Protein AF-A0A2H9MKB1-F1 (afdb_monomer_lite)

Secondary structure (DSSP, 8-state):
-HHHHHHHHHHHHHHHHHHHHHHHHHHHHHHHHHHHHHHHHHHHHHHHHHHHHHHHHHHHHHHHHHHHHHHHHHHHHHHHHHHHHHHHHHHHHHHHHHHHHHHHHHHHHHHHHSB-TTS-B--SSHHHHHHHHHHHHHHHHHHHHH---------HHHHHHHHHHHHT----HHHHHHHHHHHHHHHTTHHHHHHHHHHHHHHHHHHHHHHHHHHHHHHHHHHHHHHHHHHHHHHHHHHHHHHHHHHHHHHHHHHHHHHHHHHHHHHHHHHHHHHHHHHHHHHHHH-S-TTT---EETTTTEETT--SPPPHHHHHHHHHHHHHHS--SEEEEESTTTT--HHHHHHHHHHGGGSSSEEEEE-S-HHHHTTT-S--------SSS------

pLDDT: mean 73.16, std 12.73, range [38.84, 93.56]

Sequence (391 aa):
MEEKEKKIKIKIGHEEKRMNEINYEISEAEKILEKEKKLDEEIKERKELEKIYRELVDEEEKFKENMAYIILKDELKKAVENINKKKDEIIKARIKQGRINAQEELLESILHSGRCICGTPVSTSNYGKHEISMLLENLKHEEEKIGKIKDFYIGPGDLSSALEKVRNININPLIIKNEKGKIEDGLNKKTRLSKMGIILKNLNEKRVEGKARELRIEELKSEFAEIKDMVEEKREKIKANKKRKTLKKIRNTERLISVLDEITEETKRLKKMETEKKASSILRSVTNKPREYKDVDVENRNIKNVSSELSDGEKHVLALSFLGGIKKDMMVVDMPFTRLDKTHKRKLLKKIPSLAEQVILMDTDVDEIKNLTENVYHIRHDQERRISVIT

Foldseek 3Di:
DVVVVVVLVVVLVVLVVVLVVLVVLLVVLVVVLVVLVVVVVVVVVVVVLVVVLVVLVVVVVVCVVCVVCVQCVVLVVVLVVVVVVVVVVLVVLVVVLVVLVVLLVQLVVCLVVQAHPVRHGQDPPPVSSVVSVVVNVVSVVVNVVSPDPDDDDPDVVSVVVSVVVVVPDPRDVVVVVVVVVVSVVSCVVVVVSVVCVVVVVVSVVVVVVSVVSVVVSVVSVVVSVVSVVVSVVSVVVSVVVVVVVVVVVVVVVVVVVVVVVVVVVVVVVVLQVQLFVQLQVQLLQQDPCNVQQRTAHPVVLGGPPDPDDDDPQSNLSSVLSNQLSDAEQEDEDEASPPRHDPRSLVSCLVCQCNSHVYYHYHHPCVVSCVVRDPDDWDFDDDPDDDDDTDD

Radius of gyration: 78.36 Å; chains: 1; bounding box: 126×83×202 Å

Structure (mmCIF, N/CA/C/O backbone):
data_AF-A0A2H9MKB1-F1
#
_entry.id   AF-A0A2H9MKB1-F1
#
loop_
_atom_site.group_PDB
_atom_site.id
_atom_site.type_symbol
_atom_site.label_atom_id
_atom_site.label_alt_id
_atom_site.label_comp_id
_atom_site.label_asym_id
_atom_site.label_entity_id
_atom_site.label_seq_id
_atom_site.pdbx_PDB_ins_code
_atom_site.Cartn_x
_atom_site.Cartn_y
_atom_site.Cartn_z
_atom_site.occupancy
_atom_site.B_iso_or_equiv
_atom_site.auth_seq_id
_atom_site.auth_comp_id
_atom_site.auth_asym_id
_atom_site.auth_atom_id
_atom_site.pdbx_PDB_model_num
ATOM 1 N N . MET A 1 1 ? -0.426 1.055 -26.595 1.00 58.62 1 MET A N 1
ATOM 2 C CA . MET A 1 1 ? -0.145 0.480 -25.249 1.00 58.62 1 MET A CA 1
ATOM 3 C C . MET A 1 1 ? -0.121 1.536 -24.148 1.00 58.62 1 MET A C 1
ATOM 5 O O . MET A 1 1 ? -0.644 1.259 -23.080 1.00 58.62 1 MET A O 1
ATOM 9 N N . GLU A 1 2 ? 0.443 2.726 -24.374 1.00 59.28 2 GLU A N 1
ATOM 10 C CA . GLU A 1 2 ? 0.395 3.836 -23.398 1.00 59.28 2 GLU A CA 1
ATOM 11 C C . GLU A 1 2 ? -1.032 4.294 -23.071 1.00 59.28 2 GLU A C 1
ATOM 13 O O . GLU A 1 2 ? -1.350 4.573 -21.921 1.00 59.28 2 GLU A O 1
ATOM 18 N N . GLU A 1 3 ? -1.929 4.264 -24.053 1.00 69.31 3 GLU A N 1
ATOM 19 C CA . GLU A 1 3 ? -3.345 4.587 -23.861 1.00 69.31 3 GLU A CA 1
ATOM 20 C C . GLU A 1 3 ? -4.076 3.590 -22.940 1.00 69.31 3 GLU A C 1
ATOM 22 O O . GLU A 1 3 ? -4.896 3.978 -22.109 1.00 69.31 3 GLU A O 1
ATOM 27 N N . LYS A 1 4 ? -3.725 2.296 -23.025 1.00 68.31 4 LYS A N 1
ATOM 28 C CA . LYS A 1 4 ? -4.243 1.256 -22.121 1.00 68.31 4 LYS A CA 1
ATOM 29 C C . LYS A 1 4 ? -3.705 1.443 -20.698 1.00 68.31 4 LYS A C 1
ATOM 31 O O . LYS A 1 4 ? -4.467 1.314 -19.749 1.00 68.31 4 LYS A O 1
ATOM 36 N N . GLU A 1 5 ? -2.432 1.809 -20.539 1.00 66.31 5 GLU A N 1
ATOM 37 C CA . GLU A 1 5 ? -1.844 2.127 -19.227 1.00 66.31 5 GLU A CA 1
ATOM 38 C C . GLU A 1 5 ? -2.465 3.384 -18.600 1.00 66.31 5 GLU A C 1
ATOM 40 O O . GLU A 1 5 ? -2.758 3.378 -17.405 1.00 66.31 5 GLU A O 1
ATOM 45 N N . LYS A 1 6 ? -2.733 4.435 -19.390 1.00 71.94 6 LYS A N 1
ATOM 46 C CA . LYS A 1 6 ? -3.470 5.623 -18.924 1.00 71.94 6 LYS A CA 1
ATOM 47 C C . LYS A 1 6 ? -4.881 5.261 -18.453 1.00 71.94 6 LYS A C 1
ATOM 49 O O . LYS A 1 6 ? -5.256 5.646 -17.350 1.00 71.94 6 LYS A O 1
ATOM 54 N N . LYS A 1 7 ? -5.632 4.465 -19.225 1.00 75.06 7 LYS A N 1
ATOM 55 C CA . LYS A 1 7 ? -6.976 4.001 -18.830 1.00 75.06 7 LYS A CA 1
ATOM 56 C C . LYS A 1 7 ? -6.960 3.171 -17.540 1.00 75.06 7 LYS A C 1
ATOM 58 O O . LYS A 1 7 ? -7.843 3.341 -16.707 1.00 75.06 7 LYS A O 1
ATOM 63 N N . ILE A 1 8 ? -5.960 2.307 -17.342 1.00 70.69 8 ILE A N 1
ATOM 64 C CA . ILE A 1 8 ? -5.837 1.514 -16.106 1.00 70.69 8 ILE A CA 1
ATOM 65 C C . ILE A 1 8 ? -5.494 2.410 -14.909 1.00 70.69 8 ILE A C 1
ATOM 67 O O . ILE A 1 8 ? -6.091 2.240 -13.853 1.00 70.69 8 ILE A O 1
ATOM 71 N N . LYS A 1 9 ? -4.599 3.395 -15.068 1.00 70.44 9 LYS A N 1
ATOM 72 C CA . LYS A 1 9 ? -4.277 4.356 -13.998 1.00 70.44 9 LYS A CA 1
ATOM 73 C C . LYS A 1 9 ? -5.481 5.188 -13.564 1.00 70.44 9 LYS A C 1
ATOM 75 O O . LYS A 1 9 ? -5.674 5.376 -12.371 1.00 70.44 9 LYS A O 1
ATOM 80 N N . ILE A 1 10 ? -6.294 5.649 -14.515 1.00 79.62 10 ILE A N 1
ATOM 81 C CA . ILE A 1 10 ? -7.531 6.383 -14.212 1.00 79.62 10 ILE A CA 1
ATOM 82 C C . ILE A 1 10 ? -8.492 5.489 -13.420 1.00 79.62 10 ILE A C 1
ATOM 84 O O . ILE A 1 10 ? -9.015 5.921 -12.399 1.00 79.62 10 ILE A O 1
ATOM 88 N N . LYS A 1 11 ? -8.664 4.223 -13.829 1.00 73.56 11 LYS A N 1
ATOM 89 C CA . LYS A 1 11 ? -9.482 3.260 -13.074 1.00 73.56 11 LYS A CA 1
ATOM 90 C C . LYS A 1 11 ? -8.948 3.022 -11.660 1.00 73.56 11 LYS A C 1
ATOM 92 O O . LYS A 1 11 ? -9.741 3.028 -10.736 1.00 73.56 11 LYS A O 1
ATOM 97 N N . ILE A 1 12 ? -7.633 2.865 -11.481 1.00 75.25 12 ILE A N 1
ATOM 98 C CA . ILE A 1 12 ? -7.021 2.732 -10.146 1.00 75.25 12 ILE A CA 1
ATOM 99 C C . ILE A 1 12 ? -7.339 3.957 -9.281 1.00 75.25 12 ILE A C 1
ATOM 101 O O . ILE A 1 12 ? -7.769 3.788 -8.151 1.00 75.25 12 ILE A O 1
ATOM 105 N N . GLY A 1 13 ? -7.211 5.172 -9.821 1.00 73.50 13 GLY A N 1
ATOM 106 C CA . GLY A 1 13 ? -7.532 6.390 -9.071 1.00 73.50 13 GLY A CA 1
ATOM 107 C C . GLY A 1 13 ? -9.009 6.498 -8.668 1.00 73.50 13 GLY A C 1
ATOM 108 O O . GLY A 1 13 ? -9.310 7.034 -7.606 1.00 73.50 13 GLY A O 1
ATOM 109 N N . HIS A 1 14 ? -9.934 5.979 -9.483 1.00 77.62 14 HIS A N 1
ATOM 110 C CA . HIS A 1 14 ? -11.351 5.889 -9.111 1.00 77.62 14 HIS A CA 1
ATOM 111 C C . HIS A 1 14 ? -11.593 4.874 -7.987 1.00 77.62 14 HIS A C 1
ATOM 113 O O . HIS A 1 14 ? -12.285 5.202 -7.028 1.00 77.62 14 HIS A O 1
ATOM 119 N N . GLU A 1 15 ? -10.996 3.683 -8.071 1.00 71.50 15 GLU A N 1
ATOM 120 C CA . GLU A 1 15 ? -11.118 2.666 -7.016 1.00 71.50 15 GLU A CA 1
ATOM 121 C C . GLU A 1 15 ? -10.456 3.114 -5.702 1.00 71.50 15 GLU A C 1
ATOM 123 O O . GLU A 1 15 ? -10.992 2.874 -4.627 1.00 71.50 15 GLU A O 1
ATOM 128 N N . GLU A 1 16 ? -9.329 3.832 -5.762 1.00 72.50 16 GLU A N 1
ATOM 129 C CA . GLU A 1 16 ? -8.664 4.401 -4.580 1.00 72.50 16 GLU A CA 1
ATOM 130 C C . GLU A 1 16 ? -9.519 5.479 -3.897 1.00 72.50 16 GLU A C 1
ATOM 132 O O . GLU A 1 16 ? -9.569 5.538 -2.670 1.00 72.50 16 GLU A O 1
ATOM 137 N N . LYS A 1 17 ? -10.235 6.307 -4.670 1.00 78.12 17 LYS A N 1
ATOM 138 C CA . LYS A 1 17 ? -11.211 7.251 -4.105 1.00 78.12 17 LYS A CA 1
ATOM 139 C C . LYS A 1 17 ? -12.365 6.525 -3.421 1.00 78.12 17 LYS A C 1
ATOM 141 O O . LYS A 1 17 ? -12.674 6.852 -2.281 1.00 78.12 17 LYS A O 1
ATOM 146 N N . ARG A 1 18 ? -12.930 5.508 -4.077 1.00 76.12 18 ARG A N 1
ATOM 147 C CA . ARG A 1 18 ? -14.017 4.696 -3.517 1.00 76.12 18 ARG A CA 1
ATOM 148 C C . ARG A 1 18 ? -13.586 3.960 -2.242 1.00 76.12 18 ARG A C 1
ATOM 150 O O . ARG A 1 18 ? -14.330 3.942 -1.272 1.00 76.12 18 ARG A O 1
ATOM 157 N N . MET A 1 19 ? -12.360 3.431 -2.196 1.00 70.56 19 MET A N 1
ATOM 158 C CA . MET A 1 19 ? -11.767 2.866 -0.974 1.00 70.56 19 MET A CA 1
ATOM 159 C C . MET A 1 19 ? -11.711 3.880 0.173 1.00 70.56 19 MET A C 1
ATOM 161 O O . MET A 1 19 ? -12.005 3.535 1.313 1.00 70.56 19 MET A O 1
ATOM 165 N N . ASN A 1 20 ? -11.310 5.122 -0.106 1.00 73.25 20 ASN A N 1
ATOM 166 C CA . ASN A 1 20 ? -11.224 6.156 0.926 1.00 73.25 20 ASN A CA 1
ATOM 167 C C . ASN A 1 20 ? -12.607 6.564 1.451 1.00 73.25 20 ASN A C 1
ATOM 169 O O . ASN A 1 20 ? -12.748 6.791 2.649 1.00 73.25 20 ASN A O 1
ATOM 173 N N . GLU A 1 21 ? -13.613 6.620 0.576 1.00 77.94 21 GLU A N 1
ATOM 174 C CA . GLU A 1 21 ? -15.013 6.857 0.952 1.00 77.94 21 GLU A CA 1
ATOM 175 C C . GLU A 1 21 ? -15.540 5.726 1.850 1.00 77.94 21 GLU A C 1
ATOM 177 O O . GLU A 1 21 ? -16.026 5.995 2.945 1.00 77.94 21 GLU A O 1
ATOM 182 N N . ILE A 1 22 ? -15.328 4.463 1.462 1.00 73.75 22 ILE A N 1
ATOM 183 C CA . ILE A 1 22 ? -15.722 3.292 2.266 1.00 73.75 22 ILE A CA 1
ATOM 184 C C . ILE A 1 22 ? -15.012 3.282 3.630 1.00 73.75 22 ILE A C 1
ATOM 186 O O . ILE A 1 22 ? -15.642 3.043 4.657 1.00 73.75 22 ILE A O 1
ATOM 190 N N . ASN A 1 23 ? -13.713 3.588 3.677 1.00 70.31 23 ASN A N 1
ATOM 191 C CA . ASN A 1 23 ? -12.975 3.672 4.943 1.00 70.31 23 ASN A CA 1
ATOM 192 C C . ASN A 1 23 ? -13.512 4.768 5.869 1.00 70.31 23 ASN A C 1
ATOM 194 O O . ASN A 1 23 ? -13.538 4.592 7.088 1.00 70.31 23 ASN A O 1
ATOM 198 N N . TYR A 1 24 ? -13.928 5.902 5.304 1.00 77.00 24 TYR A N 1
ATOM 199 C CA . TYR A 1 24 ? -14.552 6.967 6.077 1.00 77.00 24 TYR A CA 1
ATOM 200 C C . TYR A 1 24 ? -15.899 6.515 6.660 1.00 77.00 24 TYR A C 1
ATOM 202 O O . TYR A 1 24 ? -16.142 6.711 7.851 1.00 77.00 24 TYR A O 1
ATOM 210 N N . GLU A 1 25 ? -16.731 5.842 5.860 1.00 73.31 25 GLU A N 1
ATOM 211 C CA . GLU A 1 25 ? -18.007 5.274 6.314 1.00 73.31 25 GLU A CA 1
ATOM 212 C C . GLU A 1 25 ? -17.820 4.233 7.429 1.00 73.31 25 GLU A C 1
ATOM 214 O O . GLU A 1 25 ? -18.529 4.285 8.436 1.00 73.31 25 GLU A O 1
ATOM 219 N N . ILE A 1 26 ? -16.827 3.342 7.307 1.00 71.12 26 ILE A N 1
ATOM 220 C CA . ILE A 1 26 ? -16.478 2.367 8.354 1.00 71.12 26 ILE A CA 1
ATOM 221 C C . ILE A 1 26 ? -16.092 3.089 9.651 1.00 71.12 26 ILE A C 1
ATOM 223 O O . ILE A 1 26 ? -16.600 2.747 10.717 1.00 71.12 26 ILE A O 1
ATOM 227 N N . SER A 1 27 ? -15.242 4.118 9.570 1.00 73.94 27 SER A N 1
ATOM 228 C CA . SER A 1 27 ? -14.792 4.864 10.751 1.00 73.94 27 SER A CA 1
ATOM 229 C C . SER A 1 27 ? -15.940 5.571 11.481 1.00 73.94 27 SER A C 1
ATOM 231 O O . SER A 1 27 ? -15.993 5.556 12.713 1.00 73.94 27 SER A O 1
ATOM 233 N N . GLU A 1 28 ? -16.873 6.187 10.753 1.00 75.06 28 GLU A N 1
ATOM 234 C CA . GLU A 1 28 ? -18.058 6.803 11.361 1.00 75.06 28 GLU A CA 1
ATOM 235 C C . GLU A 1 28 ? -18.982 5.757 11.999 1.00 75.06 28 GLU A C 1
ATOM 237 O O . GLU A 1 28 ? -19.472 5.962 13.113 1.00 75.06 28 GLU A O 1
ATOM 242 N N . ALA A 1 29 ? -19.171 4.605 11.353 1.00 65.88 29 ALA A N 1
ATOM 243 C CA . ALA A 1 29 ? -19.993 3.530 11.893 1.00 65.88 29 ALA A CA 1
ATOM 244 C C . ALA A 1 29 ? -19.385 2.911 13.171 1.00 65.88 29 ALA A C 1
ATOM 246 O O . ALA A 1 29 ? -20.108 2.679 14.142 1.00 65.88 29 ALA A O 1
ATOM 247 N N . GLU A 1 30 ? -18.060 2.740 13.230 1.00 70.56 30 GLU A N 1
ATOM 248 C CA . GLU A 1 30 ? -17.345 2.265 14.425 1.00 70.56 30 GLU A CA 1
ATOM 249 C C . GLU A 1 30 ? -17.513 3.219 15.622 1.00 70.56 30 GLU A C 1
ATOM 251 O O . GLU A 1 30 ? -17.778 2.770 16.740 1.00 70.56 30 GLU A O 1
ATOM 256 N N . LYS A 1 31 ? -17.467 4.543 15.405 1.00 72.81 31 LYS A N 1
ATOM 257 C CA . LYS A 1 31 ? -17.727 5.536 16.470 1.00 72.81 31 LYS A CA 1
ATOM 258 C C . LYS A 1 31 ? -19.143 5.444 17.037 1.00 72.81 31 LYS A C 1
ATOM 260 O O . LYS A 1 31 ? -19.353 5.743 18.215 1.00 72.81 31 LYS A O 1
ATOM 265 N N . ILE A 1 32 ? -20.128 5.105 16.208 1.00 69.56 32 ILE A N 1
ATOM 266 C CA . ILE A 1 32 ? -21.516 4.932 16.650 1.00 69.56 32 ILE A CA 1
ATOM 267 C C . ILE A 1 32 ? -21.634 3.661 17.499 1.00 69.56 32 ILE A C 1
ATOM 269 O O . ILE A 1 32 ? -22.227 3.705 18.575 1.00 69.56 32 ILE A O 1
ATOM 273 N N . LEU A 1 33 ? -20.989 2.577 17.073 1.00 67.19 33 LEU A N 1
ATOM 274 C CA . LEU A 1 33 ? -20.943 1.298 17.786 1.00 67.19 33 LEU A CA 1
ATOM 275 C C . LEU A 1 33 ? -20.297 1.418 19.175 1.00 67.19 33 LEU A C 1
ATOM 277 O O . LEU A 1 33 ? -20.787 0.857 20.154 1.00 67.19 33 LEU A O 1
ATOM 281 N N . GLU A 1 34 ? -19.228 2.208 19.287 1.00 71.75 34 GLU A N 1
ATOM 282 C CA . GLU A 1 34 ? -18.580 2.536 20.564 1.00 71.75 34 GLU A CA 1
ATOM 283 C C . GLU A 1 34 ? -19.556 3.225 21.539 1.00 71.75 34 GLU A C 1
ATOM 285 O O . GLU A 1 34 ? -19.585 2.922 22.734 1.00 71.75 34 GLU A O 1
ATOM 290 N N . LYS A 1 35 ? -20.388 4.147 21.033 1.00 68.88 35 LYS A N 1
ATOM 291 C CA . LYS A 1 35 ? -21.415 4.829 21.838 1.00 68.88 35 LYS A CA 1
ATOM 292 C C . LYS A 1 35 ? -22.535 3.877 22.258 1.00 68.88 35 LYS A C 1
ATOM 294 O O . LYS A 1 35 ? -23.031 4.007 23.373 1.00 68.88 35 LYS A O 1
ATOM 299 N N . GLU A 1 36 ? -22.919 2.931 21.403 1.00 62.84 36 GLU A N 1
ATOM 300 C CA . GLU A 1 36 ? -23.922 1.909 21.733 1.00 62.84 36 GLU A CA 1
ATOM 301 C C . GLU A 1 36 ? -23.435 0.964 22.837 1.00 62.84 36 GLU A C 1
ATOM 303 O O . GLU A 1 36 ? -24.178 0.713 23.784 1.00 62.84 36 GLU A O 1
ATOM 308 N N . LYS A 1 37 ? -22.170 0.527 22.796 1.00 68.81 37 LYS A N 1
ATOM 309 C CA . LYS A 1 37 ? -21.584 -0.317 23.855 1.00 68.81 37 LYS A CA 1
ATOM 310 C C . LYS A 1 37 ? -21.613 0.353 25.228 1.00 68.81 37 LYS A C 1
ATOM 312 O O . LYS A 1 37 ? -22.026 -0.271 26.201 1.00 68.81 37 LYS A O 1
ATOM 317 N N . LYS A 1 38 ? -21.226 1.632 25.303 1.00 69.06 38 LYS A N 1
ATOM 318 C CA . LYS A 1 38 ? -21.283 2.406 26.558 1.00 69.06 38 LYS A CA 1
ATOM 319 C C . LYS A 1 38 ? -22.708 2.511 27.096 1.00 69.06 38 LYS A C 1
ATOM 321 O O . LYS A 1 38 ? -22.934 2.406 28.295 1.00 69.06 38 LYS A O 1
ATOM 326 N N . LEU A 1 39 ? -23.678 2.672 26.203 1.00 65.62 39 LEU A N 1
ATOM 327 C CA . LEU A 1 39 ? -25.082 2.757 26.580 1.00 65.62 39 LEU A CA 1
ATOM 328 C C . LEU A 1 39 ? -25.633 1.414 27.090 1.00 65.62 39 LEU A C 1
ATOM 330 O O . LEU A 1 39 ? -26.423 1.396 28.031 1.00 65.62 39 LEU A O 1
ATOM 334 N N . ASP A 1 40 ? -25.189 0.287 26.529 1.00 64.00 40 ASP A N 1
ATOM 335 C CA . ASP A 1 40 ? -25.533 -1.051 27.026 1.00 64.00 40 ASP A CA 1
ATOM 336 C C . ASP A 1 40 ? -24.994 -1.314 28.445 1.00 64.00 40 ASP A C 1
ATOM 338 O O . ASP A 1 40 ? -25.667 -1.964 29.253 1.00 64.00 40 ASP A O 1
ATOM 342 N N . GLU A 1 41 ? -23.804 -0.802 28.771 1.00 68.56 41 GLU A N 1
ATOM 343 C CA . GLU A 1 41 ? -23.243 -0.857 30.128 1.00 68.56 41 GLU A CA 1
ATOM 344 C C . GLU A 1 41 ? -24.093 -0.047 31.118 1.00 68.56 41 GLU A C 1
ATOM 346 O O . GLU A 1 41 ? -24.503 -0.583 32.151 1.00 68.56 41 GLU A O 1
ATOM 351 N N . GLU A 1 42 ? -24.478 1.182 30.758 1.00 65.88 42 GLU A N 1
ATOM 352 C CA . GLU A 1 42 ? -25.374 2.019 31.572 1.00 65.88 42 GLU A CA 1
ATOM 353 C C . GLU A 1 42 ? -26.751 1.357 31.800 1.00 65.88 42 GLU A C 1
ATOM 355 O O . GLU A 1 42 ? -27.340 1.458 32.882 1.00 65.88 42 GLU A O 1
ATOM 360 N N . ILE A 1 43 ? -27.282 0.629 30.807 1.00 62.75 43 ILE A N 1
ATOM 361 C CA . ILE A 1 43 ? -28.542 -0.125 30.944 1.00 62.75 43 ILE A CA 1
ATOM 362 C C . ILE A 1 43 ? -28.400 -1.276 31.946 1.00 62.75 43 ILE A C 1
ATOM 364 O O . ILE A 1 43 ? -29.339 -1.542 32.706 1.00 62.75 43 ILE A O 1
ATOM 368 N N . LYS A 1 44 ? -27.266 -1.990 31.946 1.00 68.75 44 LYS A N 1
ATOM 369 C CA . LYS A 1 44 ? -27.017 -3.076 32.907 1.00 68.75 44 LYS A CA 1
ATOM 370 C C . LYS A 1 44 ? -26.945 -2.538 34.330 1.00 68.75 44 LYS A C 1
ATOM 372 O O . LYS A 1 44 ? -27.675 -3.036 35.185 1.00 68.75 44 LYS A O 1
ATOM 377 N N . GLU A 1 45 ? -26.169 -1.481 34.547 1.00 66.44 45 GLU A N 1
ATOM 378 C CA . GLU A 1 45 ? -26.048 -0.825 35.853 1.00 66.44 45 GLU A CA 1
ATOM 379 C C . GLU A 1 45 ? -27.422 -0.349 36.366 1.00 66.44 45 GLU A C 1
ATOM 381 O O . GLU A 1 45 ? -27.780 -0.537 37.531 1.00 66.44 45 GLU A O 1
ATOM 386 N N . ARG A 1 46 ? -28.279 0.163 35.471 1.00 62.56 46 ARG A N 1
ATOM 387 C CA . ARG A 1 46 ? -29.656 0.550 35.814 1.00 62.56 46 ARG A CA 1
ATOM 388 C C . ARG A 1 46 ? -30.522 -0.623 36.276 1.00 62.56 46 ARG A C 1
ATOM 390 O O . ARG A 1 46 ? -31.307 -0.451 37.205 1.00 62.56 46 ARG A O 1
ATOM 397 N N . LYS A 1 47 ? -30.419 -1.795 35.642 1.00 64.81 47 LYS A N 1
ATOM 398 C CA . LYS A 1 47 ? -31.186 -2.986 36.057 1.00 64.81 47 LYS A CA 1
ATOM 399 C C . LYS A 1 47 ? -30.784 -3.454 37.452 1.00 64.81 47 LYS A C 1
ATOM 401 O O . LYS A 1 47 ? -31.645 -3.876 38.221 1.00 64.81 47 LYS A O 1
ATOM 406 N N . GLU A 1 48 ? -29.501 -3.354 37.782 1.00 67.06 48 GLU A N 1
ATOM 407 C CA . GLU A 1 48 ? -29.007 -3.651 39.126 1.00 67.06 48 GLU A CA 1
ATOM 408 C C . GLU A 1 48 ? -29.541 -2.639 40.144 1.00 67.06 48 GLU A C 1
ATOM 410 O O . GLU A 1 48 ? -30.080 -3.035 41.176 1.00 67.06 48 GLU A O 1
ATOM 415 N N . LEU A 1 49 ? -29.520 -1.344 39.815 1.00 64.06 49 LEU A N 1
ATOM 416 C CA . LEU A 1 49 ? -30.108 -0.302 40.662 1.00 64.06 49 LEU A CA 1
ATOM 417 C C . LEU A 1 49 ? -31.625 -0.471 40.860 1.00 64.06 49 LEU A C 1
ATOM 419 O O . LEU A 1 49 ? -32.116 -0.252 41.964 1.00 64.06 49 LEU A O 1
ATOM 423 N N . GLU A 1 50 ? -32.377 -0.883 39.834 1.00 63.00 50 GLU A N 1
ATOM 424 C CA . GLU A 1 50 ? -33.813 -1.197 39.950 1.00 63.00 50 GLU A CA 1
ATOM 425 C C . GLU A 1 50 ? -34.080 -2.419 40.839 1.00 63.00 50 GLU A C 1
ATOM 427 O O . GLU A 1 50 ? -35.119 -2.488 41.502 1.00 63.00 50 GLU A O 1
ATOM 432 N N . LYS A 1 51 ? -33.166 -3.396 40.855 1.00 70.25 51 LYS A N 1
ATOM 433 C CA . LYS A 1 51 ? -33.250 -4.546 41.759 1.00 70.25 51 LYS A CA 1
ATOM 434 C C . LYS A 1 51 ? -33.024 -4.105 43.206 1.00 70.25 51 LYS A C 1
ATOM 436 O O . LYS A 1 51 ? -33.884 -4.362 44.040 1.00 70.25 51 LYS A O 1
ATOM 441 N N . ILE A 1 52 ? -31.949 -3.355 43.456 1.00 64.31 52 ILE A N 1
ATOM 442 C CA . ILE A 1 52 ? -31.637 -2.785 44.777 1.00 64.31 52 ILE A CA 1
ATOM 443 C C . ILE A 1 52 ? -32.791 -1.900 45.269 1.00 64.31 52 ILE A C 1
ATOM 445 O O . ILE A 1 52 ? -33.156 -1.938 46.438 1.00 64.31 52 ILE A O 1
ATOM 449 N N . TYR A 1 53 ? -33.413 -1.121 44.378 1.00 62.69 53 TYR A N 1
ATOM 450 C CA . TYR A 1 53 ? -34.564 -0.294 44.734 1.00 62.69 53 TYR A CA 1
ATOM 451 C C . TYR A 1 53 ? -35.758 -1.125 45.222 1.00 62.69 53 TYR A C 1
ATOM 453 O O . TYR A 1 53 ? -36.395 -0.746 46.199 1.00 62.69 53 TYR A O 1
ATOM 461 N N . ARG A 1 54 ? -36.067 -2.249 44.561 1.00 65.44 54 ARG A N 1
ATOM 462 C CA . ARG A 1 54 ? -37.142 -3.146 45.013 1.00 65.44 54 ARG A CA 1
ATOM 463 C C . ARG A 1 54 ? -36.838 -3.740 46.383 1.00 65.44 54 ARG A C 1
ATOM 465 O O . ARG A 1 54 ? -37.698 -3.699 47.248 1.00 65.44 54 ARG A O 1
ATOM 472 N N . GLU A 1 55 ? -35.604 -4.191 46.589 1.00 68.88 55 GLU A N 1
ATOM 473 C CA . GLU A 1 55 ? -35.157 -4.720 47.881 1.00 68.88 55 GLU A CA 1
ATOM 474 C C . GLU A 1 55 ? -35.301 -3.673 49.002 1.00 68.88 55 GLU A C 1
ATOM 476 O O . GLU A 1 55 ? -35.833 -3.987 50.062 1.00 68.88 55 GLU A O 1
ATOM 481 N N . LEU A 1 56 ? -34.936 -2.410 48.747 1.00 63.19 56 LEU A N 1
ATOM 482 C CA . LEU A 1 56 ? -35.100 -1.314 49.713 1.00 63.19 56 LEU A CA 1
ATOM 483 C C . LEU A 1 56 ? -36.567 -0.984 50.024 1.00 63.19 56 LEU A C 1
ATOM 485 O O . LEU A 1 56 ? -36.886 -0.656 51.163 1.00 63.19 56 LEU A O 1
ATOM 489 N N . VAL A 1 57 ? -37.462 -1.046 49.031 1.00 63.66 57 VAL A N 1
ATOM 490 C CA . VAL A 1 57 ? -38.904 -0.837 49.257 1.00 63.66 57 VAL A CA 1
ATOM 491 C C . VAL A 1 57 ? -39.478 -1.959 50.122 1.00 63.66 57 VAL A C 1
ATOM 493 O O . VAL A 1 57 ? -40.216 -1.678 51.065 1.00 63.66 57 VAL A O 1
ATOM 496 N N . ASP A 1 58 ? -39.090 -3.206 49.856 1.00 67.06 58 ASP A N 1
ATOM 497 C CA . ASP A 1 58 ? -39.511 -4.357 50.659 1.00 67.06 58 ASP A CA 1
ATOM 498 C C . ASP A 1 58 ? -38.971 -4.263 52.101 1.00 67.06 58 ASP A C 1
ATOM 500 O O . ASP A 1 58 ? -39.659 -4.617 53.061 1.00 67.06 58 ASP A O 1
ATOM 504 N N . GLU A 1 59 ? -37.740 -3.771 52.284 1.00 64.06 59 GLU A N 1
ATOM 505 C CA . GLU A 1 59 ? -37.176 -3.477 53.607 1.00 64.06 59 GLU A CA 1
ATOM 506 C C . GLU A 1 59 ? -37.926 -2.343 54.319 1.00 64.06 59 GLU A C 1
ATOM 508 O O . GLU A 1 59 ? -38.186 -2.453 55.518 1.00 64.06 59 GLU A O 1
ATOM 513 N N . GLU A 1 60 ? -38.330 -1.289 53.602 1.00 60.78 60 GLU A N 1
ATOM 514 C CA . GLU A 1 60 ? -39.139 -0.194 54.149 1.00 60.78 60 GLU A CA 1
ATOM 515 C C . GLU A 1 60 ? -40.511 -0.694 54.629 1.00 60.78 60 GLU A C 1
ATOM 517 O O . GLU A 1 60 ? -40.963 -0.313 55.712 1.00 60.78 60 GLU A O 1
ATOM 522 N N . GLU A 1 61 ? -41.181 -1.556 53.859 1.00 65.12 61 GLU A N 1
ATOM 523 C CA . GLU A 1 61 ? -42.460 -2.156 54.259 1.00 65.12 61 GLU A CA 1
ATOM 524 C C . GLU A 1 61 ? -42.300 -3.047 55.490 1.00 65.12 61 GLU A C 1
ATOM 526 O O . GLU A 1 61 ? -43.009 -2.850 56.479 1.00 65.12 61 GLU A O 1
ATOM 531 N N . LYS A 1 62 ? -41.296 -3.933 55.505 1.00 67.44 62 LYS A N 1
ATOM 532 C CA . LYS A 1 62 ? -40.974 -4.746 56.690 1.00 67.44 62 LYS A CA 1
ATOM 533 C C . LYS A 1 62 ? -40.643 -3.886 57.904 1.00 67.44 62 LYS A C 1
ATOM 535 O O . LYS A 1 62 ? -41.004 -4.238 59.029 1.00 67.44 62 LYS A O 1
ATOM 540 N N . PHE A 1 63 ? -39.951 -2.768 57.708 1.00 65.25 63 PHE A N 1
ATOM 541 C CA . PHE A 1 63 ? -39.657 -1.824 58.778 1.00 65.25 63 PHE A CA 1
ATOM 542 C C . PHE A 1 63 ? -40.937 -1.170 59.310 1.00 65.25 63 PHE A C 1
ATOM 544 O O . PHE A 1 63 ? -41.116 -1.108 60.524 1.00 65.25 63 PHE A O 1
ATOM 551 N N . LYS A 1 64 ? -41.861 -0.745 58.434 1.00 62.16 64 LYS A N 1
ATOM 552 C CA . LYS A 1 64 ? -43.174 -0.194 58.825 1.00 62.16 64 LYS A CA 1
ATOM 553 C C . LYS A 1 64 ? -44.019 -1.207 59.592 1.00 62.16 64 LYS A C 1
ATOM 555 O O . LYS A 1 64 ? -44.564 -0.855 60.635 1.00 62.16 64 LYS A O 1
ATOM 560 N N . GLU A 1 65 ? -44.085 -2.450 59.122 1.00 64.00 65 GLU A N 1
ATOM 561 C CA . GLU A 1 65 ? -44.808 -3.537 59.793 1.00 64.00 65 GLU A CA 1
ATOM 562 C C . GLU A 1 65 ? -44.245 -3.817 61.193 1.00 64.00 65 GLU A C 1
ATOM 564 O O . GLU A 1 65 ? -44.995 -3.998 62.153 1.00 64.00 65 GLU A O 1
ATOM 569 N N . ASN A 1 66 ? -42.918 -3.778 61.338 1.00 64.00 66 ASN A N 1
ATOM 570 C CA . ASN A 1 66 ? -42.245 -4.043 62.609 1.00 64.00 66 ASN A CA 1
ATOM 571 C C . ASN A 1 66 ? -42.048 -2.797 63.484 1.00 64.00 66 ASN A C 1
ATOM 573 O O . ASN A 1 66 ? -41.587 -2.922 64.618 1.00 64.00 66 ASN A O 1
ATOM 577 N N . MET A 1 67 ? -42.416 -1.604 63.010 1.00 62.59 67 MET A N 1
ATOM 578 C CA . MET A 1 67 ? -42.163 -0.332 63.694 1.00 62.59 67 MET A CA 1
ATOM 579 C C . MET A 1 67 ? -42.799 -0.299 65.086 1.00 62.59 67 MET A C 1
ATOM 581 O O . MET A 1 67 ? -42.155 0.092 66.059 1.00 62.59 67 MET A O 1
ATOM 585 N N . ALA A 1 68 ? -44.044 -0.769 65.200 1.00 61.22 68 ALA A N 1
ATOM 586 C CA . ALA A 1 68 ? -44.748 -0.842 66.477 1.00 61.22 68 ALA A CA 1
ATOM 587 C C . ALA A 1 68 ? -44.034 -1.775 67.467 1.00 61.22 68 ALA A C 1
ATOM 589 O O . ALA A 1 68 ? -43.885 -1.440 68.639 1.00 61.22 68 ALA A O 1
ATOM 590 N N . TYR A 1 69 ? -43.530 -2.918 66.995 1.00 63.41 69 TYR A N 1
ATOM 591 C CA . TYR A 1 69 ? -42.755 -3.830 67.829 1.00 63.41 69 TYR A CA 1
ATOM 592 C C . TYR A 1 69 ? -41.410 -3.218 68.234 1.00 63.41 69 TYR A C 1
ATOM 594 O O . TYR A 1 69 ? -41.074 -3.248 69.410 1.00 63.41 69 TYR A O 1
ATOM 602 N N . ILE A 1 70 ? -40.668 -2.609 67.302 1.00 63.81 70 ILE A N 1
ATOM 603 C CA . ILE A 1 70 ? -39.361 -1.981 67.567 1.00 63.81 70 ILE A CA 1
ATOM 604 C C . ILE A 1 70 ? -39.482 -0.879 68.628 1.00 63.81 70 ILE A C 1
ATOM 606 O O . ILE A 1 70 ? -38.664 -0.828 69.543 1.00 63.81 70 ILE A O 1
ATOM 610 N N . ILE A 1 71 ? -40.514 -0.036 68.542 1.00 62.59 71 ILE A N 1
ATOM 611 C CA . ILE A 1 71 ? -40.748 1.060 69.495 1.00 62.59 71 ILE A CA 1
ATOM 612 C C . ILE A 1 71 ? -41.140 0.525 70.880 1.00 62.59 71 ILE A C 1
ATOM 614 O O . ILE A 1 71 ? -40.736 1.088 71.896 1.00 62.59 71 ILE A O 1
ATOM 618 N N . LEU A 1 72 ? -41.929 -0.551 70.933 1.00 62.31 72 LEU A N 1
ATOM 619 C CA . LEU A 1 72 ? -42.545 -1.025 72.174 1.00 62.31 72 LEU A CA 1
ATOM 620 C C . LEU A 1 72 ? -41.805 -2.198 72.828 1.00 62.31 72 LEU A C 1
ATOM 622 O O . LEU A 1 72 ? -42.146 -2.564 73.950 1.00 62.31 72 LEU A O 1
ATOM 626 N N . LYS A 1 73 ? -40.804 -2.791 72.167 1.00 68.19 73 LYS A N 1
ATOM 627 C CA . LYS A 1 73 ? -40.128 -4.027 72.597 1.00 68.19 73 LYS A CA 1
ATOM 628 C C . LYS A 1 73 ? -39.618 -3.961 74.033 1.00 68.19 73 LYS A C 1
ATOM 630 O O . LYS A 1 73 ? -39.901 -4.860 74.825 1.00 68.19 73 LYS A O 1
ATOM 635 N N . ASP A 1 74 ? -38.883 -2.907 74.369 1.00 63.81 74 ASP A N 1
ATOM 636 C CA . ASP A 1 74 ? -38.247 -2.785 75.683 1.00 63.81 74 ASP A CA 1
ATOM 637 C C . ASP A 1 74 ? -39.272 -2.519 76.790 1.00 63.81 74 ASP A C 1
ATOM 639 O O . ASP A 1 74 ? -39.156 -3.050 77.895 1.00 63.81 74 ASP A O 1
ATOM 643 N N . GLU A 1 75 ? -40.322 -1.760 76.488 1.00 64.56 75 GLU A N 1
ATOM 644 C CA . GLU A 1 75 ? -41.377 -1.443 77.451 1.00 64.56 75 GLU A CA 1
ATOM 645 C C . GLU A 1 75 ? -42.345 -2.614 77.657 1.00 64.56 75 GLU A C 1
ATOM 647 O O . GLU A 1 75 ? -42.724 -2.912 78.790 1.00 64.56 75 GLU A O 1
ATOM 652 N N . LEU A 1 76 ? -42.661 -3.368 76.599 1.00 66.00 76 LEU A N 1
ATOM 653 C CA . LEU A 1 76 ? -43.375 -4.642 76.704 1.00 66.00 76 LEU A CA 1
ATOM 654 C C . LEU A 1 76 ? -42.580 -5.649 77.539 1.00 66.00 76 LEU A C 1
ATOM 656 O O . LEU A 1 76 ? -43.154 -6.328 78.391 1.00 66.00 76 LEU A O 1
ATOM 660 N N . LYS A 1 77 ? -41.255 -5.713 77.359 1.00 71.12 77 LYS A N 1
ATOM 661 C CA . LYS A 1 77 ? -40.386 -6.578 78.164 1.00 71.12 77 LYS A CA 1
ATOM 662 C C . LYS A 1 77 ? -40.444 -6.206 79.651 1.00 71.12 77 LYS A C 1
ATOM 664 O O . LYS A 1 77 ? -40.678 -7.084 80.481 1.00 71.12 77 LYS A O 1
ATOM 669 N N . LYS A 1 78 ? -40.337 -4.916 79.989 1.00 69.56 78 LYS A N 1
ATOM 670 C CA . LYS A 1 78 ? -40.486 -4.423 81.374 1.00 69.56 78 LYS A CA 1
ATOM 671 C C . LYS A 1 78 ? -41.873 -4.712 81.956 1.00 69.56 78 LYS A C 1
ATOM 673 O O . LYS A 1 78 ? -41.990 -5.062 83.131 1.00 69.56 78 LYS A O 1
ATOM 678 N N . ALA A 1 79 ? -42.933 -4.569 81.160 1.00 67.25 79 ALA A N 1
ATOM 679 C CA . ALA A 1 79 ? -44.298 -4.870 81.584 1.00 67.25 79 ALA A CA 1
ATOM 680 C C . ALA A 1 79 ? -44.464 -6.356 81.945 1.00 67.25 79 ALA A C 1
ATOM 682 O O . ALA A 1 79 ? -44.981 -6.673 83.018 1.00 67.25 79 ALA A O 1
ATOM 683 N N . VAL A 1 80 ? -43.957 -7.257 81.099 1.00 72.19 80 VAL A N 1
ATOM 684 C CA . VAL A 1 80 ? -43.969 -8.708 81.346 1.00 72.19 80 VAL A CA 1
ATOM 685 C C . VAL A 1 80 ? -43.139 -9.072 82.581 1.00 72.19 80 VAL A C 1
ATOM 687 O O . VAL A 1 80 ? -43.601 -9.840 83.424 1.00 72.19 80 VAL A O 1
ATOM 690 N N . GLU A 1 81 ? -41.948 -8.491 82.744 1.00 75.38 81 GLU A N 1
ATOM 691 C CA . GLU A 1 81 ? -41.107 -8.703 83.931 1.00 75.38 81 GLU A CA 1
ATOM 692 C C . GLU A 1 81 ? -41.814 -8.276 85.227 1.00 75.38 81 GLU A C 1
ATOM 694 O O . GLU A 1 81 ? -41.757 -8.991 86.228 1.00 75.38 81 GLU A O 1
ATOM 699 N N . ASN A 1 82 ? -42.534 -7.151 85.213 1.00 72.25 82 ASN A N 1
ATOM 700 C CA . ASN A 1 82 ? -43.304 -6.689 86.370 1.00 72.25 82 ASN A CA 1
ATOM 701 C C . ASN A 1 82 ? -44.483 -7.612 86.710 1.00 72.25 82 ASN A C 1
ATOM 703 O O . ASN A 1 82 ? -44.734 -7.865 87.889 1.00 72.25 82 ASN A O 1
ATOM 707 N N . ILE A 1 83 ? -45.196 -8.129 85.702 1.00 71.06 83 ILE A N 1
ATOM 708 C CA . ILE A 1 83 ? -46.278 -9.105 85.909 1.00 71.06 83 ILE A CA 1
ATOM 709 C C . ILE A 1 83 ? -45.720 -10.387 86.540 1.00 71.06 83 ILE A C 1
ATOM 711 O O . ILE A 1 83 ? -46.290 -10.896 87.506 1.00 71.06 83 ILE A O 1
ATOM 715 N N . ASN A 1 84 ? -44.577 -10.873 86.050 1.00 72.50 84 ASN A N 1
ATOM 716 C CA . ASN A 1 84 ? -43.929 -12.064 86.597 1.00 72.50 84 ASN A CA 1
ATOM 717 C C . ASN A 1 84 ? -43.482 -11.864 88.053 1.00 72.50 84 ASN A C 1
ATOM 719 O O . ASN A 1 84 ? -43.759 -12.720 88.888 1.00 72.50 84 ASN A O 1
ATOM 723 N N . LYS A 1 85 ? -42.896 -10.707 88.398 1.00 76.88 85 LYS A N 1
ATOM 724 C CA . LYS A 1 85 ? -42.529 -10.390 89.792 1.00 76.88 85 LYS A CA 1
ATOM 725 C C . LYS A 1 85 ? -43.734 -10.408 90.734 1.00 76.88 85 LYS A C 1
ATOM 727 O O . LYS A 1 85 ? -43.675 -11.041 91.784 1.00 76.88 85 LYS A O 1
ATOM 732 N N . LYS A 1 86 ? -44.844 -9.771 90.340 1.00 72.88 86 LYS A N 1
ATOM 733 C CA . LYS A 1 86 ? -46.086 -9.790 91.132 1.00 72.88 86 LYS A CA 1
ATOM 734 C C . LYS A 1 86 ? -46.622 -11.210 91.319 1.00 72.88 86 LYS A C 1
ATOM 736 O O . LYS A 1 86 ? -47.046 -11.570 92.414 1.00 72.88 86 LYS A O 1
ATOM 741 N N . LYS A 1 87 ? -46.587 -12.031 90.264 1.00 73.06 87 LYS A N 1
ATOM 742 C CA . LYS A 1 87 ? -46.990 -13.441 90.336 1.00 73.06 87 LYS A CA 1
ATOM 743 C C . LYS A 1 87 ? -46.143 -14.208 91.357 1.00 73.06 87 LYS A C 1
ATOM 745 O O . LYS A 1 87 ? -46.700 -14.938 92.175 1.00 73.06 87 LYS A O 1
ATOM 750 N N . ASP A 1 88 ? -44.827 -14.014 91.349 1.00 75.69 88 ASP A N 1
ATOM 751 C CA . ASP A 1 88 ? -43.913 -14.686 92.277 1.00 75.69 88 ASP A CA 1
ATOM 752 C C . ASP A 1 88 ? -44.149 -14.273 93.739 1.00 75.69 88 ASP A C 1
ATOM 754 O O . ASP A 1 88 ? -44.129 -15.119 94.637 1.00 75.69 88 ASP A O 1
ATOM 758 N N . GLU A 1 89 ? -44.409 -12.989 93.995 1.00 77.69 89 GLU A N 1
ATOM 759 C CA . GLU A 1 89 ? -44.749 -12.477 95.331 1.00 77.69 89 GLU A CA 1
ATOM 760 C C . GLU A 1 89 ? -46.039 -13.104 95.872 1.00 77.69 89 GLU A C 1
ATOM 762 O O . GLU A 1 89 ? -46.084 -13.552 97.021 1.00 77.69 89 GLU A O 1
ATOM 767 N N . ILE A 1 90 ? -47.065 -13.222 95.027 1.00 72.44 90 ILE A N 1
ATOM 768 C CA . ILE A 1 90 ? -48.351 -13.828 95.393 1.00 72.44 90 ILE A CA 1
ATOM 769 C C . ILE A 1 90 ? -48.201 -15.328 95.666 1.00 72.44 90 ILE A C 1
ATOM 771 O O . ILE A 1 90 ? -48.759 -15.833 96.642 1.00 72.44 90 ILE A O 1
ATOM 775 N N . ILE A 1 91 ? -47.418 -16.049 94.856 1.00 75.12 91 ILE A N 1
ATOM 776 C CA . ILE A 1 91 ? -47.128 -17.472 95.095 1.00 75.12 91 ILE A CA 1
ATOM 777 C C . ILE A 1 91 ? -46.452 -17.654 96.460 1.00 75.12 91 ILE A C 1
ATOM 779 O O . ILE A 1 91 ? -46.861 -18.520 97.236 1.00 75.12 91 ILE A O 1
ATOM 783 N N . LYS A 1 92 ? -45.459 -16.818 96.795 1.00 79.81 92 LYS A N 1
ATOM 784 C CA . LYS A 1 92 ? -44.788 -16.858 98.106 1.00 79.81 92 LYS A CA 1
ATOM 785 C C . LYS A 1 92 ? -45.758 -16.590 99.255 1.00 79.81 92 LYS A C 1
ATOM 787 O O . LYS A 1 92 ? -45.724 -17.313 100.251 1.00 79.81 92 LYS A O 1
ATOM 792 N N . ALA A 1 93 ? -46.635 -15.597 99.110 1.00 77.25 93 ALA A N 1
ATOM 793 C CA . ALA A 1 93 ? -47.650 -15.284 100.110 1.00 77.25 93 ALA A CA 1
ATOM 794 C C . ALA A 1 93 ? -48.629 -16.454 100.315 1.00 77.25 93 ALA A C 1
ATOM 796 O O . ALA A 1 93 ? -48.904 -16.828 101.452 1.00 77.25 93 ALA A O 1
ATOM 797 N N . ARG A 1 94 ? -49.069 -17.116 99.235 1.00 76.50 94 ARG A N 1
ATOM 798 C CA . ARG A 1 94 ? -49.960 -18.288 99.296 1.00 76.50 94 ARG A CA 1
ATOM 799 C C . ARG A 1 94 ? -49.301 -19.503 99.957 1.00 76.50 94 ARG A C 1
ATOM 801 O O . ARG A 1 94 ? -49.951 -20.196 100.734 1.00 76.50 94 ARG A O 1
ATOM 808 N N . ILE A 1 95 ? -48.014 -19.750 99.702 1.00 78.75 95 ILE A N 1
ATOM 809 C CA . ILE A 1 95 ? -47.258 -20.802 100.404 1.00 78.75 95 ILE A CA 1
ATOM 810 C C . ILE A 1 95 ? -47.176 -20.491 101.904 1.00 78.75 95 ILE A C 1
ATOM 812 O O . ILE A 1 95 ? -47.347 -21.392 102.724 1.00 78.75 95 ILE A O 1
ATOM 816 N N . LYS A 1 96 ? -46.924 -19.226 102.271 1.00 81.69 96 LYS A N 1
ATOM 817 C CA . LYS A 1 96 ? -46.880 -18.799 103.676 1.00 81.69 96 LYS A CA 1
ATOM 818 C C . LYS A 1 96 ? -48.239 -18.987 104.356 1.00 81.69 96 LYS A C 1
ATOM 820 O O . LYS A 1 96 ? -48.283 -19.572 105.432 1.00 81.69 96 LYS A O 1
ATOM 825 N N . GLN A 1 97 ? -49.318 -18.580 103.689 1.00 80.69 97 GLN A N 1
ATOM 826 C CA . GLN A 1 97 ? -50.691 -18.784 104.144 1.00 80.69 97 GLN A CA 1
ATOM 827 C C . GLN A 1 97 ? -50.983 -20.266 104.407 1.00 80.69 97 GLN A C 1
ATOM 829 O O . GLN A 1 97 ? -51.371 -20.633 105.506 1.00 80.69 97 GLN A O 1
ATOM 834 N N . GLY A 1 98 ? -50.709 -21.146 103.436 1.00 77.81 98 GLY A N 1
ATOM 835 C CA . GLY A 1 98 ? -50.947 -22.584 103.599 1.00 77.81 98 GLY A CA 1
ATOM 836 C C . GLY A 1 98 ? -50.187 -23.201 104.780 1.00 77.81 98 GLY A C 1
ATOM 837 O O . GLY A 1 98 ? -50.694 -24.116 105.422 1.00 77.81 98 GLY A O 1
ATOM 838 N N . ARG A 1 99 ? -48.992 -22.683 105.104 1.00 83.00 99 ARG A N 1
ATOM 839 C CA . ARG A 1 99 ? -48.236 -23.110 106.293 1.00 83.00 99 ARG A CA 1
ATOM 840 C C . ARG A 1 99 ? -48.894 -22.662 107.595 1.00 83.00 99 ARG A C 1
ATOM 842 O O . ARG A 1 99 ? -48.942 -23.466 108.518 1.00 83.00 99 ARG A O 1
ATOM 849 N N . ILE A 1 100 ? -49.379 -21.423 107.661 1.00 84.12 100 ILE A N 1
ATOM 850 C CA . ILE A 1 100 ? -50.072 -20.893 108.844 1.00 84.12 100 ILE A CA 1
ATOM 851 C C . ILE A 1 100 ? -51.360 -21.676 109.082 1.00 84.12 100 ILE A C 1
ATOM 853 O O . ILE A 1 100 ? -51.533 -22.212 110.168 1.00 84.12 100 ILE A O 1
ATOM 857 N N . ASN A 1 101 ? -52.183 -21.873 108.051 1.00 81.75 101 ASN A N 1
ATOM 858 C CA . ASN A 1 101 ? -53.436 -22.622 108.172 1.00 81.75 101 ASN A CA 1
ATOM 859 C C . ASN A 1 101 ? -53.204 -24.064 108.665 1.00 81.75 101 ASN A C 1
ATOM 861 O O . ASN A 1 101 ? -53.929 -24.543 109.530 1.00 81.75 101 ASN A O 1
ATOM 865 N N . ALA A 1 102 ? -52.163 -24.745 108.170 1.00 82.25 102 ALA A N 1
ATOM 866 C CA . ALA A 1 102 ? -51.808 -26.084 108.647 1.00 82.25 102 ALA A CA 1
ATOM 867 C C . ALA A 1 102 ? -51.324 -26.088 110.112 1.00 82.25 102 ALA A C 1
ATOM 869 O O . ALA A 1 102 ? -51.573 -27.044 110.846 1.00 82.25 102 ALA A O 1
ATOM 870 N N . GLN A 1 103 ? -50.621 -25.035 110.546 1.00 85.12 103 GLN A N 1
ATOM 871 C CA . GLN A 1 103 ? -50.213 -24.868 111.943 1.00 85.12 103 GLN A CA 1
ATOM 872 C C . GLN A 1 103 ? -51.413 -24.573 112.848 1.00 85.12 103 GLN A C 1
ATOM 874 O O . GLN A 1 103 ? -51.499 -25.148 113.930 1.00 85.12 103 GLN A O 1
ATOM 879 N N . GLU A 1 104 ? -52.347 -23.731 112.410 1.00 84.81 104 GLU A N 1
ATOM 880 C CA . GLU A 1 104 ? -53.582 -23.446 113.140 1.00 84.81 104 GLU A CA 1
ATOM 881 C C . GLU A 1 104 ? -54.431 -24.701 113.320 1.00 84.81 104 GLU A C 1
ATOM 883 O O . GLU A 1 104 ? -54.771 -25.034 114.452 1.00 84.81 104 GLU A O 1
ATOM 888 N N . GLU A 1 105 ? -54.691 -25.447 112.242 1.00 85.19 105 GLU A N 1
ATOM 889 C CA . GLU A 1 105 ? -55.454 -26.699 112.290 1.00 85.19 105 GLU A CA 1
ATOM 890 C C . GLU A 1 105 ? -54.815 -27.706 113.260 1.00 85.19 105 GLU A C 1
ATOM 892 O O . GLU A 1 105 ? -55.496 -28.347 114.066 1.00 85.19 105 GLU A O 1
ATOM 897 N N . LEU A 1 106 ? -53.480 -27.791 113.257 1.00 85.06 106 LEU A N 1
ATOM 898 C CA . LEU A 1 106 ? -52.745 -28.635 114.188 1.00 85.06 106 LEU A CA 1
ATOM 899 C C . LEU A 1 106 ? -52.938 -28.189 115.647 1.00 85.06 106 LEU A C 1
ATOM 901 O O . LEU A 1 106 ? -53.245 -29.026 116.498 1.00 85.06 106 LEU A O 1
ATOM 905 N N . LEU A 1 107 ? -52.780 -26.900 115.957 1.00 84.75 107 LEU A N 1
ATOM 906 C CA . LEU A 1 107 ? -52.937 -26.391 117.325 1.00 84.75 107 LEU A CA 1
ATOM 907 C C . LEU A 1 107 ? -54.389 -26.503 117.809 1.00 84.75 107 LEU A C 1
ATOM 909 O O . LEU A 1 107 ? -54.615 -26.886 118.959 1.00 84.75 107 LEU A O 1
ATOM 913 N N . GLU A 1 108 ? -55.368 -26.254 116.936 1.00 85.19 108 GLU A N 1
ATOM 914 C CA . GLU A 1 108 ? -56.786 -26.480 117.231 1.00 85.19 108 GLU A CA 1
ATOM 915 C C . GLU A 1 108 ? -57.065 -27.955 117.535 1.00 85.19 108 GLU A C 1
ATOM 917 O O . GLU A 1 108 ? -57.748 -28.256 118.518 1.00 85.19 108 GLU A O 1
ATOM 922 N N . SER A 1 109 ? -56.477 -28.890 116.779 1.00 83.06 109 SER A N 1
ATOM 923 C CA . SER A 1 109 ? -56.641 -30.326 117.034 1.00 83.06 109 SER A CA 1
ATOM 924 C C . SER A 1 109 ? -56.038 -30.768 118.377 1.00 83.06 109 SER A C 1
ATOM 926 O O . SER A 1 109 ? -56.618 -31.600 119.084 1.00 83.06 109 SER A O 1
ATOM 928 N N . ILE A 1 110 ? -54.907 -30.175 118.778 1.00 83.06 110 ILE A N 1
ATOM 929 C CA . ILE A 1 110 ? -54.257 -30.440 120.069 1.00 83.06 110 ILE A CA 1
ATOM 930 C C . ILE A 1 110 ? -55.121 -29.889 121.212 1.00 83.06 110 ILE A C 1
ATOM 932 O O . ILE A 1 110 ? -55.329 -30.580 122.213 1.00 83.06 110 ILE A O 1
ATOM 936 N N . LEU A 1 111 ? -55.676 -28.679 121.059 1.00 82.06 111 LEU A N 1
ATOM 937 C CA . LEU A 1 111 ? -56.586 -28.078 122.043 1.00 82.06 111 LEU A CA 1
ATOM 938 C C . LEU A 1 111 ? -57.863 -28.908 122.231 1.00 82.06 111 LEU A C 1
ATOM 940 O O . LEU A 1 111 ? -58.282 -29.118 123.371 1.00 82.06 111 LEU A O 1
ATOM 944 N N . HIS A 1 112 ? -58.452 -29.400 121.135 1.00 82.38 112 HIS A N 1
ATOM 945 C CA . HIS A 1 112 ? -59.670 -30.216 121.161 1.00 82.38 112 HIS A CA 1
ATOM 946 C C . HIS A 1 112 ? -59.438 -31.610 121.752 1.00 82.38 112 HIS A C 1
ATOM 948 O O . HIS A 1 112 ? -60.207 -32.063 122.597 1.00 82.38 112 HIS A O 1
ATOM 954 N N . SER A 1 113 ? -58.380 -32.300 121.320 1.00 81.44 113 SER A N 1
ATOM 955 C CA . SER A 1 113 ? -58.081 -33.667 121.770 1.00 81.44 113 SER A CA 1
ATOM 956 C C . SER A 1 113 ? -57.511 -33.725 123.190 1.00 81.44 113 SER A C 1
ATOM 958 O O . SER A 1 113 ? -57.535 -34.780 123.828 1.00 81.44 113 SER A O 1
ATOM 960 N N . GLY A 1 114 ? -56.974 -32.607 123.695 1.00 75.81 114 GLY A N 1
ATOM 961 C CA . GLY A 1 114 ? -56.310 -32.536 124.997 1.00 75.81 114 GLY A CA 1
ATOM 962 C C . GLY A 1 114 ? -55.030 -33.373 125.075 1.00 75.81 114 GLY A C 1
ATOM 963 O O . 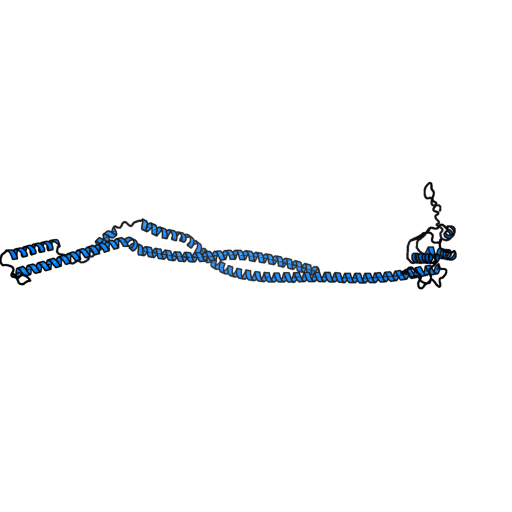GLY A 1 114 ? -54.530 -33.634 126.172 1.00 75.81 114 GLY A O 1
ATOM 964 N N . ARG A 1 115 ? -54.493 -33.814 123.931 1.00 77.06 115 ARG A N 1
ATOM 965 C CA . ARG A 1 115 ? -53.266 -34.607 123.823 1.00 77.06 115 ARG A CA 1
ATOM 966 C C . ARG A 1 115 ? -52.358 -34.016 122.752 1.00 77.06 115 ARG A C 1
ATOM 968 O O . ARG A 1 115 ? -52.809 -33.569 121.707 1.00 77.06 115 ARG A O 1
ATOM 975 N N . CYS A 1 116 ? -51.061 -34.026 123.024 1.00 79.56 116 CYS A N 1
ATOM 976 C CA . CYS A 1 116 ? -50.040 -33.673 122.052 1.00 79.56 116 CYS A CA 1
ATOM 977 C C . CYS A 1 116 ? -49.902 -34.780 120.990 1.00 79.56 116 CYS A C 1
ATOM 979 O O . CYS A 1 116 ? -50.263 -35.933 121.233 1.00 79.56 116 CYS A O 1
ATOM 981 N N . ILE A 1 117 ? -49.297 -34.453 119.845 1.00 77.25 117 ILE A N 1
ATOM 982 C CA . ILE A 1 117 ? -48.997 -35.380 118.736 1.00 77.25 117 ILE A CA 1
ATOM 983 C C . ILE A 1 117 ? -48.180 -36.591 119.212 1.00 77.25 117 ILE A C 1
ATOM 985 O O . ILE A 1 117 ? -48.357 -37.699 118.718 1.00 77.25 117 ILE A O 1
ATOM 989 N N . CYS A 1 118 ? -47.310 -36.405 120.208 1.00 78.81 118 CYS A N 1
ATOM 990 C CA . CYS A 1 118 ? -46.523 -37.487 120.804 1.00 78.81 118 CYS A CA 1
ATOM 991 C C . CYS A 1 118 ? -47.309 -38.366 121.800 1.00 78.81 118 CYS A C 1
ATOM 993 O O . CYS A 1 118 ? -46.730 -39.258 122.414 1.00 78.81 118 CYS A O 1
ATOM 995 N N . GLY A 1 119 ? -48.611 -38.122 121.990 1.00 72.12 119 GLY A N 1
ATOM 996 C CA . GLY A 1 119 ? -49.490 -38.877 122.887 1.00 72.12 119 GLY A CA 1
ATOM 997 C C . GLY A 1 119 ? -49.534 -38.363 124.330 1.00 72.12 119 GLY A C 1
ATOM 998 O O . GLY A 1 119 ? -50.419 -38.767 125.088 1.00 72.12 119 GLY A O 1
ATOM 999 N N . THR A 1 120 ? -48.637 -37.447 124.709 1.00 78.00 120 THR A N 1
ATOM 1000 C CA . THR A 1 120 ? -48.606 -36.844 126.049 1.00 78.00 120 THR A CA 1
ATOM 1001 C C . THR A 1 120 ? -49.850 -35.979 126.282 1.00 78.00 120 THR A C 1
ATOM 1003 O O . THR A 1 120 ? -50.135 -35.108 125.456 1.00 78.00 120 THR A O 1
ATOM 1006 N N . PRO A 1 121 ? -50.603 -36.166 127.384 1.00 75.50 121 PRO A N 1
ATOM 1007 C CA . PRO A 1 121 ? -51.729 -35.298 127.704 1.00 75.50 121 PRO A CA 1
ATOM 1008 C C . PRO A 1 121 ? -51.246 -33.862 127.914 1.00 75.50 121 PRO A C 1
ATOM 1010 O O . PRO A 1 121 ? -50.265 -33.614 128.616 1.00 75.50 121 PRO A O 1
ATOM 1013 N N . VAL A 1 122 ? -51.948 -32.911 127.304 1.00 76.56 122 VAL A N 1
ATOM 1014 C CA . VAL A 1 122 ? -51.697 -31.488 127.532 1.00 76.56 122 VAL A CA 1
ATOM 1015 C C . VAL A 1 122 ? -52.153 -31.206 128.959 1.00 76.56 122 VAL A C 1
ATOM 1017 O O . VAL A 1 122 ? -53.339 -31.333 129.260 1.00 76.56 122 VAL A O 1
ATOM 1020 N N . SER A 1 123 ? -51.191 -30.928 129.848 1.00 63.31 123 SER A N 1
ATOM 1021 C CA . SER A 1 123 ? -51.398 -30.790 131.296 1.00 63.31 123 SER A CA 1
ATOM 1022 C C . SER A 1 123 ? -52.694 -30.034 131.616 1.00 63.31 123 SER A C 1
ATOM 1024 O O . SER A 1 123 ? -52.926 -28.949 131.084 1.00 63.31 123 SER A O 1
ATOM 1026 N N . THR A 1 124 ? -53.502 -30.572 132.530 1.00 57.22 124 THR A N 1
ATOM 1027 C CA . THR A 1 124 ? -54.742 -29.950 133.024 1.00 57.22 124 THR A CA 1
ATOM 1028 C C . THR A 1 124 ? -54.506 -28.708 133.883 1.00 57.22 124 THR A C 1
ATOM 1030 O O . THR A 1 124 ? -55.465 -28.010 134.204 1.00 57.22 124 THR A O 1
ATOM 1033 N N . SER A 1 125 ? -53.254 -28.390 134.234 1.00 59.12 125 SER A N 1
ATOM 1034 C CA . SER A 1 125 ? -52.920 -27.071 134.769 1.00 59.12 125 SER A CA 1
ATOM 1035 C C . SER A 1 125 ? -53.058 -26.027 133.654 1.00 59.12 125 SER A C 1
ATOM 1037 O O . SER A 1 125 ? -52.613 -26.256 132.528 1.00 59.12 125 SER A O 1
ATOM 1039 N N . ASN A 1 126 ? -53.694 -24.890 133.956 1.00 60.75 126 ASN A N 1
ATOM 1040 C CA . ASN A 1 126 ? -54.085 -23.854 132.985 1.00 60.75 126 ASN A CA 1
ATOM 1041 C C . ASN A 1 126 ? -52.961 -23.370 132.048 1.00 60.75 126 ASN A C 1
ATOM 1043 O O . ASN A 1 126 ? -53.258 -22.814 130.998 1.00 60.75 126 ASN A O 1
ATOM 1047 N N . TYR A 1 127 ? -51.692 -23.605 132.383 1.00 69.25 127 TYR A N 1
ATOM 1048 C CA . TYR A 1 127 ? -50.535 -23.119 131.634 1.00 69.25 127 TYR A CA 1
ATOM 1049 C C . TYR A 1 127 ? -50.409 -23.713 130.221 1.00 69.25 127 TYR A C 1
ATOM 1051 O O . TYR A 1 127 ? -50.251 -22.974 129.258 1.00 69.25 127 TYR A O 1
ATOM 1059 N N . GLY A 1 128 ? -50.532 -25.037 130.058 1.00 71.94 128 GLY A N 1
ATOM 1060 C CA . GLY A 1 128 ? -50.286 -25.683 128.756 1.00 71.94 128 GLY A CA 1
ATOM 1061 C C . GLY A 1 128 ? -51.339 -25.345 127.697 1.00 71.94 128 GLY A C 1
ATOM 1062 O O . GLY A 1 128 ? -51.011 -25.114 126.537 1.00 71.94 128 GLY A O 1
ATOM 1063 N N . LYS A 1 129 ? -52.612 -25.273 128.104 1.00 75.94 129 LYS A N 1
ATOM 1064 C CA . LYS A 1 129 ? -53.698 -24.827 127.220 1.00 75.94 129 LYS A CA 1
ATOM 1065 C C . LYS A 1 129 ? -53.602 -23.333 126.916 1.00 75.94 129 LYS A C 1
ATOM 1067 O O . LYS A 1 129 ? -53.874 -22.943 125.789 1.00 75.94 129 LYS A O 1
ATOM 1072 N N . HIS A 1 130 ? -53.203 -22.516 127.892 1.00 79.81 130 HIS A N 1
ATOM 1073 C CA . HIS A 1 130 ? -53.045 -21.077 127.698 1.00 79.81 130 HIS A CA 1
ATOM 1074 C C . HIS A 1 130 ? -51.950 -20.747 126.677 1.00 79.81 130 HIS A C 1
ATOM 1076 O O . HIS A 1 130 ? -52.195 -19.954 125.772 1.00 79.81 130 HIS A O 1
ATOM 1082 N N . GLU A 1 131 ? -50.798 -21.419 126.748 1.00 79.56 131 GLU A N 1
ATOM 1083 C CA . GLU A 1 131 ? -49.687 -21.187 125.818 1.00 79.56 131 GLU A CA 1
ATOM 1084 C C . GLU A 1 131 ? -50.060 -21.538 124.370 1.00 79.56 131 GLU A C 1
ATOM 1086 O O . GLU A 1 131 ? -49.758 -20.794 123.437 1.00 79.56 131 GLU A O 1
ATOM 1091 N N . ILE A 1 132 ? -50.773 -22.655 124.175 1.00 81.88 132 ILE A N 1
ATOM 1092 C CA . ILE A 1 132 ? -51.251 -23.069 122.850 1.00 81.88 132 ILE A CA 1
ATOM 1093 C C . ILE A 1 132 ? -52.299 -22.083 122.323 1.00 81.88 132 ILE A C 1
ATOM 1095 O O . ILE A 1 132 ? -52.257 -21.730 121.147 1.00 81.88 132 ILE A O 1
ATOM 1099 N N . SER A 1 133 ? -53.201 -21.596 123.180 1.00 82.06 133 SER A N 1
ATOM 1100 C CA . SER A 1 133 ? -54.171 -20.566 122.797 1.00 82.06 133 SER A CA 1
ATOM 1101 C C . SER A 1 133 ? -53.497 -19.253 122.395 1.00 82.06 133 SER A C 1
ATOM 1103 O O . SER A 1 133 ? -53.892 -18.671 121.390 1.00 82.06 133 SER A O 1
ATOM 1105 N N . MET A 1 134 ? -52.450 -18.814 123.106 1.00 82.81 134 MET A N 1
ATOM 1106 C CA . MET A 1 134 ? -51.688 -17.624 122.707 1.00 82.81 134 MET A CA 1
ATOM 1107 C C . MET A 1 134 ? -50.959 -17.818 121.372 1.00 82.81 134 MET A C 1
ATOM 1109 O O . MET A 1 134 ? -50.923 -16.908 120.547 1.00 82.81 134 MET A O 1
ATOM 1113 N N . LEU A 1 135 ? -50.378 -18.998 121.129 1.00 84.56 135 LEU A N 1
ATOM 1114 C CA . LEU A 1 135 ? -49.755 -19.311 119.838 1.00 84.56 135 LEU A CA 1
ATOM 1115 C C . LEU A 1 135 ? -50.779 -19.310 118.699 1.00 84.56 135 LEU A C 1
ATOM 1117 O O . LEU A 1 135 ? -50.489 -18.786 117.626 1.00 84.56 135 LEU A O 1
ATOM 1121 N N . LEU A 1 136 ? -51.975 -19.849 118.943 1.00 85.19 136 LEU A N 1
ATOM 1122 C CA . LEU A 1 136 ? -53.075 -19.825 117.984 1.00 85.19 136 LEU A CA 1
ATOM 1123 C C . LEU A 1 136 ? -53.520 -18.389 117.678 1.00 85.19 136 LEU A C 1
ATOM 1125 O O . LEU A 1 136 ? -53.724 -18.046 116.521 1.00 85.19 136 LEU A O 1
ATOM 1129 N N . GLU A 1 137 ? -53.646 -17.539 118.696 1.00 84.19 137 GLU A N 1
ATOM 1130 C CA . GLU A 1 137 ? -54.039 -16.136 118.532 1.00 84.19 137 GLU A CA 1
ATOM 1131 C C . GLU A 1 137 ? -52.981 -15.334 117.757 1.00 84.19 137 GLU A C 1
ATOM 1133 O O . GLU A 1 137 ? -53.314 -14.557 116.862 1.00 84.19 137 GLU A O 1
ATOM 1138 N N . ASN A 1 138 ? -51.695 -15.599 118.011 1.00 84.44 138 ASN A N 1
ATOM 1139 C CA . ASN A 1 138 ? -50.597 -15.019 117.239 1.00 84.44 138 ASN A CA 1
ATOM 1140 C C . ASN A 1 138 ? -50.605 -15.474 115.772 1.00 84.44 138 ASN A C 1
ATOM 1142 O O . ASN A 1 138 ? -50.375 -14.649 114.888 1.00 84.44 138 ASN A O 1
ATOM 1146 N N . LEU A 1 139 ? -50.883 -16.755 115.500 1.00 83.75 139 LEU A N 1
ATOM 1147 C CA . LEU A 1 139 ? -51.000 -17.266 114.131 1.00 83.75 139 LEU A CA 1
ATOM 1148 C C . LEU A 1 139 ? -52.202 -16.663 113.404 1.00 83.75 139 LEU A C 1
ATOM 1150 O O . LEU A 1 139 ?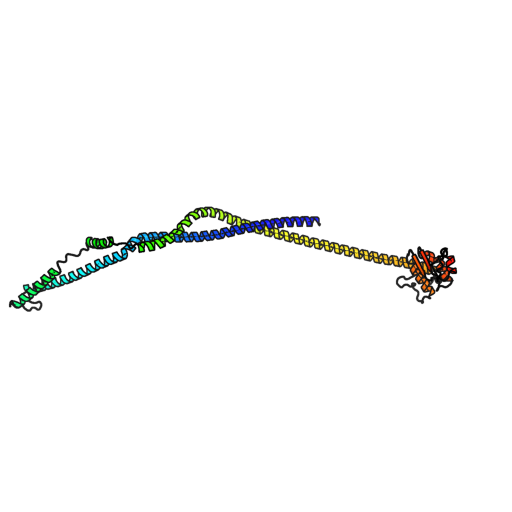 -52.019 -16.180 112.290 1.00 83.75 139 LEU A O 1
ATOM 1154 N N . LYS A 1 140 ? -53.357 -16.543 114.070 1.00 80.62 140 LYS A N 1
ATOM 1155 C CA . LYS A 1 140 ? -54.550 -15.880 113.515 1.00 80.62 140 LYS A CA 1
ATOM 1156 C C . LYS A 1 140 ? -54.283 -14.410 113.201 1.00 80.62 140 LYS A C 1
ATOM 1158 O O . LYS A 1 140 ? -54.680 -13.910 112.152 1.00 80.62 140 LYS A O 1
ATOM 1163 N N . HIS A 1 141 ? -53.521 -13.719 114.050 1.00 81.06 141 HIS A N 1
ATOM 1164 C CA . HIS A 1 141 ? -53.081 -12.353 113.768 1.00 81.06 141 HIS A CA 1
ATOM 1165 C C . HIS A 1 141 ? -52.069 -12.295 112.599 1.00 81.06 141 HIS A C 1
ATOM 1167 O O . HIS A 1 141 ? -52.056 -11.324 111.831 1.00 81.06 141 HIS A O 1
ATOM 1173 N N . GLU A 1 142 ? -51.192 -13.291 112.432 1.00 77.69 142 GLU A N 1
ATOM 1174 C CA . GLU A 1 142 ? -50.334 -13.384 111.242 1.00 77.69 142 GLU A CA 1
ATOM 1175 C C . GLU A 1 142 ? -51.137 -13.685 109.969 1.00 77.69 142 GLU A C 1
ATOM 1177 O O . GLU A 1 142 ? -50.833 -13.113 108.919 1.00 77.69 142 GLU A O 1
ATOM 1182 N N . GLU A 1 143 ? -52.176 -14.513 110.067 1.00 75.81 143 GLU A N 1
ATOM 1183 C CA . GLU A 1 143 ? -53.124 -14.816 108.996 1.00 75.81 143 GLU A CA 1
ATOM 1184 C C . GLU A 1 143 ? -53.853 -13.541 108.535 1.00 75.81 143 GLU A C 1
ATOM 1186 O O . GLU A 1 143 ? -53.880 -13.215 107.344 1.00 75.81 143 GLU A O 1
ATOM 1191 N N . GLU A 1 144 ? -54.352 -12.740 109.482 1.00 72.19 144 GLU A N 1
ATOM 1192 C CA . GLU A 1 144 ? -54.994 -11.450 109.208 1.00 72.19 144 GLU A CA 1
ATOM 1193 C C . GLU A 1 144 ? -54.043 -10.440 108.550 1.00 72.19 144 GLU A C 1
ATOM 1195 O O . GLU A 1 144 ? -54.455 -9.708 107.647 1.00 72.19 144 GLU A O 1
ATOM 1200 N N . LYS A 1 145 ? -52.758 -10.424 108.941 1.00 70.25 145 LYS A N 1
ATOM 1201 C CA . LYS A 1 145 ? -51.729 -9.570 108.314 1.00 70.25 145 LYS A CA 1
ATOM 1202 C C . LYS A 1 145 ? -51.427 -9.963 106.868 1.00 70.25 145 LYS A C 1
ATOM 1204 O O . LYS A 1 145 ? -51.068 -9.096 106.074 1.00 70.25 145 LYS A O 1
ATOM 1209 N N . ILE A 1 146 ? -51.518 -11.249 106.528 1.00 66.50 146 ILE A N 1
ATOM 1210 C CA . ILE A 1 146 ? -51.329 -11.736 105.151 1.00 66.50 146 ILE A CA 1
ATOM 1211 C C . ILE A 1 146 ? -52.582 -11.452 104.308 1.00 66.50 146 ILE A C 1
ATOM 1213 O O . ILE A 1 146 ? -52.470 -11.204 103.105 1.00 66.50 146 ILE A O 1
ATOM 1217 N N . GLY A 1 147 ? -53.751 -11.394 104.954 1.00 62.06 147 GLY A N 1
ATOM 1218 C CA . GLY A 1 147 ? -55.041 -11.134 104.331 1.00 62.06 147 GLY A CA 1
ATOM 1219 C C . GLY A 1 147 ? -55.561 -12.349 103.559 1.00 62.06 147 GLY A C 1
ATOM 1220 O O . GLY A 1 147 ? -54.800 -13.167 103.046 1.00 62.06 147 GLY A O 1
ATOM 1221 N N . LYS A 1 148 ? -56.888 -12.481 103.426 1.00 59.00 148 LYS A N 1
ATOM 1222 C CA . LYS A 1 148 ? -57.495 -13.546 102.608 1.00 59.00 148 LYS A CA 1
ATOM 1223 C C . LYS A 1 148 ? -57.125 -13.343 101.136 1.00 59.00 148 LYS A C 1
ATOM 1225 O O . LYS A 1 148 ? -57.769 -12.561 100.434 1.00 59.00 148 LYS A O 1
ATOM 1230 N N . ILE A 1 149 ? -56.098 -14.051 100.666 1.00 59.69 149 ILE A N 1
ATOM 1231 C CA . ILE A 1 149 ? -55.679 -14.056 99.259 1.00 59.69 149 ILE A CA 1
ATOM 1232 C C . ILE A 1 149 ? -56.809 -14.690 98.431 1.00 59.69 149 ILE A C 1
ATOM 1234 O O . ILE A 1 149 ? -56.895 -15.913 98.318 1.00 59.69 149 ILE A O 1
ATOM 1238 N N . LYS A 1 150 ? -57.697 -13.862 97.861 1.00 54.97 150 LYS A N 1
ATOM 1239 C CA . LYS A 1 150 ? -58.681 -14.305 96.858 1.00 54.97 150 LYS A CA 1
ATOM 1240 C C . LYS A 1 150 ? -57.943 -14.853 95.635 1.00 54.97 150 LYS A C 1
ATOM 1242 O O . LYS A 1 150 ? -56.845 -14.397 95.320 1.00 54.97 150 LYS A O 1
ATOM 1247 N N . ASP A 1 151 ? -58.537 -15.843 94.971 1.00 52.62 151 ASP A N 1
ATOM 1248 C CA . ASP A 1 151 ? -57.926 -16.521 93.830 1.00 52.62 151 ASP A CA 1
ATOM 1249 C C . ASP A 1 151 ? -57.374 -15.550 92.789 1.00 52.62 151 ASP A C 1
ATOM 1251 O O . ASP A 1 151 ? -58.066 -14.654 92.306 1.00 52.62 151 ASP A O 1
ATOM 1255 N N . PHE A 1 152 ? -56.095 -15.736 92.463 1.00 51.84 152 PHE A N 1
ATOM 1256 C CA . PHE A 1 152 ? -55.396 -14.929 91.477 1.00 51.84 152 PHE A CA 1
ATOM 1257 C C . PHE A 1 152 ? -55.901 -15.282 90.076 1.00 51.84 152 PHE A C 1
ATOM 1259 O O . PHE A 1 152 ? -55.378 -16.178 89.414 1.00 51.84 152 PHE A O 1
ATOM 1266 N N . TYR A 1 153 ? -56.923 -14.563 89.623 1.00 51.66 153 TYR A N 1
ATOM 1267 C CA . TYR A 1 153 ? -57.169 -14.370 88.203 1.00 51.66 153 TYR A CA 1
ATOM 1268 C C . TYR A 1 153 ? -56.290 -13.210 87.740 1.00 51.66 153 TYR A C 1
ATOM 1270 O O . TYR A 1 153 ? -56.435 -12.097 88.241 1.00 51.66 153 TYR A O 1
ATOM 1278 N N . ILE A 1 154 ? -55.412 -13.452 86.759 1.00 55.22 154 ILE A N 1
ATOM 1279 C CA . ILE A 1 154 ? -54.871 -12.362 85.937 1.00 55.22 154 ILE A CA 1
ATOM 1280 C C . ILE A 1 154 ? -56.072 -11.795 85.181 1.00 55.22 154 ILE A C 1
ATOM 1282 O O . ILE A 1 154 ? -56.469 -12.305 84.134 1.00 55.22 154 ILE A O 1
ATOM 1286 N N . GLY A 1 155 ? -56.728 -10.805 85.776 1.00 54.75 155 GLY A N 1
ATOM 1287 C CA . GLY A 1 155 ? -57.859 -10.142 85.160 1.00 54.75 155 GLY A CA 1
ATOM 1288 C C . GLY A 1 155 ? -57.380 -9.227 84.029 1.00 54.75 155 GLY A C 1
ATOM 1289 O O . GLY A 1 155 ? -56.254 -8.723 84.077 1.00 54.75 155 GLY A O 1
ATOM 1290 N N . PRO A 1 156 ? -58.238 -8.924 83.040 1.00 52.19 156 PRO A N 1
ATOM 1291 C CA . PRO A 1 156 ? -57.926 -7.951 81.992 1.00 52.19 156 PRO A CA 1
ATOM 1292 C C . PRO A 1 156 ? -57.466 -6.581 82.536 1.00 52.19 156 PRO A C 1
ATOM 1294 O O . PRO A 1 156 ? -56.740 -5.869 81.848 1.00 52.19 156 PRO A O 1
ATOM 1297 N N . GLY A 1 157 ? -57.807 -6.232 83.785 1.00 55.06 157 GLY A N 1
ATOM 1298 C CA . GLY A 1 157 ? -57.373 -5.002 84.457 1.00 55.06 157 GLY A CA 1
ATOM 1299 C C . GLY A 1 157 ? -55.864 -4.892 84.731 1.00 55.06 157 GLY A C 1
ATOM 1300 O O . GLY A 1 157 ? -55.313 -3.801 84.590 1.00 55.06 157 GLY A O 1
ATOM 1301 N N . ASP A 1 158 ? -55.165 -5.990 85.043 1.00 58.56 158 ASP A N 1
ATOM 1302 C CA . ASP A 1 158 ? -53.711 -5.959 85.292 1.00 58.56 158 ASP A CA 1
ATOM 1303 C C . ASP A 1 158 ? -52.918 -5.776 83.993 1.00 58.56 158 ASP A C 1
ATOM 1305 O O . ASP A 1 158 ? -51.938 -5.026 83.946 1.00 58.56 158 ASP A O 1
ATOM 1309 N N . LEU A 1 159 ? -53.387 -6.409 82.913 1.00 58.69 159 LEU A N 1
ATOM 1310 C CA . LEU A 1 159 ? -52.844 -6.204 81.574 1.00 58.69 159 LEU A CA 1
ATOM 1311 C C . LEU A 1 159 ? -53.134 -4.776 81.093 1.00 58.69 159 LEU A C 1
ATOM 1313 O O . LEU A 1 159 ? -52.251 -4.125 80.543 1.00 58.69 159 LEU A O 1
ATOM 1317 N N . SER A 1 160 ? -54.334 -4.257 81.367 1.00 58.03 160 SER A N 1
ATOM 1318 C CA . SER A 1 160 ? -54.723 -2.891 81.008 1.00 58.03 160 SER A CA 1
ATOM 1319 C C . SER A 1 160 ? -53.878 -1.835 81.730 1.00 58.03 160 SER A C 1
ATOM 1321 O O . SER A 1 160 ? -53.445 -0.876 81.101 1.00 58.03 160 SER A O 1
ATOM 1323 N N . SER A 1 161 ? -53.565 -2.024 83.016 1.00 60.94 161 SER A N 1
ATOM 1324 C CA . SER A 1 161 ? -52.719 -1.092 83.779 1.00 60.94 161 SER A CA 1
ATOM 1325 C C . SER A 1 161 ? -51.241 -1.152 83.358 1.00 60.94 161 SER A C 1
ATOM 1327 O O . SER A 1 161 ? -50.546 -0.134 83.319 1.00 60.94 161 SER A O 1
ATOM 1329 N N . ALA A 1 162 ? -50.746 -2.334 82.974 1.00 58.97 162 ALA A N 1
ATOM 1330 C CA . ALA A 1 162 ? -49.421 -2.475 82.373 1.00 58.97 162 ALA A CA 1
ATOM 1331 C C . ALA A 1 162 ? -49.353 -1.831 80.973 1.00 58.97 162 ALA A C 1
ATOM 1333 O O . ALA A 1 162 ? -48.370 -1.163 80.655 1.00 58.97 162 ALA A O 1
ATOM 1334 N N . LEU A 1 163 ? -50.413 -1.963 80.168 1.00 58.53 163 LEU A N 1
ATOM 1335 C CA . LEU A 1 163 ? -50.541 -1.338 78.848 1.00 58.53 163 LEU A CA 1
ATOM 1336 C C . LEU A 1 163 ? -50.764 0.181 78.920 1.00 58.53 163 LEU A C 1
ATOM 1338 O O . LEU A 1 163 ? -50.296 0.897 78.039 1.00 58.53 163 LEU A O 1
ATOM 1342 N N . GLU A 1 164 ? -51.396 0.715 79.968 1.00 60.12 164 GLU A N 1
ATOM 1343 C CA . GLU A 1 164 ? -51.487 2.168 80.177 1.00 60.12 164 GLU A CA 1
ATOM 1344 C C . GLU A 1 164 ? -50.111 2.818 80.358 1.00 60.12 164 GLU A C 1
ATOM 1346 O O . GLU A 1 164 ? -49.875 3.913 79.847 1.00 60.12 164 GLU A O 1
ATOM 1351 N N . LYS A 1 165 ? -49.162 2.125 81.000 1.00 57.19 165 LYS A N 1
ATOM 1352 C CA . LYS A 1 165 ? -47.771 2.600 81.101 1.00 57.19 165 LYS A CA 1
ATOM 1353 C C . LYS A 1 165 ? -47.072 2.629 79.742 1.00 57.19 165 LYS A C 1
ATOM 1355 O O . LYS A 1 165 ? -46.270 3.521 79.492 1.00 57.19 165 LYS A O 1
ATOM 1360 N N . VAL A 1 166 ? -47.431 1.704 78.851 1.00 54.72 166 VAL A N 1
ATOM 1361 C CA . VAL A 1 166 ? -46.972 1.677 77.454 1.00 54.72 166 VAL A CA 1
ATOM 1362 C C . VAL A 1 166 ? -47.628 2.802 76.633 1.00 54.72 166 VAL A C 1
ATOM 1364 O O . VAL A 1 166 ? -47.012 3.367 75.735 1.00 54.72 166 VAL A O 1
ATOM 1367 N N . ARG A 1 167 ? -48.857 3.205 76.977 1.00 50.69 167 ARG A N 1
ATOM 1368 C CA . ARG A 1 167 ? -49.596 4.290 76.306 1.00 50.69 167 ARG A CA 1
ATOM 1369 C C . ARG A 1 167 ? -48.977 5.681 76.507 1.00 50.69 167 ARG A C 1
ATOM 1371 O O . ARG A 1 167 ? -49.198 6.552 75.674 1.00 50.69 167 ARG A O 1
ATOM 1378 N N . ASN A 1 168 ? -48.184 5.870 77.564 1.00 53.59 168 ASN A N 1
ATOM 1379 C CA . ASN A 1 168 ? -47.529 7.140 77.910 1.00 53.59 168 ASN A CA 1
ATOM 1380 C C . ASN A 1 168 ? -46.048 7.216 77.484 1.00 53.59 168 ASN A C 1
ATOM 1382 O O . ASN A 1 168 ? -45.304 8.069 77.973 1.00 53.59 168 ASN A O 1
ATOM 1386 N N . ILE A 1 169 ? -45.593 6.334 76.587 1.00 54.97 169 ILE A N 1
ATOM 1387 C CA . ILE A 1 169 ? -44.215 6.364 76.083 1.00 54.97 169 ILE A CA 1
ATOM 1388 C C . ILE A 1 169 ? -44.018 7.596 75.194 1.00 54.97 169 ILE A C 1
ATOM 1390 O O . ILE A 1 169 ? -44.609 7.721 74.122 1.00 54.97 169 ILE A O 1
ATOM 1394 N N . ASN A 1 170 ? -43.123 8.487 75.620 1.00 48.44 170 ASN A N 1
ATOM 1395 C CA . ASN A 1 170 ? -42.611 9.568 74.791 1.00 48.44 170 ASN A CA 1
ATOM 1396 C C . ASN A 1 170 ? -41.585 8.977 73.808 1.00 48.44 170 ASN A C 1
ATOM 1398 O O . ASN A 1 170 ? -40.446 8.690 74.180 1.00 48.44 170 ASN A O 1
ATOM 1402 N N . ILE A 1 171 ? -42.016 8.705 72.575 1.00 54.56 171 ILE A N 1
ATOM 1403 C CA . ILE A 1 171 ? -41.180 8.095 71.535 1.00 54.56 171 ILE A CA 1
ATOM 1404 C C . ILE A 1 171 ? -39.994 9.023 71.254 1.00 54.56 171 ILE A C 1
ATOM 1406 O O . ILE A 1 171 ? -40.183 10.153 70.808 1.00 54.56 171 ILE A O 1
ATOM 1410 N N . ASN A 1 172 ? -38.768 8.552 71.498 1.00 50.53 172 ASN A N 1
ATOM 1411 C CA . ASN A 1 172 ? -37.563 9.340 71.249 1.00 50.53 172 ASN A CA 1
ATOM 1412 C C . ASN A 1 172 ? -37.432 9.643 69.735 1.00 50.53 172 ASN A C 1
ATOM 1414 O O . ASN A 1 172 ? -37.191 8.714 68.953 1.00 50.53 172 ASN A O 1
ATOM 1418 N N . PRO A 1 173 ? -37.542 10.914 69.293 1.00 54.53 173 PRO A N 1
ATOM 1419 C CA . PRO A 1 173 ? -37.571 11.276 67.873 1.00 54.53 173 PRO A CA 1
ATOM 1420 C C . PRO A 1 173 ? -36.299 10.894 67.104 1.00 54.53 173 PRO A C 1
ATOM 1422 O O . PRO A 1 173 ? -36.329 10.793 65.878 1.00 54.53 173 PRO A O 1
ATOM 1425 N N . LEU A 1 174 ? -35.181 10.674 67.806 1.00 52.03 174 LEU A N 1
ATOM 1426 C CA . LEU A 1 174 ? -33.882 10.337 67.217 1.00 52.03 174 LEU A CA 1
ATOM 1427 C C . LEU A 1 174 ? -33.853 8.954 66.550 1.00 52.03 174 LEU A C 1
ATOM 1429 O O . LEU A 1 174 ? -33.155 8.784 65.553 1.00 52.03 174 LEU A O 1
ATOM 1433 N N . ILE A 1 175 ? -34.637 7.988 67.041 1.00 56.84 175 ILE A N 1
ATOM 1434 C CA . ILE A 1 175 ? -34.700 6.631 66.466 1.00 56.84 175 ILE A CA 1
ATOM 1435 C C . ILE A 1 175 ? -35.397 6.673 65.101 1.00 56.84 175 ILE A C 1
ATOM 1437 O O . ILE A 1 175 ? -34.896 6.124 64.122 1.00 56.84 175 ILE A O 1
ATOM 1441 N N . ILE A 1 176 ? -36.503 7.416 65.015 1.00 55.19 176 ILE A N 1
ATOM 1442 C CA . ILE A 1 176 ? -37.246 7.617 63.766 1.00 55.19 176 ILE A CA 1
ATOM 1443 C C . ILE A 1 176 ? -36.403 8.426 62.772 1.00 55.19 176 ILE A C 1
ATOM 1445 O O . ILE A 1 176 ? -36.392 8.114 61.586 1.00 55.19 176 ILE A O 1
ATOM 1449 N N . LYS A 1 177 ? -35.657 9.437 63.241 1.00 56.12 177 LYS A N 1
ATOM 1450 C CA . LYS A 1 177 ? -34.808 10.277 62.381 1.00 56.12 177 LYS A CA 1
ATOM 1451 C C . LYS A 1 177 ? -33.644 9.507 61.746 1.00 56.12 177 LYS A C 1
ATOM 1453 O O . LYS A 1 177 ? -33.386 9.703 60.563 1.00 56.12 177 LYS A O 1
ATOM 1458 N N . ASN A 1 178 ? -32.965 8.638 62.500 1.00 59.41 178 ASN A N 1
ATOM 1459 C CA . ASN A 1 178 ? -31.827 7.862 61.990 1.00 59.41 178 ASN A CA 1
ATOM 1460 C C . ASN A 1 178 ? -32.240 6.799 60.965 1.00 59.41 178 ASN A C 1
ATOM 1462 O O . ASN A 1 178 ? -31.554 6.624 59.963 1.00 59.41 178 ASN A O 1
ATOM 1466 N N . GLU A 1 179 ? -33.355 6.105 61.189 1.00 57.94 179 GLU A N 1
ATOM 1467 C CA . GLU A 1 179 ? -33.858 5.104 60.238 1.00 57.94 179 GLU A CA 1
ATOM 1468 C C . GLU A 1 179 ? -34.459 5.770 58.990 1.00 57.94 179 GLU A C 1
ATOM 1470 O O . GLU A 1 179 ? -34.187 5.351 57.866 1.00 57.94 179 GLU A O 1
ATOM 1475 N N . LYS A 1 180 ? -35.174 6.891 59.161 1.00 53.56 180 LYS A N 1
ATOM 1476 C CA . LYS A 1 180 ? -35.697 7.693 58.046 1.00 53.56 180 LYS A CA 1
ATOM 1477 C C . LYS A 1 180 ? -34.583 8.285 57.172 1.00 53.56 180 LYS A C 1
ATOM 1479 O O . LYS A 1 180 ? -34.719 8.269 55.954 1.00 53.56 180 LYS A O 1
ATOM 1484 N N . GLY A 1 181 ? -33.468 8.727 57.762 1.00 57.94 181 GLY A N 1
ATOM 1485 C CA . GLY A 1 181 ? -32.307 9.238 57.019 1.00 57.94 181 GLY A CA 1
ATOM 1486 C C . GLY A 1 181 ? -31.662 8.196 56.096 1.00 57.94 181 GLY A C 1
ATOM 1487 O O . GLY A 1 181 ? -31.356 8.505 54.948 1.00 57.94 181 GLY A O 1
ATOM 1488 N N . LYS A 1 182 ? -31.544 6.937 56.541 1.00 60.28 182 LYS A N 1
ATOM 1489 C CA . LYS A 1 182 ? -31.017 5.837 55.707 1.00 60.28 182 LYS A CA 1
ATOM 1490 C C . LYS A 1 182 ? -31.914 5.531 54.500 1.00 60.28 182 LYS A C 1
ATOM 1492 O O . LYS A 1 182 ? -31.413 5.219 53.423 1.00 60.28 182 LYS A O 1
ATOM 1497 N N . ILE A 1 183 ? -33.232 5.631 54.676 1.00 55.38 183 ILE A N 1
ATOM 1498 C CA . ILE A 1 183 ? -34.226 5.374 53.623 1.00 55.38 183 ILE A CA 1
ATOM 1499 C C . ILE A 1 183 ? -34.312 6.560 52.642 1.00 55.38 183 ILE A C 1
ATOM 1501 O O . ILE A 1 183 ? -34.380 6.360 51.427 1.00 55.38 183 ILE A O 1
ATOM 1505 N N . GLU A 1 184 ? -34.248 7.801 53.135 1.00 53.19 184 GLU A N 1
ATOM 1506 C CA . GLU A 1 184 ? -34.280 9.016 52.304 1.00 53.19 184 GLU A CA 1
ATOM 1507 C C . GLU A 1 184 ? -33.031 9.160 51.409 1.00 53.19 184 GLU A C 1
ATOM 1509 O O . GLU A 1 184 ? -33.163 9.533 50.238 1.00 53.19 184 GLU A O 1
ATOM 1514 N N . ASP A 1 185 ? -31.847 8.758 51.885 1.00 57.84 185 ASP A N 1
ATOM 1515 C CA . ASP A 1 185 ? -30.625 8.698 51.064 1.00 57.84 185 ASP A CA 1
ATOM 1516 C C . ASP A 1 185 ? -30.722 7.656 49.929 1.00 57.84 185 ASP A C 1
ATOM 1518 O O . ASP A 1 185 ? -30.203 7.871 48.827 1.00 57.84 185 ASP A O 1
ATOM 1522 N N . GLY A 1 186 ? -31.455 6.556 50.140 1.00 55.72 186 GLY A N 1
ATOM 1523 C CA . GLY A 1 186 ? -31.781 5.580 49.093 1.00 55.72 186 GLY A CA 1
ATOM 1524 C C . GLY A 1 186 ? -32.790 6.108 48.064 1.00 55.72 186 GLY A C 1
ATOM 1525 O O . GLY A 1 186 ? -32.665 5.846 46.862 1.00 55.72 186 GLY A O 1
ATOM 1526 N N . LEU A 1 187 ? -33.764 6.910 48.508 1.00 49.03 187 LEU A N 1
ATOM 1527 C CA . LEU A 1 187 ? -34.847 7.453 47.680 1.00 49.03 187 LEU A CA 1
ATOM 1528 C C . LEU A 1 187 ? -34.413 8.599 46.755 1.00 49.03 187 LEU A C 1
ATOM 1530 O O . LEU A 1 187 ? -35.011 8.760 45.691 1.00 49.03 187 LEU A O 1
ATOM 1534 N N . ASN A 1 188 ? -33.341 9.340 47.057 1.00 53.66 188 ASN A N 1
ATOM 1535 C CA . ASN A 1 188 ? -32.799 10.364 46.145 1.00 53.66 188 ASN A CA 1
ATOM 1536 C C . ASN A 1 188 ? -32.308 9.799 44.787 1.00 53.66 188 ASN A C 1
ATOM 1538 O O . ASN A 1 188 ? -32.149 10.546 43.819 1.00 53.66 188 ASN A O 1
ATOM 1542 N N . LYS A 1 189 ? -32.159 8.470 44.650 1.00 54.09 189 LYS A N 1
ATOM 1543 C CA . LYS A 1 189 ? -31.920 7.783 43.361 1.00 54.09 189 LYS A CA 1
ATOM 1544 C C . LYS A 1 189 ? -33.183 7.644 42.485 1.00 54.09 189 LYS A C 1
ATOM 1546 O O . LYS A 1 189 ? -33.074 7.479 41.268 1.00 54.09 189 LYS A O 1
ATOM 1551 N N . LYS A 1 190 ? -34.385 7.768 43.063 1.00 47.53 190 LYS A N 1
ATOM 1552 C CA . LYS A 1 190 ? -35.701 7.546 42.423 1.00 47.53 190 LYS A CA 1
ATOM 1553 C C . LYS A 1 190 ? -36.030 8.574 41.333 1.00 47.53 190 LYS A C 1
ATOM 1555 O O . LYS A 1 190 ? -36.641 8.237 40.320 1.00 47.53 190 LYS A O 1
ATOM 1560 N N . THR A 1 191 ? -35.549 9.809 41.476 1.00 50.81 191 THR A N 1
ATOM 1561 C CA . THR A 1 191 ? -35.806 10.923 40.543 1.00 50.81 191 THR A CA 1
ATOM 1562 C C . THR A 1 191 ? -35.034 10.798 39.217 1.00 50.81 191 THR A C 1
ATOM 1564 O O . THR A 1 191 ? -35.407 11.429 38.228 1.00 50.81 191 THR A O 1
ATOM 1567 N N . ARG A 1 192 ? -33.991 9.951 39.154 1.00 51.44 192 ARG A N 1
ATOM 1568 C CA . ARG A 1 192 ? -33.263 9.620 37.909 1.00 51.44 192 ARG A CA 1
ATOM 1569 C C . ARG A 1 192 ? -33.932 8.498 37.099 1.00 51.44 192 ARG A C 1
ATOM 1571 O O . ARG A 1 192 ? -33.827 8.489 35.875 1.00 51.44 192 ARG A O 1
ATOM 1578 N N . LEU A 1 193 ? -34.673 7.595 37.747 1.00 50.94 193 LEU A N 1
ATOM 1579 C CA . LEU A 1 193 ? -35.234 6.392 37.117 1.00 50.94 193 LEU A CA 1
ATOM 1580 C C . LEU A 1 193 ? -36.411 6.681 36.172 1.00 50.94 193 LEU A C 1
ATOM 1582 O O . LEU A 1 193 ? -36.514 6.032 35.129 1.00 50.94 193 LEU A O 1
ATOM 1586 N N . SER A 1 194 ? -37.261 7.669 36.475 1.00 51.00 194 SER A N 1
ATOM 1587 C CA . SER A 1 194 ? -38.470 7.955 35.680 1.00 51.00 194 SER A CA 1
ATOM 1588 C C . SER A 1 194 ? -38.183 8.630 34.332 1.00 51.00 194 SER A C 1
ATOM 1590 O O . SER A 1 194 ? -38.882 8.362 33.357 1.00 51.00 194 SER A O 1
ATOM 1592 N N . LYS A 1 195 ? -37.109 9.429 34.220 1.00 52.91 195 LYS A N 1
ATOM 1593 C CA . LYS A 1 195 ? -36.692 10.054 32.947 1.00 52.91 195 LYS A CA 1
ATOM 1594 C C . LYS A 1 195 ? -36.032 9.067 31.964 1.00 52.91 195 LYS A C 1
ATOM 1596 O O . LYS A 1 195 ? -36.022 9.326 30.767 1.00 52.91 195 LYS A O 1
ATOM 1601 N N . MET A 1 196 ? -35.536 7.918 32.435 1.00 46.94 196 MET A N 1
ATOM 1602 C CA . MET A 1 196 ? -34.832 6.918 31.605 1.00 46.94 196 MET A CA 1
ATOM 1603 C C . MET A 1 196 ? -35.750 5.866 30.953 1.00 46.94 196 MET A C 1
ATOM 1605 O O . MET A 1 196 ? -35.358 5.249 29.965 1.00 46.94 196 MET A O 1
ATOM 1609 N N . GLY A 1 197 ? -36.982 5.672 31.443 1.00 48.03 197 GLY A N 1
ATOM 1610 C CA . GLY A 1 197 ? -37.931 4.702 30.866 1.00 48.03 197 GLY A CA 1
ATOM 1611 C C . GLY A 1 197 ? -38.383 5.050 29.440 1.00 48.03 197 GLY A C 1
ATOM 1612 O O . GLY A 1 197 ? -38.587 4.161 28.617 1.00 48.03 197 GLY A O 1
ATOM 1613 N N . ILE A 1 198 ? -38.461 6.345 29.118 1.00 54.66 198 ILE A N 1
ATOM 1614 C CA . ILE A 1 198 ? -38.793 6.843 27.772 1.00 54.66 198 ILE A CA 1
ATOM 1615 C C . ILE A 1 198 ? -37.609 6.651 26.804 1.00 54.66 198 ILE A C 1
ATOM 1617 O O . ILE A 1 198 ? -37.811 6.389 25.621 1.00 54.66 198 ILE A O 1
ATOM 1621 N N . ILE A 1 199 ? -36.370 6.686 27.307 1.00 50.28 199 ILE A N 1
ATOM 1622 C CA . ILE A 1 199 ? -35.148 6.480 26.512 1.00 50.28 199 ILE A CA 1
ATOM 1623 C C . ILE A 1 199 ? -35.010 5.003 26.084 1.00 50.28 199 ILE A C 1
ATOM 1625 O O . ILE A 1 199 ? -34.593 4.723 24.963 1.00 50.28 199 ILE A O 1
ATOM 1629 N N . LEU A 1 200 ? -35.442 4.055 26.926 1.00 48.00 200 LEU A N 1
ATOM 1630 C CA . LEU A 1 200 ? -35.368 2.606 26.672 1.00 48.00 200 LEU A CA 1
ATOM 1631 C C . LEU A 1 200 ? -36.223 2.114 25.498 1.00 48.00 200 LEU A C 1
ATOM 1633 O O . LEU A 1 200 ? -35.834 1.169 24.811 1.00 48.00 200 LEU A O 1
ATOM 1637 N N . LYS A 1 201 ? -37.376 2.742 25.245 1.00 54.12 201 LYS A N 1
ATOM 1638 C CA . LYS A 1 201 ? -38.247 2.328 24.136 1.00 54.12 201 LYS A CA 1
ATOM 1639 C C . LYS A 1 201 ? -37.630 2.688 22.778 1.00 54.12 201 LYS A C 1
ATOM 1641 O O . LYS A 1 201 ? -37.626 1.853 21.882 1.00 54.12 201 LYS A O 1
ATOM 1646 N N . ASN A 1 202 ? -36.979 3.850 22.696 1.00 53.44 202 ASN A N 1
ATOM 1647 C CA . ASN A 1 202 ? -36.224 4.292 21.517 1.00 53.44 202 ASN A CA 1
ATOM 1648 C C . ASN A 1 202 ? -34.895 3.523 21.329 1.00 53.44 202 ASN A C 1
ATOM 1650 O O . ASN A 1 202 ? -34.279 3.594 20.269 1.00 53.44 202 ASN A O 1
ATOM 1654 N N . LEU A 1 203 ? -34.425 2.796 22.350 1.00 51.12 203 LEU A N 1
ATOM 1655 C CA . LEU A 1 203 ? -33.155 2.061 22.325 1.00 51.12 203 LEU A CA 1
ATOM 1656 C C . LEU A 1 203 ? -33.252 0.670 21.703 1.00 51.12 203 LEU A C 1
ATOM 1658 O O . LEU A 1 203 ? -32.324 0.245 21.020 1.00 51.12 203 LEU A O 1
ATOM 1662 N N . ASN A 1 204 ? -34.373 -0.028 21.894 1.00 52.78 204 ASN A N 1
ATOM 1663 C CA . ASN A 1 204 ? -34.588 -1.313 21.226 1.00 52.78 204 ASN A CA 1
ATOM 1664 C C . ASN A 1 204 ? -34.682 -1.152 19.701 1.00 52.78 204 ASN A C 1
ATOM 1666 O O . ASN A 1 204 ? -34.204 -2.023 18.979 1.00 52.78 204 ASN A O 1
ATOM 1670 N N . GLU A 1 205 ? -35.226 -0.031 19.216 1.00 56.38 205 GLU A N 1
ATOM 1671 C CA . GLU A 1 205 ? -35.224 0.320 17.789 1.00 56.38 205 GLU A CA 1
ATOM 1672 C C . GLU A 1 205 ? -33.794 0.570 17.283 1.00 56.38 205 GLU A C 1
ATOM 1674 O O . GLU A 1 205 ? -33.376 -0.031 16.293 1.00 56.38 205 GLU A O 1
ATOM 1679 N N . LYS A 1 206 ? -32.981 1.333 18.032 1.00 56.50 206 LYS A N 1
ATOM 1680 C CA . LYS A 1 206 ? -31.560 1.553 17.703 1.00 56.50 206 LYS A CA 1
ATOM 1681 C C . LYS A 1 206 ? -30.711 0.280 17.737 1.00 56.50 206 LYS A C 1
ATOM 1683 O O . LYS A 1 206 ? -29.804 0.139 16.932 1.00 56.50 206 LYS A O 1
ATOM 1688 N N . ARG A 1 207 ? -31.020 -0.688 18.602 1.00 53.94 207 ARG A N 1
ATOM 1689 C CA . ARG A 1 207 ? -30.301 -1.972 18.673 1.00 53.94 207 ARG A CA 1
ATOM 1690 C C . ARG A 1 207 ? -30.508 -2.846 17.430 1.00 53.94 207 ARG A C 1
ATOM 1692 O O . ARG A 1 207 ? -29.601 -3.581 17.035 1.00 53.94 207 ARG A O 1
ATOM 1699 N N . VAL A 1 208 ? -31.696 -2.799 16.821 1.00 61.16 208 VAL A N 1
ATOM 1700 C CA . VAL A 1 208 ? -31.952 -3.486 15.542 1.00 61.16 208 VAL A CA 1
ATOM 1701 C C . VAL A 1 208 ? -31.186 -2.789 14.412 1.00 61.16 208 VAL A C 1
ATOM 1703 O O . VAL A 1 208 ? -30.589 -3.472 13.581 1.00 61.16 208 VAL A O 1
ATOM 1706 N N . GLU A 1 209 ? -31.101 -1.453 14.436 1.00 58.88 209 GLU A N 1
ATOM 1707 C CA . GLU A 1 209 ? -30.241 -0.695 13.515 1.00 58.88 209 GLU A CA 1
ATOM 1708 C C . GLU A 1 209 ? -28.746 -0.998 13.703 1.00 58.88 209 GLU A C 1
ATOM 1710 O O . GLU A 1 209 ? -28.033 -1.123 12.711 1.00 58.88 209 GLU A O 1
ATOM 1715 N N . GLY A 1 210 ? -28.265 -1.161 14.940 1.00 60.38 210 GLY A N 1
ATOM 1716 C CA . GLY A 1 210 ? -26.864 -1.471 15.247 1.00 60.38 210 GLY A CA 1
ATOM 1717 C C . GLY A 1 210 ? -26.401 -2.793 14.630 1.00 60.38 210 GLY A C 1
ATOM 1718 O O . GLY A 1 210 ? -25.382 -2.832 13.946 1.00 60.38 210 GLY A O 1
ATOM 1719 N N . LYS A 1 211 ? -27.205 -3.859 14.747 1.00 66.50 211 LYS A N 1
ATOM 1720 C CA . LYS A 1 211 ? -26.913 -5.145 14.081 1.00 66.50 211 LYS A CA 1
ATOM 1721 C C . LYS A 1 211 ? -26.946 -5.055 12.556 1.00 66.50 211 LYS A C 1
ATOM 1723 O O . LYS A 1 211 ? -26.132 -5.686 11.887 1.00 66.50 211 LYS A O 1
ATOM 1728 N N . ALA A 1 212 ? -27.877 -4.282 11.996 1.00 64.75 212 ALA A N 1
ATOM 1729 C CA . ALA A 1 212 ? -27.915 -4.040 10.555 1.00 64.75 212 ALA A CA 1
ATOM 1730 C C . ALA A 1 212 ? -26.674 -3.258 10.084 1.00 64.75 212 ALA A C 1
ATOM 1732 O O . ALA A 1 212 ? -26.134 -3.542 9.016 1.00 64.75 212 ALA A O 1
ATOM 1733 N N . ARG A 1 213 ? -26.178 -2.320 10.901 1.00 67.75 213 ARG A N 1
ATOM 1734 C CA . ARG A 1 213 ? -24.928 -1.592 10.647 1.00 67.75 213 ARG A CA 1
ATOM 1735 C C . ARG A 1 213 ? -23.692 -2.478 10.787 1.00 67.75 213 ARG A C 1
ATOM 1737 O O . ARG A 1 213 ? -22.811 -2.352 9.949 1.00 67.75 213 ARG A O 1
ATOM 1744 N N . GLU A 1 214 ? -23.626 -3.386 11.762 1.00 66.44 214 GLU A N 1
ATOM 1745 C CA . GLU A 1 214 ? -22.533 -4.371 11.873 1.00 66.44 214 GLU A CA 1
ATOM 1746 C C . GLU A 1 214 ? -22.421 -5.224 10.609 1.00 66.44 214 GLU A C 1
ATOM 1748 O O . GLU A 1 214 ? -21.346 -5.312 10.021 1.00 66.44 214 GLU A O 1
ATOM 1753 N N . LEU A 1 215 ? -23.544 -5.783 10.147 1.00 73.19 215 LEU A N 1
ATOM 1754 C CA . LEU A 1 215 ? -23.585 -6.547 8.898 1.00 73.19 215 LEU A CA 1
ATOM 1755 C C . LEU A 1 215 ? -23.137 -5.694 7.707 1.00 73.19 215 LEU A C 1
ATOM 1757 O O . LEU A 1 215 ? -22.361 -6.160 6.877 1.00 73.19 215 LEU A O 1
ATOM 1761 N N . ARG A 1 216 ? -23.551 -4.421 7.658 1.00 73.56 216 ARG A N 1
ATOM 1762 C CA . ARG A 1 216 ? -23.138 -3.502 6.595 1.00 73.56 216 ARG A CA 1
ATOM 1763 C C . ARG A 1 216 ? -21.644 -3.172 6.636 1.00 73.56 216 ARG A C 1
ATOM 1765 O O . ARG A 1 216 ? -21.028 -3.065 5.582 1.00 73.56 216 ARG A O 1
ATOM 1772 N N . ILE A 1 217 ? -21.051 -3.016 7.820 1.00 70.81 217 ILE A N 1
ATOM 1773 C CA . ILE A 1 217 ? -19.601 -2.823 7.975 1.00 70.81 217 ILE A CA 1
ATOM 1774 C C . ILE A 1 217 ? -18.854 -4.060 7.478 1.00 70.81 217 ILE A C 1
ATOM 1776 O O . ILE A 1 217 ? -17.848 -3.917 6.790 1.00 70.81 217 ILE A O 1
ATOM 1780 N N . GLU A 1 218 ? -19.333 -5.259 7.808 1.00 75.69 218 GLU A N 1
ATOM 1781 C CA . GLU A 1 218 ? -18.705 -6.512 7.380 1.00 75.69 218 GLU A CA 1
ATOM 1782 C C . GLU A 1 218 ? -18.750 -6.664 5.848 1.00 75.69 218 GLU A C 1
ATOM 1784 O O . GLU A 1 218 ? -17.736 -6.971 5.221 1.00 75.69 218 GLU A O 1
ATOM 1789 N N . GLU A 1 219 ? -19.893 -6.347 5.228 1.00 77.31 219 GLU A N 1
ATOM 1790 C CA . GLU A 1 219 ? -20.037 -6.277 3.767 1.00 77.31 219 GLU A CA 1
ATOM 1791 C C . GLU A 1 219 ? -19.061 -5.269 3.149 1.00 77.31 219 GLU A C 1
ATOM 1793 O O . GLU A 1 219 ? -18.318 -5.607 2.230 1.00 77.31 219 GLU A O 1
ATOM 1798 N N . LEU A 1 220 ? -19.009 -4.046 3.685 1.00 72.12 220 LEU A N 1
ATOM 1799 C CA . LEU A 1 220 ? -18.105 -2.999 3.207 1.00 72.12 220 LEU A CA 1
ATOM 1800 C C . LEU A 1 220 ? -16.629 -3.384 3.376 1.00 72.12 220 LEU A C 1
ATOM 1802 O O . LEU A 1 220 ? -15.813 -3.062 2.514 1.00 72.12 220 LEU A O 1
ATOM 1806 N N . LYS A 1 221 ? -16.270 -4.102 4.448 1.00 75.81 221 LYS A N 1
ATOM 1807 C CA . LYS A 1 221 ? -14.918 -4.649 4.657 1.00 75.81 221 LYS A CA 1
ATOM 1808 C C . LYS A 1 221 ? -14.571 -5.708 3.612 1.00 75.81 221 LYS A C 1
ATOM 1810 O O . LYS A 1 221 ? -13.445 -5.706 3.112 1.00 75.81 221 LYS A O 1
ATOM 1815 N N . SER A 1 222 ? -15.523 -6.568 3.250 1.00 79.69 222 SER A N 1
ATOM 1816 C CA . SER A 1 222 ? -15.350 -7.544 2.169 1.00 79.69 222 SER A CA 1
ATOM 1817 C C . SER A 1 222 ? -15.183 -6.853 0.813 1.00 79.69 222 SER A C 1
ATOM 1819 O O . SER A 1 222 ? -14.217 -7.126 0.103 1.00 79.69 222 SER A O 1
ATOM 1821 N N . GLU A 1 223 ? -16.053 -5.890 0.485 1.00 75.31 223 GLU A N 1
ATOM 1822 C CA . GLU A 1 223 ? -15.940 -5.083 -0.740 1.00 75.31 223 GLU A CA 1
ATOM 1823 C C . GLU A 1 223 ? -14.589 -4.348 -0.802 1.00 75.31 223 GLU A C 1
ATOM 1825 O O . GLU A 1 223 ? -13.935 -4.307 -1.846 1.00 75.31 223 GLU A O 1
ATOM 1830 N N . PHE A 1 224 ? -14.126 -3.801 0.326 1.00 72.38 224 PHE A N 1
ATOM 1831 C CA . PHE A 1 224 ? -12.828 -3.137 0.421 1.00 72.38 224 PHE A CA 1
ATOM 1832 C C . PHE A 1 224 ? -11.663 -4.096 0.136 1.00 72.38 224 PHE A C 1
ATOM 1834 O O . PHE A 1 224 ? -10.732 -3.734 -0.589 1.00 72.38 224 PHE A O 1
ATOM 1841 N N . ALA A 1 225 ? -11.708 -5.315 0.681 1.00 76.94 225 ALA A N 1
ATOM 1842 C CA . ALA A 1 225 ? -10.687 -6.333 0.444 1.00 76.94 225 ALA A CA 1
ATOM 1843 C C . ALA A 1 225 ? -10.621 -6.734 -1.039 1.00 76.94 225 ALA A C 1
ATOM 1845 O O . ALA A 1 225 ? -9.538 -6.742 -1.624 1.00 76.94 225 ALA A O 1
ATOM 1846 N N . GLU A 1 226 ? -11.772 -6.957 -1.677 1.00 80.38 226 GLU A N 1
ATOM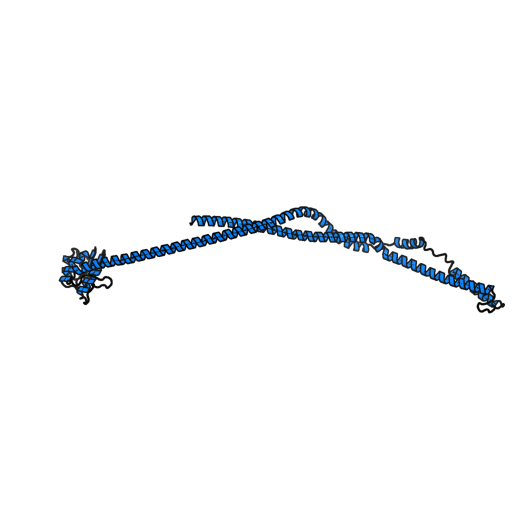 1847 C CA . GLU A 1 226 ? -11.844 -7.284 -3.105 1.00 80.38 226 GLU A CA 1
ATOM 1848 C C . GLU A 1 226 ? -11.279 -6.160 -3.985 1.00 80.38 226 GLU A C 1
ATOM 1850 O O . GLU A 1 226 ? -10.470 -6.402 -4.888 1.00 80.38 226 GLU A O 1
ATOM 1855 N N . ILE A 1 227 ? -11.653 -4.906 -3.704 1.00 71.38 227 ILE A N 1
ATOM 1856 C CA . ILE A 1 227 ? -11.143 -3.744 -4.444 1.00 71.38 227 ILE A CA 1
ATOM 1857 C C . ILE A 1 227 ? -9.621 -3.632 -4.290 1.00 71.38 227 ILE A C 1
ATOM 1859 O O . ILE A 1 227 ? -8.915 -3.358 -5.270 1.00 71.38 227 ILE A O 1
ATOM 1863 N N . LYS A 1 228 ? -9.098 -3.870 -3.083 1.00 75.75 228 LYS A N 1
ATOM 1864 C CA . LYS A 1 228 ? -7.661 -3.831 -2.800 1.00 75.75 228 LYS A CA 1
ATOM 1865 C C . LYS A 1 228 ? -6.895 -4.859 -3.640 1.00 75.75 228 LYS A C 1
ATOM 1867 O O . LYS A 1 228 ? -5.933 -4.481 -4.318 1.00 75.75 228 LYS A O 1
ATOM 1872 N N . ASP A 1 229 ? -7.367 -6.101 -3.684 1.00 78.94 229 ASP A N 1
ATOM 1873 C CA . ASP A 1 229 ? -6.752 -7.173 -4.474 1.00 78.94 229 ASP A CA 1
ATOM 1874 C C . ASP A 1 229 ? -6.776 -6.853 -5.979 1.00 78.94 229 ASP A C 1
ATOM 1876 O O . ASP A 1 229 ? -5.772 -7.002 -6.689 1.00 78.94 229 ASP A O 1
ATOM 1880 N N . MET A 1 230 ? -7.890 -6.305 -6.480 1.00 74.12 230 MET A N 1
ATOM 1881 C CA . MET A 1 230 ? -8.012 -5.873 -7.877 1.00 74.12 230 MET A CA 1
ATOM 1882 C C . MET A 1 230 ? -7.038 -4.743 -8.248 1.00 74.12 230 MET A C 1
ATOM 1884 O O . MET A 1 230 ? -6.553 -4.679 -9.388 1.00 74.12 230 MET A O 1
ATOM 1888 N N . VAL A 1 231 ? -6.771 -3.809 -7.329 1.00 70.31 231 VAL A N 1
ATOM 1889 C CA . VAL A 1 231 ? -5.802 -2.722 -7.541 1.00 70.31 231 VAL A CA 1
ATOM 1890 C C . VAL A 1 231 ? -4.382 -3.279 -7.613 1.00 70.31 231 VAL A C 1
ATOM 1892 O O . VAL A 1 231 ? -3.613 -2.883 -8.497 1.00 70.31 231 VAL A O 1
ATOM 1895 N N . GLU A 1 232 ? -4.037 -4.211 -6.731 1.00 75.56 232 GLU A N 1
ATOM 1896 C CA . GLU A 1 232 ? -2.709 -4.817 -6.667 1.00 75.56 232 GLU A CA 1
ATOM 1897 C C . GLU A 1 232 ? -2.398 -5.643 -7.925 1.00 75.56 232 GLU A C 1
ATOM 1899 O O . GLU A 1 232 ? -1.373 -5.422 -8.582 1.00 75.56 232 GLU A O 1
ATOM 1904 N N . GLU A 1 233 ? -3.347 -6.465 -8.378 1.00 77.50 233 GLU A N 1
ATOM 1905 C CA . GLU A 1 233 ? -3.218 -7.234 -9.619 1.00 77.50 233 GLU A CA 1
ATOM 1906 C C . GLU A 1 233 ? -3.014 -6.319 -10.849 1.00 77.50 233 GLU A C 1
ATOM 1908 O O . GLU A 1 233 ? -2.170 -6.568 -11.724 1.00 77.50 233 GLU A O 1
ATOM 1913 N N . LYS A 1 234 ? -3.743 -5.193 -10.920 1.00 73.81 234 LYS A N 1
ATOM 1914 C CA . LYS A 1 234 ? -3.577 -4.197 -11.995 1.00 73.81 234 LYS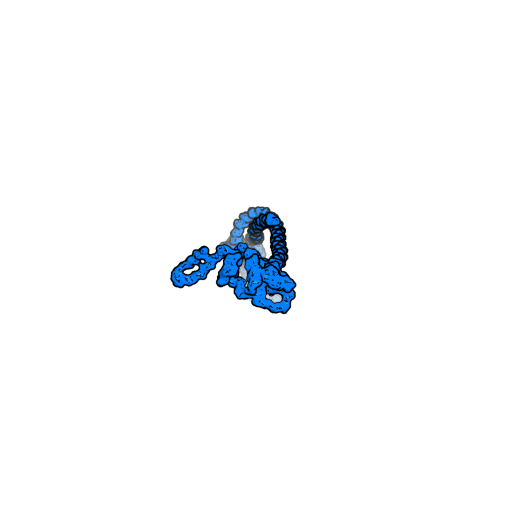 A CA 1
ATOM 1915 C C . LYS A 1 234 ? -2.217 -3.495 -11.931 1.00 73.81 234 LYS A C 1
ATOM 1917 O O . LYS A 1 234 ? -1.642 -3.215 -12.989 1.00 73.81 234 LYS A O 1
ATOM 1922 N N . ARG A 1 235 ? -1.681 -3.212 -10.736 1.00 67.75 235 ARG A N 1
ATOM 1923 C CA . ARG A 1 235 ? -0.344 -2.610 -10.557 1.00 67.75 235 ARG A CA 1
ATOM 1924 C C . ARG A 1 235 ? 0.755 -3.537 -11.080 1.00 67.75 235 ARG A C 1
ATOM 1926 O O . ARG A 1 235 ? 1.624 -3.074 -11.827 1.00 67.75 235 ARG A O 1
ATOM 1933 N N . GLU A 1 236 ? 0.677 -4.832 -10.788 1.00 72.88 236 GLU A N 1
ATOM 1934 C CA . GLU A 1 236 ? 1.641 -5.823 -11.284 1.00 72.88 236 GLU A CA 1
ATOM 1935 C C . GLU A 1 236 ? 1.595 -5.973 -12.813 1.00 72.88 236 GLU A C 1
ATOM 1937 O O . GLU A 1 236 ? 2.636 -5.940 -13.480 1.00 72.88 236 GLU A O 1
ATOM 1942 N N . LYS A 1 237 ? 0.396 -5.978 -13.417 1.00 72.50 237 LYS A N 1
ATOM 1943 C CA . LYS A 1 237 ? 0.234 -5.966 -14.886 1.00 72.50 237 LYS A CA 1
ATOM 1944 C C . LYS A 1 237 ? 0.911 -4.752 -15.546 1.00 72.50 237 LYS A C 1
ATOM 1946 O O . LYS A 1 237 ? 1.499 -4.880 -16.625 1.00 72.50 237 LYS A O 1
ATOM 1951 N N . ILE A 1 238 ? 0.872 -3.570 -14.920 1.00 67.12 238 ILE A N 1
ATOM 1952 C CA . ILE A 1 238 ? 1.567 -2.370 -15.427 1.00 67.12 238 ILE A CA 1
ATOM 1953 C C . ILE A 1 238 ? 3.091 -2.532 -15.326 1.00 67.12 238 ILE A C 1
ATOM 1955 O O . ILE A 1 238 ? 3.798 -2.219 -16.290 1.00 67.12 238 ILE A O 1
ATOM 1959 N N . LYS A 1 239 ? 3.612 -3.016 -14.191 1.00 66.94 239 LYS A N 1
ATOM 1960 C CA . LYS A 1 239 ? 5.058 -3.238 -14.001 1.00 66.94 239 LYS A CA 1
ATOM 1961 C C . LYS A 1 239 ? 5.607 -4.234 -15.026 1.00 66.94 239 LYS A C 1
ATOM 1963 O O . LYS A 1 239 ? 6.605 -3.941 -15.691 1.00 66.94 239 LYS A O 1
ATOM 1968 N N . ALA A 1 240 ? 4.914 -5.354 -15.229 1.00 69.69 240 ALA A N 1
ATOM 1969 C CA . ALA A 1 240 ? 5.280 -6.368 -16.215 1.00 69.69 240 ALA A CA 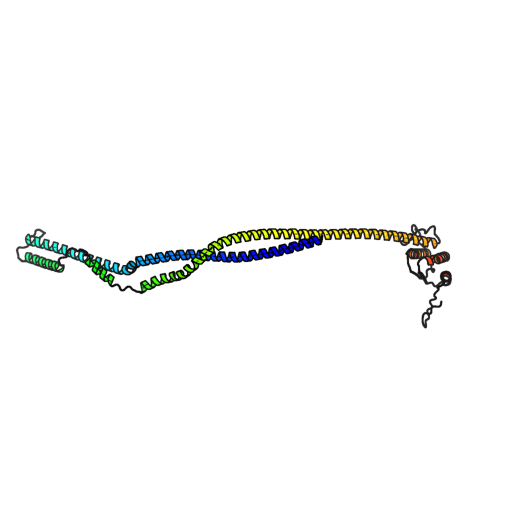1
ATOM 1970 C C . ALA A 1 240 ? 5.302 -5.805 -17.650 1.00 69.69 240 ALA A C 1
ATOM 1972 O O . ALA A 1 240 ? 6.259 -6.026 -18.399 1.00 69.69 240 ALA A O 1
ATOM 1973 N N . ASN A 1 241 ? 4.297 -5.005 -18.025 1.00 71.06 241 ASN A N 1
ATOM 1974 C CA . ASN A 1 241 ? 4.239 -4.372 -19.347 1.00 71.06 241 ASN A CA 1
ATOM 1975 C C . ASN A 1 241 ? 5.364 -3.355 -19.575 1.00 71.06 241 ASN A C 1
ATOM 1977 O O . ASN A 1 241 ? 5.956 -3.335 -20.659 1.00 71.06 241 ASN A O 1
ATOM 1981 N N . LYS A 1 242 ? 5.710 -2.548 -18.563 1.00 64.06 242 LYS A N 1
ATOM 1982 C CA . LYS A 1 242 ? 6.868 -1.644 -18.633 1.00 64.06 242 LYS A CA 1
ATOM 1983 C C . LYS A 1 242 ? 8.168 -2.421 -18.837 1.00 64.06 242 LYS A C 1
ATOM 1985 O O . LYS A 1 242 ? 8.909 -2.107 -19.766 1.00 64.06 242 LYS A O 1
ATOM 1990 N N . LYS A 1 243 ? 8.404 -3.476 -18.046 1.00 66.94 243 LYS A N 1
ATOM 1991 C CA . LYS A 1 243 ? 9.589 -4.344 -18.174 1.00 66.94 243 LYS A CA 1
ATOM 1992 C C . LYS A 1 243 ? 9.696 -4.945 -19.580 1.00 66.94 243 LYS A C 1
ATOM 1994 O O . LYS A 1 243 ? 10.754 -4.876 -20.203 1.00 66.94 243 LYS A O 1
ATOM 1999 N N . ARG A 1 244 ? 8.582 -5.443 -20.131 1.00 70.62 244 ARG A N 1
ATOM 2000 C CA . ARG A 1 244 ? 8.517 -5.994 -21.496 1.00 70.62 244 ARG A CA 1
ATOM 2001 C C . ARG A 1 244 ? 8.834 -4.951 -22.576 1.00 70.62 244 ARG A C 1
ATOM 2003 O O . ARG A 1 244 ? 9.542 -5.269 -23.530 1.00 70.62 244 ARG A O 1
ATOM 2010 N N . LYS A 1 245 ? 8.342 -3.711 -22.443 1.00 68.12 245 LYS A N 1
ATOM 2011 C CA . LYS A 1 245 ? 8.666 -2.609 -23.372 1.00 68.12 245 LYS A CA 1
ATOM 2012 C C . LYS A 1 245 ? 10.158 -2.266 -23.342 1.00 68.12 245 LYS A C 1
ATOM 2014 O O . LYS A 1 245 ? 10.747 -2.113 -24.408 1.00 68.12 245 LYS A O 1
ATOM 2019 N N . THR A 1 246 ? 10.760 -2.169 -22.157 1.00 64.19 246 THR A N 1
ATOM 2020 C CA . THR A 1 246 ? 12.192 -1.864 -22.005 1.00 64.19 246 THR A CA 1
ATOM 2021 C C . THR A 1 246 ? 13.062 -2.953 -22.627 1.00 64.19 246 THR A C 1
ATOM 2023 O O . THR A 1 246 ? 13.928 -2.640 -23.436 1.00 64.19 246 THR A O 1
ATOM 2026 N N . LEU A 1 247 ? 12.765 -4.229 -22.358 1.00 69.00 247 LEU A N 1
ATOM 2027 C CA . LEU A 1 247 ? 13.475 -5.360 -22.970 1.00 69.00 247 LEU A CA 1
ATOM 2028 C C . LEU A 1 247 ? 13.372 -5.355 -24.501 1.00 69.00 247 LEU A C 1
ATOM 2030 O O . LEU A 1 247 ? 14.354 -5.611 -25.191 1.00 69.00 247 LEU A O 1
ATOM 2034 N N . LYS A 1 248 ? 12.199 -5.012 -25.053 1.00 72.06 248 LYS A N 1
ATOM 2035 C CA . LYS A 1 248 ? 12.026 -4.883 -26.507 1.00 72.06 248 LYS A CA 1
ATOM 2036 C C . LYS A 1 248 ? 12.873 -3.745 -27.092 1.00 72.06 248 LYS A C 1
ATOM 2038 O O . LYS A 1 248 ? 13.408 -3.910 -28.182 1.00 72.06 248 LYS A O 1
ATOM 2043 N N . LYS A 1 249 ? 12.996 -2.611 -26.389 1.00 68.94 249 LYS A N 1
ATOM 2044 C CA . LYS A 1 249 ? 13.860 -1.495 -26.814 1.00 68.94 249 LYS A CA 1
ATOM 2045 C C . LYS A 1 249 ? 15.330 -1.908 -26.828 1.00 68.94 249 LYS A C 1
ATOM 2047 O O . LYS A 1 249 ? 15.965 -1.722 -27.853 1.00 68.94 249 LYS A O 1
ATOM 2052 N N . ILE A 1 250 ? 15.819 -2.529 -25.751 1.00 72.75 250 ILE A N 1
ATOM 2053 C CA . ILE A 1 250 ? 17.206 -3.017 -25.651 1.00 72.75 250 ILE A CA 1
ATOM 2054 C C . ILE A 1 250 ? 17.522 -3.966 -26.809 1.00 72.75 250 ILE A C 1
ATOM 2056 O O . ILE A 1 250 ? 18.449 -3.711 -27.567 1.00 72.75 250 ILE A O 1
ATOM 2060 N N . ARG A 1 251 ? 16.673 -4.975 -27.036 1.00 76.00 251 ARG A N 1
ATOM 2061 C CA . ARG A 1 251 ? 16.859 -5.940 -28.129 1.00 76.00 251 ARG A CA 1
ATOM 2062 C C . ARG A 1 251 ? 16.886 -5.287 -29.514 1.00 76.00 251 ARG A C 1
ATOM 2064 O O . ARG A 1 251 ? 17.593 -5.743 -30.407 1.00 76.00 251 ARG A O 1
ATOM 2071 N N . ASN A 1 252 ? 16.080 -4.247 -29.722 1.00 76.69 252 ASN A N 1
ATOM 2072 C CA . ASN A 1 252 ? 16.096 -3.498 -30.976 1.00 76.69 252 ASN A CA 1
ATOM 2073 C C . ASN A 1 252 ? 17.387 -2.683 -31.124 1.00 76.69 252 ASN A C 1
ATOM 2075 O O . ASN A 1 252 ? 17.946 -2.655 -32.214 1.00 76.69 252 ASN A O 1
ATOM 2079 N N . THR A 1 253 ? 17.869 -2.057 -30.049 1.00 73.88 253 THR A N 1
ATOM 2080 C CA . THR A 1 253 ? 19.139 -1.323 -30.047 1.00 73.88 253 THR A CA 1
ATOM 2081 C C . THR A 1 253 ? 20.322 -2.251 -30.317 1.00 73.88 253 THR A C 1
ATOM 2083 O O . THR A 1 253 ? 21.144 -1.929 -31.162 1.00 73.88 253 THR A O 1
ATOM 2086 N N . GLU A 1 254 ? 20.376 -3.427 -29.687 1.00 81.06 254 GLU A N 1
ATOM 2087 C CA . GLU A 1 254 ? 21.416 -4.440 -29.936 1.00 81.06 254 GLU A CA 1
ATOM 2088 C C . GLU A 1 254 ? 21.454 -4.871 -31.408 1.00 81.06 254 GLU A C 1
ATOM 2090 O O . GLU A 1 254 ? 22.520 -4.948 -32.011 1.00 81.06 254 GLU A O 1
ATOM 2095 N N . ARG A 1 255 ? 20.282 -5.087 -32.021 1.00 83.00 255 ARG A N 1
ATOM 2096 C CA . ARG A 1 255 ? 20.188 -5.391 -33.457 1.00 83.00 255 ARG A CA 1
ATOM 2097 C C . ARG A 1 255 ? 20.698 -4.250 -34.329 1.00 83.00 255 ARG A C 1
ATOM 2099 O O . ARG A 1 255 ? 21.374 -4.511 -35.314 1.00 83.00 255 ARG A O 1
ATOM 2106 N N . LEU A 1 256 ? 20.368 -3.004 -33.988 1.00 83.50 256 LEU A N 1
ATOM 2107 C CA . LEU A 1 256 ? 20.849 -1.840 -34.734 1.00 83.50 256 LEU A CA 1
ATOM 2108 C C . LEU A 1 256 ? 22.369 -1.692 -34.628 1.00 83.50 256 LEU A C 1
ATOM 2110 O O . LEU A 1 256 ? 22.999 -1.393 -35.633 1.00 83.50 256 LEU A O 1
ATOM 2114 N N . ILE A 1 257 ? 22.945 -1.939 -33.448 1.00 86.19 257 ILE A N 1
ATOM 2115 C CA . ILE A 1 257 ? 24.400 -1.937 -33.248 1.00 86.19 257 ILE A CA 1
ATOM 2116 C C . ILE A 1 257 ? 25.052 -3.005 -34.132 1.00 86.19 257 ILE A C 1
ATOM 2118 O O . ILE A 1 257 ? 25.925 -2.669 -34.918 1.00 86.19 257 ILE A O 1
ATOM 2122 N N . SER A 1 258 ? 24.548 -4.243 -34.108 1.00 88.81 258 SER A N 1
ATOM 2123 C CA . SER A 1 258 ? 25.065 -5.331 -34.955 1.00 88.81 258 SER A CA 1
ATOM 2124 C C . SER A 1 258 ? 25.047 -4.978 -36.446 1.00 88.81 258 SER A C 1
ATOM 2126 O O . SER A 1 258 ? 26.018 -5.221 -37.153 1.00 88.81 258 SER A O 1
ATOM 2128 N N . VAL A 1 259 ? 23.957 -4.376 -36.932 1.00 90.69 259 VAL A N 1
ATOM 2129 C CA . VAL A 1 259 ? 23.855 -3.949 -38.337 1.00 90.69 259 VAL A CA 1
ATOM 2130 C C . VAL A 1 259 ? 24.832 -2.812 -38.646 1.00 90.69 259 VAL A C 1
ATOM 2132 O O . VAL A 1 259 ? 25.427 -2.788 -39.720 1.00 90.69 259 VAL A O 1
ATOM 2135 N N . LEU A 1 260 ? 25.018 -1.861 -37.726 1.00 89.56 260 LEU A N 1
ATOM 2136 C CA . LEU A 1 260 ? 25.998 -0.786 -37.895 1.00 89.56 260 LEU A CA 1
ATOM 2137 C C . LEU A 1 260 ? 27.433 -1.319 -37.929 1.00 89.56 260 LEU A C 1
ATOM 2139 O O . LEU A 1 260 ? 28.227 -0.829 -38.733 1.00 89.56 260 LEU A O 1
ATOM 2143 N N . ASP A 1 261 ? 27.754 -2.323 -37.117 1.00 91.31 261 ASP A N 1
ATOM 2144 C CA . ASP A 1 261 ? 29.064 -2.979 -37.120 1.00 91.31 261 ASP A CA 1
ATOM 2145 C C . ASP A 1 261 ? 29.315 -3.687 -38.461 1.00 91.31 261 ASP A C 1
ATOM 2147 O O . ASP A 1 261 ? 30.363 -3.487 -39.076 1.00 91.31 261 ASP A O 1
ATOM 2151 N N . GLU A 1 262 ? 28.322 -4.420 -38.979 1.00 93.12 262 GLU A N 1
ATOM 2152 C CA . GLU A 1 262 ? 28.386 -5.050 -40.307 1.00 93.12 262 GLU A CA 1
ATOM 2153 C C . GLU A 1 262 ? 28.599 -4.018 -41.426 1.00 93.12 262 GLU A C 1
ATOM 2155 O O . GLU A 1 262 ? 29.480 -4.185 -42.273 1.00 93.12 262 GLU A O 1
ATOM 2160 N N . ILE A 1 263 ? 27.837 -2.917 -41.414 1.00 93.31 263 ILE A N 1
ATOM 2161 C CA . ILE A 1 263 ? 27.991 -1.825 -42.388 1.00 93.31 263 ILE A CA 1
ATOM 2162 C C . ILE A 1 263 ? 29.384 -1.196 -42.282 1.00 93.31 263 ILE A C 1
ATOM 2164 O O . ILE A 1 263 ? 29.993 -0.857 -43.302 1.00 93.31 263 ILE A O 1
ATOM 2168 N N . THR A 1 264 ? 29.898 -1.028 -41.065 1.00 93.44 264 THR A N 1
ATOM 2169 C CA . THR A 1 264 ? 31.205 -0.413 -40.814 1.00 93.44 264 THR A CA 1
ATOM 2170 C C . THR A 1 264 ? 32.335 -1.293 -41.339 1.00 93.44 264 THR A C 1
ATOM 2172 O O . THR A 1 264 ? 33.205 -0.792 -42.057 1.00 93.44 264 THR A O 1
ATOM 2175 N N . GLU A 1 265 ? 32.307 -2.596 -41.053 1.00 93.44 265 GLU A N 1
ATOM 2176 C CA . GLU A 1 265 ? 33.306 -3.547 -41.550 1.00 93.44 265 GLU A CA 1
ATOM 2177 C C . GLU A 1 265 ? 33.259 -3.686 -43.075 1.00 93.44 265 GLU A C 1
ATOM 2179 O O . GLU A 1 265 ? 34.302 -3.629 -43.734 1.00 93.44 265 GLU A O 1
ATOM 2184 N N . GLU A 1 266 ? 32.066 -3.753 -43.673 1.00 93.50 266 GLU A N 1
ATOM 2185 C CA . GLU A 1 266 ? 31.949 -3.798 -45.132 1.00 93.50 266 GLU A CA 1
ATOM 2186 C C . GLU A 1 266 ? 32.456 -2.500 -45.775 1.00 93.50 266 GLU A C 1
ATOM 2188 O O . GLU A 1 266 ? 33.225 -2.533 -46.737 1.00 93.50 266 GLU A O 1
ATOM 2193 N N . THR A 1 267 ? 32.124 -1.340 -45.202 1.00 91.88 267 THR A N 1
ATOM 2194 C CA . THR A 1 267 ? 32.629 -0.044 -45.685 1.00 91.88 267 THR A CA 1
ATOM 2195 C C . THR A 1 267 ? 34.152 0.036 -45.586 1.00 91.88 267 THR A C 1
ATOM 2197 O O . THR A 1 267 ? 34.811 0.523 -46.509 1.00 91.88 267 THR A O 1
ATOM 2200 N N . LYS A 1 268 ? 34.738 -0.452 -44.486 1.00 91.31 268 LYS A N 1
ATOM 2201 C CA . LYS A 1 268 ? 36.192 -0.519 -44.290 1.00 91.31 268 LYS A CA 1
ATOM 2202 C C . LYS A 1 268 ? 36.843 -1.420 -45.337 1.00 91.31 268 LYS A C 1
ATOM 2204 O O . LYS A 1 268 ? 37.834 -1.012 -45.947 1.00 91.31 268 LYS A O 1
ATOM 2209 N N . ARG A 1 269 ? 36.265 -2.597 -45.601 1.00 93.00 269 ARG A N 1
ATOM 2210 C CA . ARG A 1 269 ? 36.725 -3.529 -46.640 1.00 93.00 269 ARG A CA 1
ATOM 2211 C C . ARG A 1 269 ? 36.694 -2.887 -48.025 1.00 93.00 269 ARG A C 1
ATOM 2213 O O . ARG A 1 269 ? 37.708 -2.899 -48.723 1.00 93.00 269 ARG A O 1
ATOM 2220 N N . LEU A 1 270 ? 35.573 -2.271 -48.397 1.00 93.12 270 LEU A N 1
ATOM 2221 C CA . LEU A 1 270 ? 35.404 -1.610 -49.693 1.00 93.12 270 LEU A CA 1
ATOM 2222 C C . LEU A 1 270 ? 36.390 -0.450 -49.875 1.00 93.12 270 LEU A C 1
ATOM 2224 O O . LEU A 1 270 ? 37.065 -0.377 -50.902 1.00 93.12 270 LEU A O 1
ATOM 2228 N N . LYS A 1 271 ? 36.551 0.411 -48.860 1.00 90.62 271 LYS A N 1
ATOM 2229 C CA . LYS A 1 271 ? 37.530 1.512 -48.895 1.00 90.62 271 LYS A CA 1
ATOM 2230 C C . LYS A 1 271 ? 38.970 1.012 -48.981 1.00 90.62 271 LYS A C 1
ATOM 2232 O O . LYS A 1 271 ? 39.764 1.603 -49.716 1.00 90.62 271 LYS A O 1
ATOM 2237 N N . LYS A 1 272 ? 39.317 -0.073 -48.275 1.00 91.69 272 LYS A N 1
ATOM 2238 C CA . LYS A 1 272 ? 40.637 -0.716 -48.385 1.00 91.69 272 LYS A CA 1
ATOM 2239 C C . LYS A 1 272 ? 40.879 -1.176 -49.821 1.00 91.69 272 LYS A C 1
ATOM 2241 O O . LYS A 1 272 ? 41.883 -0.789 -50.410 1.00 91.69 272 LYS A O 1
ATOM 2246 N N . MET A 1 273 ? 39.941 -1.921 -50.408 1.00 91.88 273 MET A N 1
ATOM 2247 C CA . MET A 1 273 ? 40.047 -2.409 -51.788 1.00 91.88 273 MET A CA 1
ATOM 2248 C C . MET A 1 273 ? 40.164 -1.269 -52.807 1.00 91.88 273 MET A C 1
ATOM 2250 O O . MET A 1 273 ? 40.981 -1.340 -53.725 1.00 91.88 273 MET A O 1
ATOM 2254 N N . GLU A 1 274 ? 39.374 -0.205 -52.650 1.00 92.19 274 GLU A N 1
ATOM 2255 C CA . GLU A 1 274 ? 39.438 0.970 -53.522 1.00 92.19 274 GLU A CA 1
ATOM 2256 C C . GLU A 1 274 ? 40.805 1.664 -53.430 1.00 92.19 274 GLU A C 1
ATOM 2258 O O . GLU A 1 274 ? 41.421 1.961 -54.458 1.00 92.19 274 GLU A O 1
ATOM 2263 N N . THR A 1 275 ? 41.297 1.868 -52.205 1.00 91.44 275 THR A N 1
ATOM 2264 C CA . THR A 1 275 ? 42.598 2.497 -51.937 1.00 91.44 275 THR A CA 1
ATOM 2265 C C . THR A 1 275 ? 43.735 1.651 -52.500 1.00 91.44 275 THR A C 1
ATOM 2267 O O . THR A 1 275 ? 44.580 2.178 -53.218 1.00 91.44 275 THR A O 1
ATOM 2270 N N . GLU A 1 276 ? 43.735 0.337 -52.253 1.00 93.56 276 GLU A N 1
ATOM 2271 C CA . GLU A 1 276 ? 44.722 -0.596 -52.806 1.00 93.56 276 GLU A CA 1
ATOM 2272 C C . GLU A 1 276 ? 44.722 -0.554 -54.331 1.00 93.56 276 GLU A C 1
ATOM 2274 O O . GLU A 1 276 ? 45.782 -0.429 -54.941 1.00 93.56 276 GLU A O 1
ATOM 2279 N N . LYS A 1 277 ? 43.548 -0.591 -54.971 1.00 93.19 277 LYS A N 1
ATOM 2280 C CA . LYS A 1 277 ? 43.434 -0.543 -56.434 1.00 93.19 277 LYS A CA 1
ATOM 2281 C C . LYS A 1 277 ? 44.006 0.757 -57.005 1.00 93.19 277 LYS A C 1
ATOM 2283 O O . LYS A 1 277 ? 44.769 0.712 -57.975 1.00 93.19 277 LYS A O 1
ATOM 2288 N N . LYS A 1 278 ? 43.662 1.906 -56.413 1.00 92.06 278 LYS A N 1
ATOM 2289 C CA . LYS A 1 278 ? 44.158 3.225 -56.838 1.00 92.06 278 LYS A CA 1
ATOM 2290 C C . LYS A 1 278 ? 45.661 3.361 -56.605 1.00 92.06 278 LYS A C 1
ATOM 2292 O O . LYS A 1 278 ? 46.385 3.680 -57.548 1.00 92.06 278 LYS A O 1
ATOM 2297 N N . ALA A 1 279 ? 46.132 3.040 -55.401 1.00 92.69 279 ALA A N 1
ATOM 2298 C CA . ALA A 1 279 ? 47.547 3.075 -55.045 1.00 92.69 279 ALA A CA 1
ATOM 2299 C C . ALA A 1 279 ? 48.376 2.162 -55.957 1.00 92.69 279 ALA A C 1
ATOM 2301 O O . ALA A 1 279 ? 49.384 2.593 -56.507 1.00 92.69 279 ALA A O 1
ATOM 2302 N N . SER A 1 280 ? 47.907 0.940 -56.221 1.00 93.38 280 SER A N 1
ATOM 2303 C CA . SER A 1 280 ? 48.567 0.002 -57.142 1.00 93.38 280 SER A CA 1
ATOM 2304 C C . SER A 1 280 ? 48.638 0.549 -58.566 1.00 93.38 280 SER A C 1
ATOM 2306 O O . SER A 1 280 ? 49.654 0.413 -59.244 1.00 93.38 280 SER A O 1
ATOM 2308 N N . SER A 1 281 ? 47.578 1.215 -59.034 1.00 91.75 281 SER A N 1
ATOM 2309 C CA . SER A 1 281 ? 47.589 1.868 -60.345 1.00 91.75 281 SER A CA 1
ATOM 2310 C C . SER A 1 281 ? 48.608 3.007 -60.423 1.00 91.75 281 SER A C 1
ATOM 2312 O O . SER A 1 281 ? 49.258 3.158 -61.458 1.00 91.75 281 SER A O 1
ATOM 2314 N N . ILE A 1 282 ? 48.745 3.809 -59.363 1.00 90.56 282 ILE A N 1
ATOM 2315 C CA . ILE A 1 282 ? 49.736 4.892 -59.290 1.00 90.56 282 ILE A CA 1
ATOM 2316 C C . ILE A 1 282 ? 51.145 4.296 -59.264 1.00 90.56 282 ILE A C 1
ATOM 2318 O O . ILE A 1 282 ? 51.962 4.653 -60.114 1.00 90.56 282 ILE A O 1
ATOM 2322 N N . LEU A 1 283 ? 51.386 3.318 -58.388 1.00 91.75 283 LEU A N 1
ATOM 2323 C CA . LEU A 1 283 ? 52.665 2.624 -58.247 1.00 91.75 283 LEU A CA 1
ATOM 2324 C C . LEU A 1 283 ? 53.150 2.079 -59.591 1.00 91.75 283 LEU A C 1
ATOM 2326 O O . LEU A 1 283 ? 54.256 2.406 -60.015 1.00 91.75 283 LEU A O 1
ATOM 2330 N N . ARG A 1 284 ? 52.297 1.334 -60.310 1.00 90.75 284 ARG A N 1
ATOM 2331 C CA . ARG A 1 284 ? 52.622 0.775 -61.634 1.00 90.75 284 ARG A CA 1
ATOM 2332 C C . ARG A 1 284 ? 52.940 1.842 -62.680 1.00 90.75 284 ARG A C 1
ATOM 2334 O O . ARG A 1 284 ? 53.759 1.598 -63.560 1.00 90.75 284 ARG A O 1
ATOM 2341 N N . SER A 1 285 ? 52.299 3.009 -62.599 1.00 88.94 285 SER A N 1
ATOM 2342 C CA . SER A 1 285 ? 52.528 4.106 -63.549 1.00 88.94 285 SER A CA 1
ATOM 2343 C C . SER A 1 285 ? 53.838 4.862 -63.304 1.00 88.94 285 SER A C 1
ATOM 2345 O O . SER A 1 285 ? 54.406 5.412 -64.248 1.00 88.94 285 SER A O 1
ATOM 2347 N N . VAL A 1 286 ? 54.335 4.862 -62.062 1.00 88.44 286 VAL A N 1
ATOM 2348 C CA . VAL A 1 286 ? 55.524 5.627 -61.660 1.00 88.44 286 VAL A CA 1
ATOM 2349 C C . VAL A 1 286 ? 56.776 4.755 -61.559 1.00 88.44 286 VAL A C 1
ATOM 2351 O O . VAL A 1 286 ? 57.861 5.204 -61.923 1.00 88.44 286 VAL A O 1
ATOM 2354 N N . THR A 1 287 ? 56.650 3.500 -61.126 1.00 88.12 287 THR A N 1
ATOM 2355 C CA . THR A 1 287 ? 57.794 2.603 -60.924 1.00 88.12 287 THR A CA 1
ATOM 2356 C C . THR A 1 287 ? 58.534 2.252 -62.222 1.00 88.12 287 THR A C 1
ATOM 2358 O O . THR A 1 287 ? 57.972 2.212 -63.324 1.00 88.12 287 THR A O 1
ATOM 2361 N N . ASN A 1 288 ? 59.825 1.946 -62.093 1.00 84.62 288 ASN A N 1
ATOM 2362 C CA . ASN A 1 288 ? 60.640 1.357 -63.155 1.00 84.62 288 ASN A CA 1
ATOM 2363 C C . ASN A 1 288 ? 60.509 -0.174 -63.254 1.00 84.62 288 ASN A C 1
ATOM 2365 O O . ASN A 1 288 ? 60.910 -0.739 -64.269 1.00 84.62 288 ASN A O 1
ATOM 2369 N N . LYS A 1 289 ? 59.878 -0.836 -62.272 1.00 86.12 289 LYS A N 1
ATOM 2370 C CA . LYS A 1 289 ? 59.690 -2.297 -62.224 1.00 86.12 289 LYS A CA 1
ATOM 2371 C C . LYS A 1 289 ? 58.203 -2.699 -62.187 1.00 86.12 289 LYS A C 1
ATOM 2373 O O . LYS A 1 289 ? 57.767 -3.383 -61.264 1.00 86.12 289 LYS A O 1
ATOM 2378 N N . PRO A 1 290 ? 57.382 -2.334 -63.192 1.00 82.56 290 PRO A N 1
ATOM 2379 C CA . PRO A 1 290 ? 55.928 -2.546 -63.143 1.00 82.56 290 PRO A CA 1
ATOM 2380 C C . PRO A 1 290 ? 55.510 -4.027 -63.146 1.00 82.56 290 PRO A C 1
ATOM 2382 O O . PRO A 1 290 ? 54.370 -4.349 -62.822 1.00 82.56 290 PRO A O 1
ATOM 2385 N N . ARG A 1 291 ? 56.418 -4.936 -63.531 1.00 83.31 291 ARG A N 1
ATOM 2386 C CA . ARG A 1 291 ? 56.193 -6.389 -63.484 1.00 83.31 291 ARG A CA 1
ATOM 2387 C C . ARG A 1 291 ? 56.449 -6.992 -62.101 1.00 83.31 291 ARG A C 1
ATOM 2389 O O . ARG A 1 291 ? 55.853 -8.019 -61.804 1.00 83.31 291 ARG A O 1
ATOM 2396 N N . GLU A 1 292 ? 57.305 -6.371 -61.297 1.00 84.00 292 GLU A N 1
ATOM 2397 C CA . GLU A 1 292 ? 57.657 -6.814 -59.941 1.00 84.00 292 GLU A CA 1
ATOM 2398 C C . GLU A 1 292 ? 56.734 -6.145 -58.916 1.00 84.00 292 GLU A C 1
ATOM 2400 O O . GLU A 1 292 ? 56.154 -6.804 -58.061 1.00 84.00 292 GLU A O 1
ATOM 2405 N N . TYR A 1 293 ? 56.491 -4.843 -59.077 1.00 87.19 293 TYR A N 1
ATOM 2406 C CA . TYR A 1 293 ? 55.680 -4.043 -58.164 1.00 87.19 293 TYR A CA 1
ATOM 2407 C C . TYR A 1 293 ? 54.265 -3.858 -58.698 1.00 87.19 293 TYR A C 1
ATOM 2409 O O . TYR A 1 293 ? 53.914 -2.823 -59.271 1.00 87.19 293 TYR A O 1
ATOM 2417 N N . LYS A 1 294 ? 53.461 -4.913 -58.553 1.00 84.00 294 LYS A N 1
ATOM 2418 C CA . LYS A 1 294 ? 52.108 -4.954 -59.116 1.00 84.00 294 LYS A CA 1
ATOM 2419 C C . LYS A 1 294 ? 51.073 -4.340 -58.198 1.00 84.00 294 LYS A C 1
ATOM 2421 O O . LYS A 1 294 ? 50.341 -3.464 -58.652 1.00 84.00 294 LYS A O 1
ATOM 2426 N N . ASP A 1 295 ? 51.009 -4.795 -56.952 1.00 89.75 295 ASP A N 1
ATOM 2427 C CA . ASP A 1 295 ? 49.903 -4.479 -56.056 1.00 89.75 295 ASP A CA 1
ATOM 2428 C C . ASP A 1 295 ? 50.402 -3.979 -54.708 1.00 89.75 295 ASP A C 1
ATOM 2430 O O . ASP A 1 295 ? 51.410 -4.436 -54.181 1.00 89.75 295 ASP A O 1
ATOM 2434 N N . VAL A 1 296 ? 49.671 -3.024 -54.159 1.00 90.62 296 VAL A N 1
ATOM 2435 C CA . VAL A 1 296 ? 49.936 -2.388 -52.877 1.00 90.62 296 VAL A CA 1
ATOM 2436 C C . VAL A 1 296 ? 49.117 -3.078 -51.789 1.00 90.62 296 VAL A C 1
ATOM 2438 O O . VAL A 1 296 ? 47.946 -3.398 -51.988 1.00 90.62 296 VAL A O 1
ATOM 2441 N N . ASP A 1 297 ? 49.738 -3.283 -50.634 1.00 90.44 297 ASP A N 1
ATOM 2442 C CA . ASP A 1 297 ? 49.119 -3.725 -49.392 1.00 90.44 297 ASP A CA 1
ATOM 2443 C C . ASP A 1 297 ? 48.962 -2.528 -48.450 1.00 90.44 297 ASP A C 1
ATOM 2445 O O . ASP A 1 297 ? 49.938 -2.016 -47.898 1.00 90.44 297 ASP A O 1
ATOM 2449 N N . VAL A 1 298 ? 47.724 -2.065 -48.277 1.00 87.31 298 VAL A N 1
ATOM 2450 C CA . VAL A 1 298 ? 47.416 -0.915 -47.408 1.00 87.31 298 VAL A CA 1
ATOM 2451 C C . VAL A 1 298 ? 47.581 -1.243 -45.930 1.00 87.31 298 VAL A C 1
ATOM 2453 O O . VAL A 1 298 ? 47.902 -0.351 -45.145 1.00 87.31 298 VAL A O 1
ATOM 2456 N N . GLU A 1 299 ? 47.409 -2.501 -45.541 1.00 85.81 299 GLU A N 1
ATOM 2457 C CA . GLU A 1 299 ? 47.487 -2.913 -44.142 1.00 85.81 299 GLU A CA 1
ATOM 2458 C C . GLU A 1 299 ? 48.938 -2.980 -43.674 1.00 85.81 299 GLU A C 1
ATOM 2460 O O . GLU A 1 299 ? 49.298 -2.362 -42.673 1.00 85.81 299 GLU A O 1
ATOM 2465 N N . ASN A 1 300 ? 49.791 -3.615 -44.476 1.00 87.06 300 ASN A N 1
ATOM 2466 C CA . ASN A 1 300 ? 51.222 -3.726 -44.191 1.00 87.06 300 ASN A CA 1
ATOM 2467 C C . ASN A 1 300 ? 52.041 -2.531 -44.704 1.00 87.06 300 ASN A C 1
ATOM 2469 O O . ASN A 1 300 ? 53.257 -2.493 -44.524 1.00 87.06 300 ASN A O 1
ATOM 2473 N N . ARG A 1 301 ? 51.384 -1.555 -45.347 1.00 86.25 301 ARG A N 1
ATOM 2474 C CA . ARG A 1 301 ? 51.998 -0.364 -45.960 1.00 86.25 301 ARG A CA 1
ATOM 2475 C C . ARG A 1 301 ? 53.163 -0.712 -46.892 1.00 86.25 301 ARG A C 1
ATOM 2477 O O . ARG A 1 301 ? 54.185 -0.028 -46.905 1.00 86.25 301 ARG A O 1
ATOM 2484 N N . ASN A 1 302 ? 53.005 -1.782 -47.667 1.00 89.31 302 ASN A N 1
ATOM 2485 C CA . ASN A 1 302 ? 54.063 -2.336 -48.507 1.00 89.31 302 ASN A CA 1
ATOM 2486 C C . ASN A 1 302 ? 53.540 -2.744 -49.895 1.00 89.31 302 ASN A C 1
ATOM 2488 O O . ASN A 1 302 ? 52.374 -2.533 -50.224 1.00 89.31 302 ASN A O 1
ATOM 2492 N N . ILE A 1 303 ? 54.403 -3.314 -50.729 1.00 88.44 303 ILE A N 1
ATOM 2493 C CA . ILE A 1 303 ? 54.050 -3.950 -51.997 1.00 88.44 303 ILE A CA 1
ATOM 2494 C C . ILE A 1 303 ? 53.790 -5.437 -51.725 1.00 88.44 303 ILE A C 1
ATOM 2496 O O . ILE A 1 303 ? 54.567 -6.100 -51.038 1.00 88.44 303 ILE A O 1
ATOM 2500 N N . LYS A 1 304 ? 52.689 -5.975 -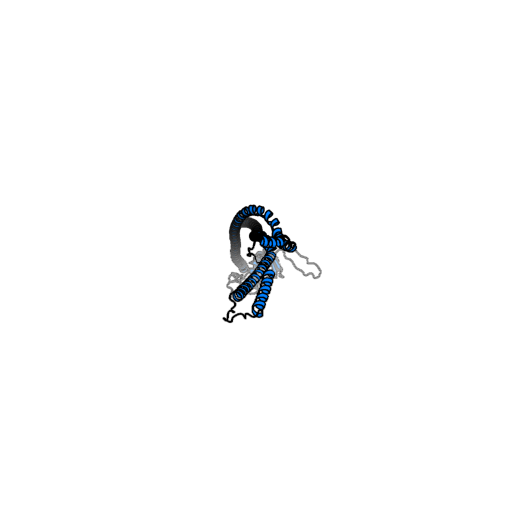52.255 1.00 86.31 304 LYS A N 1
ATOM 2501 C CA . LYS A 1 304 ? 52.329 -7.391 -52.115 1.00 86.31 304 LYS A CA 1
ATOM 2502 C C . LYS A 1 304 ? 53.387 -8.273 -52.781 1.00 86.31 304 LYS A C 1
ATOM 2504 O O . LYS A 1 304 ? 53.774 -8.020 -53.919 1.00 86.31 304 LYS A O 1
ATOM 2509 N N . ASN A 1 305 ? 53.771 -9.352 -52.098 1.00 79.19 305 ASN A N 1
ATOM 2510 C CA . ASN A 1 305 ? 54.663 -10.409 -52.599 1.00 79.19 305 ASN A CA 1
ATOM 2511 C C . ASN A 1 305 ? 56.081 -9.953 -52.993 1.00 79.19 305 ASN A C 1
ATOM 2513 O O . ASN A 1 305 ? 56.717 -10.594 -53.827 1.00 79.19 305 ASN A O 1
ATOM 2517 N N . VAL A 1 306 ? 56.587 -8.872 -52.394 1.00 79.88 306 VAL A N 1
ATOM 2518 C CA . VAL A 1 306 ? 57.983 -8.444 -52.557 1.00 79.88 306 VAL A CA 1
ATOM 2519 C C . VAL A 1 306 ? 58.777 -8.863 -51.322 1.00 79.88 306 VAL A C 1
ATOM 2521 O O . VAL A 1 306 ? 58.429 -8.490 -50.205 1.00 79.88 306 VAL A O 1
ATOM 2524 N N . SER A 1 307 ? 59.826 -9.665 -51.522 1.00 64.25 307 SER A N 1
ATOM 2525 C CA . SER A 1 307 ? 60.725 -10.135 -50.456 1.00 64.25 307 SER A CA 1
ATOM 2526 C C . SER A 1 307 ? 62.014 -9.316 -50.342 1.00 64.25 307 SER A C 1
ATOM 2528 O O . SER A 1 307 ? 62.772 -9.501 -49.394 1.00 64.25 307 SER A O 1
ATOM 2530 N N . SER A 1 308 ? 62.293 -8.452 -51.320 1.00 75.69 308 SER A N 1
ATOM 2531 C CA . SER A 1 308 ? 63.457 -7.568 -51.351 1.00 75.69 308 SER A CA 1
ATOM 2532 C C . SER A 1 308 ? 63.187 -6.266 -50.594 1.00 75.69 308 SER A C 1
ATOM 2534 O O . SER A 1 308 ? 62.072 -5.742 -50.589 1.00 75.69 308 SER A O 1
ATOM 2536 N N . GLU A 1 309 ? 64.222 -5.718 -49.955 1.00 82.19 309 GLU A N 1
ATOM 2537 C CA . GLU A 1 309 ? 64.134 -4.380 -49.376 1.00 82.19 309 GLU A CA 1
ATOM 2538 C C . GLU A 1 309 ? 64.006 -3.329 -50.483 1.00 82.19 309 GLU A C 1
ATOM 2540 O O . GLU A 1 309 ? 64.778 -3.306 -51.443 1.00 82.19 309 GLU A O 1
ATOM 2545 N N . LEU A 1 310 ? 63.025 -2.439 -50.334 1.00 84.69 310 LEU A N 1
ATOM 2546 C CA . LEU A 1 310 ? 62.820 -1.323 -51.251 1.00 84.69 310 LEU A CA 1
ATOM 2547 C C . LEU A 1 310 ? 63.929 -0.282 -51.072 1.00 84.69 310 LEU A C 1
ATOM 2549 O O . LEU A 1 310 ? 64.241 0.124 -49.946 1.00 84.69 310 LEU A O 1
ATOM 2553 N N . SER A 1 311 ? 64.464 0.213 -52.186 1.00 86.56 311 SER A N 1
ATOM 2554 C CA . SER A 1 311 ? 65.341 1.385 -52.185 1.00 86.56 311 SER A CA 1
ATOM 2555 C C . SER A 1 311 ? 64.595 2.635 -51.713 1.00 86.56 311 SER A C 1
ATOM 2557 O O . SER A 1 311 ? 63.364 2.703 -51.747 1.00 86.56 311 SER A O 1
ATOM 2559 N N . ASP A 1 312 ? 65.332 3.668 -51.315 1.00 84.50 312 ASP A N 1
ATOM 2560 C CA . ASP A 1 312 ? 64.736 4.919 -50.837 1.00 84.50 312 ASP A CA 1
ATOM 2561 C C . ASP A 1 312 ? 63.833 5.599 -51.876 1.00 84.50 312 ASP A C 1
ATOM 2563 O O . ASP A 1 312 ? 62.785 6.141 -51.521 1.00 84.50 312 ASP A O 1
ATOM 2567 N N . GLY A 1 313 ? 64.189 5.519 -53.162 1.00 84.81 313 GLY A N 1
ATOM 2568 C CA . GLY A 1 313 ? 63.346 6.013 -54.251 1.00 84.81 313 GLY A CA 1
ATOM 2569 C C . GLY A 1 313 ? 62.065 5.192 -54.416 1.00 84.81 313 GLY A C 1
ATOM 2570 O O . GLY A 1 313 ? 60.982 5.752 -54.571 1.00 84.81 313 GLY A O 1
ATOM 2571 N N . GLU A 1 314 ? 62.150 3.864 -54.310 1.00 87.56 314 GLU A N 1
ATOM 2572 C CA . GLU A 1 314 ? 60.983 2.973 -54.390 1.00 87.56 314 GLU A CA 1
ATOM 2573 C C . GLU A 1 314 ? 60.050 3.147 -53.180 1.00 87.56 314 GLU A C 1
ATOM 2575 O O . GLU A 1 314 ? 58.832 3.206 -53.357 1.00 87.56 314 GLU A O 1
ATOM 2580 N N . LYS A 1 315 ? 60.599 3.331 -51.970 1.00 88.94 315 LYS A N 1
ATOM 2581 C CA . LYS A 1 315 ? 59.836 3.698 -50.762 1.00 88.94 315 LYS A CA 1
ATOM 2582 C C . LYS A 1 315 ? 59.110 5.030 -50.942 1.00 88.94 315 LYS A C 1
ATOM 2584 O O . LYS A 1 315 ? 57.949 5.149 -50.557 1.00 88.94 315 LYS A O 1
ATOM 2589 N N . HIS A 1 316 ? 59.762 6.016 -51.560 1.00 88.00 316 HIS A N 1
ATOM 2590 C CA . HIS A 1 316 ? 59.161 7.323 -51.823 1.00 88.00 316 HIS A CA 1
ATOM 2591 C C . HIS A 1 316 ? 58.007 7.229 -52.838 1.00 88.00 316 HIS A C 1
ATOM 2593 O O . HIS A 1 316 ? 56.921 7.761 -52.601 1.00 88.00 316 HIS A O 1
ATOM 2599 N N . VAL A 1 317 ? 58.188 6.483 -53.935 1.00 89.31 317 VAL A N 1
ATOM 2600 C CA . VAL A 1 317 ? 57.115 6.224 -54.915 1.00 89.31 317 VAL A CA 1
ATOM 2601 C C . VAL A 1 317 ? 55.947 5.473 -54.275 1.00 89.31 317 VAL A C 1
ATOM 2603 O O . VAL A 1 317 ? 54.786 5.800 -54.533 1.00 89.31 317 VAL A O 1
ATOM 2606 N N . LEU A 1 318 ? 56.228 4.487 -53.422 1.00 90.56 318 LEU A N 1
ATOM 2607 C CA . LEU A 1 318 ? 55.208 3.748 -52.685 1.00 90.56 318 LEU A CA 1
ATOM 2608 C C . LEU A 1 318 ? 54.419 4.663 -51.735 1.00 90.56 318 LEU A C 1
ATOM 2610 O O . LEU A 1 318 ? 53.189 4.623 -51.733 1.00 90.56 318 LEU A O 1
ATOM 2614 N N . ALA A 1 319 ? 55.097 5.534 -50.983 1.00 89.94 319 ALA A N 1
ATOM 2615 C CA . ALA A 1 319 ? 54.453 6.499 -50.093 1.00 89.94 319 ALA A CA 1
ATOM 2616 C C . ALA A 1 319 ? 53.514 7.453 -50.853 1.00 89.94 319 ALA A C 1
ATOM 2618 O O . ALA A 1 319 ? 52.366 7.648 -50.451 1.00 89.94 319 ALA A O 1
ATOM 2619 N N . LEU A 1 320 ? 53.952 7.990 -51.995 1.00 87.75 320 LEU A N 1
ATOM 2620 C CA . LEU A 1 320 ? 53.106 8.831 -52.850 1.00 87.75 320 LEU A CA 1
ATOM 2621 C C . LEU A 1 320 ? 51.930 8.055 -53.452 1.00 87.75 320 LEU A C 1
ATOM 2623 O O . LEU A 1 320 ? 50.826 8.587 -53.564 1.00 87.75 320 LEU A O 1
ATOM 2627 N N . SER A 1 321 ? 52.143 6.782 -53.784 1.00 90.44 321 SER A N 1
ATOM 2628 C CA . SER A 1 321 ? 51.083 5.894 -54.265 1.00 90.44 321 SER A CA 1
ATOM 2629 C C . SER A 1 321 ? 50.014 5.665 -53.197 1.00 90.44 321 SER A C 1
ATOM 2631 O O . SER A 1 321 ? 48.828 5.698 -53.516 1.00 90.44 321 SER A O 1
ATOM 2633 N N . PHE A 1 322 ? 50.399 5.514 -51.926 1.00 90.19 322 PHE A N 1
ATOM 2634 C CA . PHE A 1 322 ? 49.449 5.489 -50.812 1.00 90.19 322 PHE A CA 1
ATOM 2635 C C . PHE A 1 322 ? 48.699 6.809 -50.664 1.00 90.19 322 PHE A C 1
ATOM 2637 O O . PHE A 1 322 ? 47.474 6.806 -50.551 1.00 90.19 322 PHE A O 1
ATOM 2644 N N . LEU A 1 323 ? 49.415 7.935 -50.690 1.00 87.88 323 LEU A N 1
ATOM 2645 C CA . LEU A 1 323 ? 48.809 9.253 -50.515 1.00 87.88 323 LEU A CA 1
ATOM 2646 C C . LEU A 1 323 ? 47.793 9.582 -51.611 1.00 87.88 323 LEU A C 1
ATOM 2648 O O . LEU A 1 323 ? 46.735 10.104 -51.270 1.00 87.88 323 LEU A O 1
ATOM 2652 N N . GLY A 1 324 ? 48.089 9.241 -52.869 1.00 86.88 324 GLY A N 1
ATOM 2653 C CA . GLY A 1 324 ? 47.170 9.412 -53.998 1.00 86.88 324 GLY A CA 1
ATOM 2654 C C . GLY A 1 324 ? 46.132 8.294 -54.146 1.00 86.88 324 GLY A C 1
ATOM 2655 O O . GLY A 1 324 ? 45.142 8.450 -54.856 1.00 86.88 324 GLY A O 1
ATOM 2656 N N . GLY A 1 325 ? 46.329 7.151 -53.481 1.00 88.06 325 GLY A N 1
ATOM 2657 C CA . GLY A 1 325 ? 45.310 6.106 -53.369 1.00 88.06 325 GLY A CA 1
ATOM 2658 C C . GLY A 1 325 ? 44.117 6.546 -52.516 1.00 88.06 325 GLY A C 1
ATOM 2659 O O . GLY A 1 325 ? 42.992 6.094 -52.734 1.00 88.06 325 GLY A O 1
ATOM 2660 N N . ILE A 1 326 ? 44.360 7.460 -51.576 1.00 88.44 326 ILE A N 1
ATOM 2661 C CA . ILE A 1 326 ? 43.341 8.085 -50.738 1.00 88.44 326 ILE A CA 1
ATOM 2662 C C . ILE A 1 326 ? 42.715 9.238 -51.529 1.00 88.44 326 ILE A C 1
ATOM 2664 O O . ILE A 1 326 ? 43.416 10.155 -51.945 1.00 88.44 326 ILE A O 1
ATOM 2668 N N . LYS A 1 327 ? 41.389 9.222 -51.713 1.00 76.25 327 LYS A N 1
ATOM 2669 C CA . LYS A 1 327 ? 40.677 10.353 -52.326 1.00 76.25 327 LYS A CA 1
ATOM 2670 C C . LYS A 1 327 ? 40.815 11.585 -51.423 1.00 76.25 327 LYS A C 1
ATOM 2672 O O . LYS A 1 327 ? 40.418 11.521 -50.260 1.00 76.25 327 LYS A O 1
ATOM 2677 N N . LYS A 1 328 ? 41.370 12.675 -51.954 1.00 82.56 328 LYS A N 1
ATOM 2678 C CA . LYS A 1 328 ? 41.577 13.938 -51.239 1.00 82.56 328 LYS A CA 1
ATOM 2679 C C . LYS A 1 328 ? 41.296 15.121 -52.151 1.00 82.56 328 LYS A C 1
ATOM 2681 O O . LYS A 1 328 ? 41.646 15.084 -53.330 1.00 82.56 328 LYS A O 1
ATOM 2686 N N . ASP A 1 329 ? 40.749 16.169 -51.557 1.00 87.75 329 ASP A N 1
ATOM 2687 C CA . ASP A 1 329 ? 40.477 17.426 -52.250 1.00 87.75 329 ASP A CA 1
ATOM 2688 C C . ASP A 1 329 ? 41.780 18.227 -52.409 1.00 87.75 329 ASP A C 1
ATOM 2690 O O . ASP A 1 329 ? 42.039 18.799 -53.460 1.00 87.75 329 ASP A O 1
ATOM 2694 N N . MET A 1 330 ? 42.677 18.181 -51.414 1.00 89.50 330 MET A N 1
ATOM 2695 C CA . MET A 1 330 ? 43.973 18.864 -51.457 1.00 89.50 330 MET A CA 1
ATOM 2696 C C . MET A 1 330 ? 45.126 17.966 -50.989 1.00 89.50 330 MET A C 1
ATOM 2698 O O . MET A 1 330 ? 45.004 17.214 -50.017 1.00 89.50 330 MET A O 1
ATOM 2702 N N . MET A 1 331 ? 46.273 18.079 -51.658 1.00 89.31 331 MET A N 1
ATOM 2703 C CA . MET A 1 331 ? 47.526 17.423 -51.295 1.00 89.31 331 MET A CA 1
ATOM 2704 C C . MET A 1 331 ? 48.677 18.430 -51.327 1.00 89.31 331 MET A C 1
ATOM 2706 O O . MET A 1 331 ? 48.937 19.050 -52.352 1.00 89.31 331 MET A O 1
ATOM 2710 N N . VAL A 1 332 ? 49.382 18.568 -50.205 1.00 90.19 332 VAL A N 1
ATOM 2711 C CA . VAL A 1 332 ? 50.615 19.358 -50.110 1.00 90.19 332 VAL A CA 1
ATOM 2712 C C . VAL A 1 332 ? 51.778 18.387 -49.991 1.00 90.19 332 VAL A C 1
ATOM 2714 O O . VAL A 1 332 ? 51.740 17.496 -49.139 1.00 90.19 332 VAL A O 1
ATOM 2717 N N . VAL A 1 333 ? 52.777 18.519 -50.859 1.00 87.88 333 VAL A N 1
ATOM 2718 C CA . VAL A 1 333 ? 53.945 17.634 -50.873 1.00 87.88 333 VAL A CA 1
ATOM 2719 C C . VAL A 1 333 ? 55.211 18.464 -50.818 1.00 87.88 333 VAL A C 1
ATOM 2721 O O . VAL A 1 333 ? 55.439 19.306 -51.685 1.00 87.88 333 VAL A O 1
ATOM 2724 N N . ASP A 1 334 ? 56.021 18.196 -49.801 1.00 88.81 334 ASP A N 1
ATOM 2725 C CA . ASP A 1 334 ? 57.319 18.829 -49.615 1.00 88.81 334 ASP A CA 1
ATOM 2726 C C . ASP A 1 334 ? 58.423 17.977 -50.247 1.00 88.81 334 ASP A C 1
ATOM 2728 O O . ASP A 1 334 ? 58.527 16.775 -49.990 1.00 88.81 334 ASP A O 1
ATOM 2732 N N . MET A 1 335 ? 59.194 18.611 -51.120 1.00 85.56 335 MET A N 1
ATOM 2733 C CA . MET A 1 335 ? 60.312 18.078 -51.893 1.00 85.56 335 MET A CA 1
ATOM 2734 C C . MET A 1 335 ? 60.052 16.677 -52.495 1.00 85.56 335 MET A C 1
ATOM 2736 O O . MET A 1 335 ? 60.790 15.721 -52.219 1.00 85.56 335 MET A O 1
ATOM 2740 N N . PRO A 1 336 ? 58.999 16.508 -53.325 1.00 84.00 336 PRO A N 1
ATOM 2741 C CA . PRO A 1 336 ? 58.588 15.208 -53.875 1.00 84.00 336 PRO A CA 1
ATOM 2742 C C . PRO A 1 336 ? 59.628 14.537 -54.788 1.00 84.00 336 PRO A C 1
ATOM 2744 O O . PRO A 1 336 ? 59.486 13.356 -55.111 1.00 84.00 336 PRO A O 1
ATOM 2747 N N . PHE A 1 337 ? 60.648 15.263 -55.258 1.00 85.62 337 PHE A N 1
ATOM 2748 C CA . PHE A 1 337 ? 61.563 14.765 -56.290 1.00 85.62 337 PHE A CA 1
ATOM 2749 C C . PHE A 1 337 ? 62.966 14.416 -55.779 1.00 85.62 337 PHE A C 1
ATOM 2751 O O . PHE A 1 337 ? 63.699 13.711 -56.472 1.00 85.62 337 PHE A O 1
ATOM 2758 N N . THR A 1 338 ? 63.353 14.826 -54.568 1.00 81.25 338 THR A N 1
ATOM 2759 C CA . THR A 1 338 ? 64.756 14.795 -54.097 1.00 81.25 338 THR A CA 1
ATOM 2760 C C . THR A 1 338 ? 65.408 13.411 -54.099 1.00 81.25 338 THR A C 1
ATOM 2762 O O . THR A 1 338 ? 66.619 13.302 -54.268 1.00 81.25 338 THR A O 1
ATOM 2765 N N . ARG A 1 339 ? 64.628 12.337 -53.925 1.00 80.75 339 ARG A N 1
ATOM 2766 C CA . ARG A 1 339 ? 65.134 10.950 -53.832 1.00 80.75 339 ARG A CA 1
ATOM 2767 C C . ARG A 1 339 ? 64.831 10.094 -55.062 1.00 80.75 339 ARG A C 1
ATOM 2769 O O . ARG A 1 339 ? 64.974 8.874 -55.016 1.00 80.75 339 ARG A O 1
ATOM 2776 N N . LEU A 1 340 ? 64.368 10.712 -56.145 1.00 83.56 340 LEU A N 1
ATOM 2777 C CA . LEU A 1 340 ? 63.929 10.012 -57.345 1.00 83.56 340 LEU A CA 1
ATOM 2778 C C . LEU A 1 340 ? 64.946 10.181 -58.474 1.00 83.56 340 LEU A C 1
ATOM 2780 O O . LEU A 1 340 ? 65.444 11.276 -58.729 1.00 83.56 340 LEU A O 1
ATOM 2784 N N . ASP A 1 341 ? 65.228 9.091 -59.191 1.00 84.31 341 ASP A N 1
ATOM 2785 C CA . ASP A 1 341 ? 66.003 9.177 -60.428 1.00 84.31 341 ASP A CA 1
ATOM 2786 C C . ASP A 1 341 ? 65.220 9.925 -61.523 1.00 84.31 341 ASP A C 1
ATOM 2788 O O . ASP A 1 341 ? 63.999 10.090 -61.451 1.00 84.31 341 ASP A O 1
ATOM 2792 N N . LYS A 1 342 ? 65.917 10.348 -62.584 1.00 82.31 342 LYS A N 1
ATOM 2793 C CA . LYS A 1 342 ? 65.319 11.101 -63.703 1.00 82.31 342 LYS A CA 1
ATOM 2794 C C . LYS A 1 342 ? 64.097 10.404 -64.322 1.00 82.31 342 LYS A C 1
ATOM 2796 O O . LYS A 1 342 ? 63.177 11.068 -64.798 1.00 82.31 342 LYS A O 1
ATOM 2801 N N . THR A 1 343 ? 64.064 9.071 -64.319 1.00 82.94 343 THR A N 1
ATOM 2802 C CA . THR A 1 343 ? 62.966 8.288 -64.899 1.00 82.94 343 THR A CA 1
ATOM 2803 C C . THR A 1 343 ? 61.742 8.289 -63.983 1.00 82.94 343 THR A C 1
ATOM 2805 O O . THR A 1 343 ? 60.630 8.534 -64.461 1.00 82.94 343 THR A O 1
ATOM 2808 N N . HIS A 1 344 ? 61.937 8.066 -62.680 1.00 81.88 344 HIS A N 1
ATOM 2809 C CA . HIS A 1 344 ? 60.895 8.127 -61.658 1.00 81.88 344 HIS A CA 1
ATOM 2810 C C . HIS A 1 344 ? 60.320 9.539 -61.541 1.00 81.88 344 HIS A C 1
ATOM 2812 O O . HIS A 1 344 ? 59.100 9.686 -61.577 1.00 81.88 344 HIS A O 1
ATOM 2818 N N . LYS A 1 345 ? 61.176 10.571 -61.515 1.00 85.06 345 LYS A N 1
ATOM 2819 C CA . LYS A 1 345 ? 60.769 11.984 -61.549 1.00 85.06 345 LYS A CA 1
ATOM 2820 C C . LYS A 1 345 ? 59.846 12.258 -62.733 1.00 85.06 345 LYS A C 1
ATOM 2822 O O . LYS A 1 345 ? 58.697 12.631 -62.538 1.00 85.06 345 LYS A O 1
ATOM 2827 N N . ARG A 1 346 ? 60.273 11.955 -63.967 1.00 84.00 346 ARG A N 1
ATOM 2828 C CA . ARG A 1 346 ? 59.464 12.201 -65.178 1.00 84.00 346 ARG A CA 1
ATOM 2829 C C . ARG A 1 346 ? 58.103 11.502 -65.156 1.00 84.00 346 ARG A C 1
ATOM 2831 O O . ARG A 1 346 ? 57.115 12.063 -65.628 1.00 84.00 346 ARG A O 1
ATOM 2838 N N . LYS A 1 347 ? 58.040 10.262 -64.666 1.00 86.44 347 LYS A N 1
ATOM 2839 C CA . LYS A 1 347 ? 56.773 9.522 -64.564 1.00 86.44 347 LYS A CA 1
ATOM 2840 C C . LYS A 1 347 ? 55.877 10.084 -63.461 1.00 86.44 347 LYS A C 1
ATOM 2842 O O . LYS A 1 347 ? 54.672 10.198 -63.668 1.00 86.44 347 LYS A O 1
ATOM 2847 N N . LEU A 1 348 ? 56.463 10.462 -62.327 1.00 85.12 348 LEU A N 1
ATOM 2848 C CA . LEU A 1 348 ? 55.747 11.061 -61.211 1.00 85.12 348 LEU A CA 1
ATOM 2849 C C . LEU A 1 348 ? 55.176 12.433 -61.583 1.00 85.12 348 LEU A C 1
ATOM 2851 O O . LEU A 1 348 ? 53.996 12.663 -61.343 1.00 85.12 348 LEU A O 1
ATOM 2855 N N . LEU A 1 349 ? 55.963 13.287 -62.243 1.00 85.19 349 LEU A N 1
ATOM 2856 C CA . LEU A 1 349 ? 55.542 14.592 -62.764 1.00 85.19 349 LEU A CA 1
ATOM 2857 C C . LEU A 1 349 ? 54.236 14.460 -63.575 1.00 85.19 349 LEU A C 1
ATOM 2859 O O . LEU A 1 349 ? 53.262 15.157 -63.313 1.00 85.19 349 LEU A O 1
ATOM 2863 N N . LYS A 1 350 ? 54.146 13.476 -64.479 1.00 85.75 350 LYS A N 1
ATOM 2864 C CA . LYS A 1 350 ? 52.921 13.217 -65.265 1.00 85.75 350 LYS A CA 1
ATOM 2865 C C . LYS A 1 350 ? 51.724 12.758 -64.432 1.00 85.75 350 LYS A C 1
ATOM 2867 O O . LYS A 1 350 ? 50.586 12.904 -64.870 1.00 85.75 350 LYS A O 1
ATOM 2872 N N . LYS A 1 351 ? 51.966 12.127 -63.282 1.00 86.94 351 LYS A N 1
ATOM 2873 C CA . LYS A 1 351 ? 50.923 11.493 -62.471 1.00 86.94 351 LYS A CA 1
ATOM 2874 C C . LYS A 1 351 ? 50.414 12.390 -61.344 1.00 86.94 351 LYS A C 1
ATOM 2876 O O . LYS A 1 351 ? 49.230 12.293 -61.020 1.00 86.94 351 LYS A O 1
ATOM 2881 N N . ILE A 1 352 ? 51.268 13.262 -60.804 1.00 86.25 352 ILE A N 1
ATOM 2882 C CA . ILE A 1 352 ? 50.979 14.175 -59.690 1.00 86.25 352 ILE A CA 1
ATOM 2883 C C . ILE A 1 352 ? 49.657 14.946 -59.852 1.00 86.25 352 ILE A C 1
ATOM 2885 O O . ILE A 1 352 ? 48.862 14.891 -58.916 1.00 86.25 352 ILE A O 1
ATOM 2889 N N . PRO A 1 353 ? 49.346 15.573 -61.007 1.00 86.69 353 PRO A N 1
ATOM 2890 C CA . PRO A 1 353 ? 48.105 16.341 -61.161 1.00 86.69 353 PRO A CA 1
ATOM 2891 C C . PRO A 1 353 ? 46.827 15.514 -60.973 1.00 86.69 353 PRO A C 1
ATOM 2893 O O . PRO A 1 353 ? 45.765 16.062 -60.727 1.00 86.69 353 PRO A O 1
ATOM 2896 N N . SER A 1 354 ? 46.918 14.184 -61.089 1.00 86.56 354 SER A N 1
ATOM 2897 C CA . SER A 1 354 ? 45.784 13.268 -60.916 1.00 86.56 354 SER A CA 1
ATOM 2898 C C . SER A 1 354 ? 45.657 12.679 -59.505 1.00 86.56 354 SER A C 1
ATOM 2900 O O . SER A 1 354 ? 44.811 11.811 -59.295 1.00 86.56 354 SER A O 1
ATOM 2902 N N . LEU A 1 355 ? 46.525 13.070 -58.562 1.00 86.69 355 LEU A N 1
ATOM 2903 C CA . LEU A 1 355 ? 46.558 12.492 -57.211 1.00 86.69 355 LEU A CA 1
ATOM 2904 C C . LEU A 1 355 ? 45.556 13.140 -56.241 1.00 86.69 355 LEU A C 1
ATOM 2906 O O . LEU A 1 355 ? 45.145 12.483 -55.288 1.00 86.69 355 LEU A O 1
ATOM 2910 N N . ALA A 1 356 ? 45.160 14.391 -56.479 1.00 89.00 356 ALA A N 1
ATOM 2911 C CA . ALA A 1 356 ? 44.151 15.133 -55.718 1.00 89.00 356 ALA A CA 1
ATOM 2912 C C . ALA A 1 356 ? 43.502 16.197 -56.621 1.00 89.00 356 ALA A C 1
ATOM 2914 O O . ALA A 1 356 ? 44.008 16.451 -57.713 1.00 89.00 356 ALA A O 1
ATOM 2915 N N . GLU A 1 357 ? 42.402 16.817 -56.181 1.00 88.62 357 GLU A N 1
ATOM 2916 C CA . GLU A 1 357 ? 41.774 17.920 -56.935 1.00 88.62 357 GLU A CA 1
ATOM 2917 C C . GLU A 1 357 ? 42.677 19.164 -56.971 1.00 88.62 357 GLU A C 1
ATOM 2919 O O . GLU A 1 357 ? 42.797 19.820 -58.004 1.00 88.62 357 GLU A O 1
ATOM 2924 N N . GLN A 1 358 ? 43.378 19.438 -55.868 1.00 88.88 358 GLN A N 1
ATOM 2925 C CA . GLN A 1 358 ? 44.397 20.473 -55.756 1.00 88.88 358 GLN A CA 1
ATOM 2926 C C . GLN A 1 358 ? 45.713 19.880 -55.246 1.00 88.88 358 GLN A C 1
ATOM 2928 O O . GLN A 1 358 ? 45.752 19.218 -54.207 1.00 88.88 358 GLN A O 1
ATOM 2933 N N . VAL A 1 359 ? 46.816 20.157 -55.943 1.00 88.50 359 VAL A N 1
ATOM 2934 C CA . VAL A 1 359 ? 48.157 19.759 -55.503 1.00 88.50 359 VAL A CA 1
ATOM 2935 C C . VAL A 1 359 ? 49.051 20.981 -55.350 1.00 88.50 359 VAL A C 1
ATOM 2937 O O . VAL A 1 359 ? 49.201 21.764 -56.282 1.00 88.50 359 VAL A O 1
ATOM 2940 N N . ILE A 1 360 ? 49.669 21.117 -54.179 1.00 89.44 360 ILE A N 1
ATOM 2941 C CA . ILE A 1 360 ? 50.679 22.131 -53.878 1.00 89.44 360 ILE A CA 1
ATOM 2942 C C . ILE A 1 360 ? 52.010 21.405 -53.707 1.00 89.44 360 ILE A C 1
ATOM 2944 O O . ILE A 1 360 ? 52.149 20.549 -52.832 1.00 89.44 360 ILE A O 1
ATOM 2948 N N . LEU A 1 361 ? 52.981 21.730 -54.556 1.00 88.31 361 LEU A N 1
ATOM 2949 C CA . LEU A 1 361 ? 54.331 21.182 -54.478 1.00 88.31 361 LEU A CA 1
ATOM 2950 C C . LEU A 1 361 ? 55.272 22.248 -53.935 1.00 88.31 361 LEU A C 1
ATOM 2952 O O . LEU A 1 361 ? 55.272 23.378 -54.419 1.00 88.31 361 LEU A O 1
ATOM 2956 N N . MET A 1 362 ? 56.084 21.872 -52.957 1.00 88.69 362 MET A N 1
ATOM 2957 C CA . MET A 1 362 ? 57.194 22.684 -52.480 1.00 88.69 362 MET A CA 1
ATOM 2958 C C . MET A 1 362 ? 58.473 21.989 -52.917 1.00 88.69 362 MET A C 1
ATOM 2960 O O . MET A 1 362 ? 58.702 20.849 -52.540 1.00 88.69 362 MET A O 1
ATOM 2964 N N . ASP A 1 363 ? 59.285 22.625 -53.750 1.00 84.81 363 ASP A N 1
ATOM 2965 C CA . ASP A 1 363 ? 60.562 22.048 -54.160 1.00 84.81 363 ASP A CA 1
ATOM 2966 C C . ASP A 1 363 ? 61.575 23.155 -54.448 1.00 84.81 363 ASP A C 1
ATOM 2968 O O . ASP A 1 363 ? 61.228 24.308 -54.709 1.00 84.81 363 ASP A O 1
ATOM 2972 N N . THR A 1 364 ? 62.843 22.776 -54.390 1.00 81.38 364 THR A N 1
ATOM 2973 C CA . THR A 1 364 ? 63.982 23.621 -54.740 1.00 81.38 364 THR A CA 1
ATOM 2974 C C . THR A 1 364 ? 64.335 23.524 -56.226 1.00 81.38 364 THR A C 1
ATOM 2976 O O . THR A 1 364 ? 64.964 24.435 -56.759 1.00 81.38 364 THR A O 1
ATOM 2979 N N . ASP A 1 365 ? 63.936 22.441 -56.905 1.00 74.94 365 ASP A N 1
ATOM 2980 C CA . ASP A 1 365 ? 64.222 22.200 -58.325 1.00 74.94 365 ASP A CA 1
ATOM 2981 C C . ASP A 1 365 ? 63.145 22.825 -59.231 1.00 74.94 365 ASP A C 1
ATOM 2983 O O . ASP A 1 365 ? 62.197 22.183 -59.692 1.00 74.94 365 ASP A O 1
ATOM 2987 N N . VAL A 1 366 ? 63.265 24.139 -59.442 1.00 69.75 366 VAL A N 1
ATOM 2988 C CA . VAL A 1 366 ? 62.268 24.944 -60.169 1.00 69.75 366 VAL A CA 1
ATOM 2989 C C . VAL A 1 366 ? 62.151 24.518 -61.638 1.00 69.75 366 VAL A C 1
ATOM 2991 O O . VAL A 1 366 ? 61.061 24.554 -62.210 1.00 69.75 366 VAL A O 1
ATOM 2994 N N . ASP A 1 367 ? 63.251 24.101 -62.264 1.00 72.75 367 ASP A N 1
ATOM 2995 C CA . ASP A 1 367 ? 63.275 23.803 -63.699 1.00 72.75 367 ASP A CA 1
ATOM 2996 C C . ASP A 1 367 ? 62.498 22.526 -64.046 1.00 72.75 367 ASP A C 1
ATOM 2998 O O . ASP A 1 367 ? 61.890 22.440 -65.117 1.00 72.75 367 ASP A O 1
ATOM 3002 N N . GLU A 1 368 ? 62.424 21.568 -63.120 1.00 68.50 368 GLU A N 1
ATOM 3003 C CA . GLU A 1 368 ? 61.584 20.377 -63.272 1.00 68.50 368 GLU A CA 1
ATOM 3004 C C . GLU A 1 368 ? 60.080 20.687 -63.103 1.00 68.50 368 GLU A C 1
ATOM 3006 O O . GLU A 1 368 ? 59.246 20.047 -63.752 1.00 68.50 368 GLU A O 1
ATOM 3011 N N . ILE A 1 369 ? 59.720 21.694 -62.295 1.00 71.75 369 ILE A N 1
ATOM 3012 C CA . ILE A 1 369 ? 58.325 22.048 -61.956 1.00 71.75 369 ILE A CA 1
ATOM 3013 C C . ILE A 1 369 ? 57.684 23.005 -62.962 1.00 71.75 369 ILE A C 1
ATOM 3015 O O . ILE A 1 369 ? 56.479 22.910 -63.202 1.00 71.75 369 ILE A O 1
ATOM 3019 N N . LYS A 1 370 ? 58.468 23.877 -63.608 1.00 73.00 370 LYS A N 1
ATOM 3020 C CA . LYS A 1 370 ? 57.974 24.826 -64.628 1.00 73.00 370 LYS A CA 1
ATOM 3021 C C . LYS A 1 370 ? 57.177 24.161 -65.754 1.00 73.00 370 LYS A C 1
ATOM 3023 O O . LYS A 1 370 ? 56.308 24.787 -66.343 1.00 73.00 370 LYS A O 1
ATOM 3028 N N . ASN A 1 371 ? 57.451 22.888 -66.044 1.00 69.25 371 ASN A N 1
ATOM 3029 C CA . ASN A 1 371 ? 56.759 22.133 -67.091 1.00 69.25 371 ASN A CA 1
ATOM 3030 C C . ASN A 1 371 ? 55.422 21.512 -66.639 1.00 69.25 371 ASN A C 1
ATOM 3032 O O . ASN A 1 371 ? 54.738 20.898 -67.456 1.00 69.25 371 ASN A O 1
ATOM 3036 N N . LEU A 1 372 ? 55.065 21.604 -65.353 1.00 69.25 372 LEU A N 1
ATOM 3037 C CA . LEU A 1 372 ? 53.858 20.992 -64.788 1.00 69.25 372 LEU A CA 1
ATOM 3038 C C . LEU A 1 372 ? 52.699 21.949 -64.555 1.00 69.25 372 LEU A C 1
ATOM 3040 O O . LEU A 1 372 ? 51.550 21.511 -64.535 1.00 69.25 372 LEU A O 1
ATOM 3044 N N . THR A 1 373 ? 52.997 23.211 -64.279 1.00 70.56 373 THR A N 1
ATOM 3045 C CA . THR A 1 373 ? 52.009 24.186 -63.830 1.00 70.56 373 THR A CA 1
ATOM 3046 C C . THR A 1 373 ? 52.426 25.574 -64.276 1.00 70.56 373 THR A C 1
ATOM 3048 O O . THR A 1 373 ? 53.605 25.918 -64.247 1.00 70.56 373 THR A O 1
ATOM 3051 N N . GLU A 1 374 ? 51.436 26.372 -64.657 1.00 71.50 374 GLU A N 1
ATOM 3052 C CA . GLU A 1 374 ? 51.613 27.789 -64.974 1.00 71.50 374 GLU A CA 1
ATOM 3053 C C . GLU A 1 374 ? 51.743 28.641 -63.697 1.00 71.50 374 GLU A C 1
ATOM 3055 O O . GLU A 1 374 ? 52.248 29.756 -63.744 1.00 71.50 374 GLU A O 1
ATOM 3060 N N . ASN A 1 375 ? 51.344 28.101 -62.538 1.00 80.31 375 ASN A N 1
ATOM 3061 C CA . ASN A 1 375 ? 51.383 28.792 -61.249 1.00 80.31 375 ASN A CA 1
ATOM 3062 C C . ASN A 1 375 ? 52.613 28.353 -60.441 1.00 80.31 375 ASN A C 1
ATOM 3064 O O . ASN A 1 375 ? 52.553 27.359 -59.710 1.00 80.31 375 ASN A O 1
ATOM 3068 N N . VAL A 1 376 ? 53.723 29.084 -60.576 1.00 81.25 376 VAL A N 1
ATOM 3069 C CA . VAL A 1 376 ? 54.968 28.861 -59.822 1.00 81.25 376 VAL A CA 1
ATOM 3070 C C . VAL A 1 376 ? 55.214 30.043 -58.889 1.00 81.25 376 VAL A C 1
ATOM 3072 O O . VAL A 1 376 ? 55.368 31.171 -59.339 1.00 81.25 376 VAL A O 1
ATOM 3075 N N . TYR A 1 377 ? 55.287 29.784 -57.583 1.00 83.81 377 TYR A N 1
ATOM 3076 C CA . TYR A 1 377 ? 55.494 30.825 -56.576 1.00 83.81 377 TYR A CA 1
ATOM 3077 C C . TYR A 1 377 ? 56.898 30.739 -55.982 1.00 83.81 377 TYR A C 1
ATOM 3079 O O . TYR A 1 377 ? 57.264 29.747 -55.352 1.00 83.81 377 TYR A O 1
ATOM 3087 N N . HIS A 1 378 ? 57.681 31.804 -56.143 1.00 81.06 378 HIS A N 1
ATOM 3088 C CA . HIS A 1 378 ? 59.009 31.904 -55.547 1.00 81.06 378 HIS A CA 1
ATOM 3089 C C . HIS A 1 378 ? 58.938 32.514 -54.147 1.00 81.06 378 HIS A C 1
ATOM 3091 O O . HIS A 1 378 ? 58.639 33.696 -53.988 1.00 81.06 378 HIS A O 1
ATOM 3097 N N . ILE A 1 379 ? 59.274 31.724 -53.128 1.00 79.12 379 ILE A N 1
ATOM 3098 C CA . ILE A 1 379 ? 59.409 32.219 -51.757 1.00 79.12 379 ILE A CA 1
ATOM 3099 C C . ILE A 1 379 ? 60.830 32.763 -51.585 1.00 79.12 379 ILE A C 1
ATOM 3101 O O . ILE A 1 379 ? 61.801 32.009 -51.628 1.00 79.12 379 ILE A O 1
ATOM 3105 N N . ARG A 1 380 ? 60.962 34.080 -51.398 1.00 76.94 380 ARG A N 1
ATOM 3106 C CA . ARG A 1 380 ? 62.231 34.738 -51.053 1.00 76.94 380 ARG A CA 1
ATOM 3107 C C . ARG A 1 380 ? 62.164 35.241 -49.618 1.00 76.94 380 ARG A C 1
ATOM 3109 O O . ARG A 1 380 ? 61.195 35.890 -49.233 1.00 76.94 380 ARG A O 1
ATOM 3116 N N . HIS A 1 381 ? 63.196 34.941 -48.835 1.00 67.94 381 HIS A N 1
ATOM 3117 C CA . HIS A 1 381 ? 63.337 35.484 -47.491 1.00 67.94 381 HIS A CA 1
ATOM 3118 C C . HIS A 1 381 ? 63.988 36.868 -47.581 1.00 67.94 381 HIS A C 1
ATOM 3120 O O . HIS A 1 381 ? 65.212 36.983 -47.573 1.00 67.94 381 HIS A O 1
ATOM 3126 N N . ASP A 1 382 ? 63.173 37.914 -47.693 1.00 69.44 382 ASP A N 1
ATOM 3127 C CA . ASP A 1 382 ? 63.660 39.290 -47.621 1.00 69.44 382 ASP A CA 1
ATOM 3128 C C . ASP A 1 382 ? 63.918 39.649 -46.148 1.00 69.44 382 ASP A C 1
ATOM 3130 O O . ASP A 1 382 ? 62.987 39.668 -45.338 1.00 69.44 382 ASP A O 1
ATOM 3134 N N . GLN A 1 383 ? 65.184 39.852 -45.760 1.00 59.97 383 GLN A N 1
ATOM 3135 C CA . GLN A 1 383 ? 65.519 40.219 -44.375 1.00 59.97 383 GLN A CA 1
ATOM 3136 C C . GLN A 1 383 ? 65.053 41.641 -44.019 1.00 59.97 383 GLN A C 1
ATOM 3138 O O . GLN A 1 383 ? 64.998 41.978 -42.838 1.00 59.97 383 GLN A O 1
ATOM 3143 N N . GLU A 1 384 ? 64.603 42.435 -44.996 1.00 58.09 384 GLU A N 1
ATOM 3144 C CA . GLU A 1 384 ? 63.999 43.742 -44.764 1.00 58.09 384 GLU A CA 1
ATOM 3145 C C . GLU A 1 384 ? 62.701 43.923 -45.579 1.00 58.09 384 GLU A C 1
ATOM 3147 O O . GLU A 1 384 ? 62.683 44.553 -46.626 1.00 58.09 384 GLU A O 1
ATOM 3152 N N . ARG A 1 385 ? 61.574 43.486 -44.989 1.00 47.44 385 ARG A N 1
ATOM 3153 C CA . ARG A 1 385 ? 60.160 43.813 -45.323 1.00 47.44 385 ARG A CA 1
ATOM 3154 C C . ARG A 1 385 ? 59.433 42.921 -46.351 1.00 47.44 385 ARG A C 1
ATOM 3156 O O . ARG A 1 385 ? 59.779 42.843 -47.512 1.00 47.44 385 ARG A O 1
ATOM 3163 N N . ARG A 1 386 ? 58.265 42.437 -45.891 1.00 44.72 386 ARG A N 1
ATOM 3164 C CA . ARG A 1 386 ? 57.028 42.055 -46.617 1.00 44.72 386 ARG A CA 1
ATOM 3165 C C . ARG A 1 386 ? 57.186 41.088 -47.804 1.00 44.72 386 ARG A C 1
ATOM 3167 O O . ARG A 1 386 ? 57.588 41.470 -48.894 1.00 44.72 386 ARG A O 1
ATOM 3174 N N . ILE A 1 387 ? 56.689 39.863 -47.588 1.00 41.44 387 ILE A N 1
ATOM 3175 C CA . ILE A 1 387 ? 56.398 38.843 -48.610 1.00 41.44 387 ILE A CA 1
ATOM 3176 C C . ILE A 1 387 ? 55.770 39.515 -49.838 1.00 41.44 387 ILE A C 1
ATOM 3178 O O . ILE A 1 387 ? 54.640 40.000 -49.779 1.00 41.44 387 ILE A O 1
ATOM 3182 N N . SER A 1 388 ? 56.512 39.548 -50.939 1.00 39.78 388 SER A N 1
ATOM 3183 C CA . SER A 1 388 ? 56.027 39.970 -52.248 1.00 39.78 388 SER A CA 1
ATOM 3184 C C . SER A 1 388 ? 55.942 38.735 -53.141 1.00 39.78 388 SER A C 1
ATOM 3186 O O . SER A 1 388 ? 56.922 38.022 -53.342 1.00 39.78 388 SER A O 1
ATOM 3188 N N . VAL A 1 389 ? 54.732 38.449 -53.623 1.00 39.00 389 VAL A N 1
ATOM 3189 C CA . VAL A 1 389 ? 54.470 37.383 -54.592 1.00 39.00 389 VAL A CA 1
ATOM 3190 C C . VAL A 1 389 ? 54.861 37.916 -55.966 1.00 39.00 389 VAL A C 1
ATOM 3192 O O . VAL A 1 389 ? 54.262 38.877 -56.442 1.00 39.00 389 VAL A O 1
ATOM 3195 N N . ILE A 1 390 ? 55.882 37.323 -56.578 1.00 43.53 390 ILE A N 1
ATOM 3196 C CA . ILE A 1 390 ? 56.242 37.577 -57.976 1.00 43.53 390 ILE A CA 1
ATOM 3197 C C . ILE A 1 390 ? 55.504 36.519 -58.804 1.00 43.53 390 ILE A C 1
ATOM 3199 O O . ILE A 1 390 ? 55.742 35.330 -58.592 1.00 43.53 390 ILE A O 1
ATOM 3203 N N . THR A 1 391 ? 54.567 36.964 -59.648 1.00 38.84 391 THR A N 1
ATOM 3204 C CA . THR A 1 391 ? 53.829 36.148 -60.634 1.00 38.84 391 THR A CA 1
ATOM 3205 C C . THR A 1 391 ? 54.695 35.736 -61.804 1.00 38.84 391 THR A C 1
ATOM 3207 O O . THR A 1 391 ? 55.484 36.603 -62.254 1.00 38.84 391 THR A O 1
#